Protein AF-A9V943-F1 (afdb_monomer_lite)

Sequence (507 aa):
MASKTKQGEQAPKKAKVSAAAADDLDLPALFNDGGEAWLPLLESTIRSQPSVQDFLGKGRASSIVPVRELTFQALKANAPGNWKVIIFGQTPYPRVESATGVAMLDNTFTQWEDKRFGSVTSMRCIMKSASMWKFDVPKATTVAELRTLFKKQKVVSPHQWFQAMLAQGCLLLNAGLTSSTDKAMATSKHSTFWKPIVARIVESIMAEKAEKKEGVIFAWWGSHAKALRKIVDQLALKYPDCQVVQLDHCNPAAMGDAFCQGTHFADINDALESLQYKPFDWLPTEVRIISSPHRGNMPHNLPATDLHKMYLERLQDVAQKDEQLAPVTGIMDMPVPPFATVMAAIIQALPSAQYAIDSSLQYAKEQNDAILSVDEIAVINLYTQASAFYRRLNEVLRNGNRALLVPYYFYLRLFFEAVGKLHKHRGANLEPLWRGVGLDLRKLYGKVKAPSAVSIMDYSAFKGEAEYVPLVSVLAERVEDDSNERLFKMSLMTLRTSSQVDLGARY

Radius of gyration: 29.01 Å; chains: 1; bounding box: 69×87×76 Å

Secondary structure (DSSP, 8-state):
--PPPP------------TTS--TT-HHHHHTTT-GGGHHHHHHHHHTSTTHHHHHSTT--TTEES-GGGTTGGGTTS-GGG--EEEEESS--SSTTTB-SSTT-BTT---TTSGGGGT-HHHHHHHHHHHHHHH---TT--HHHHHHHHHHHTPPPHHHHHHHHHHHTEEEEESSS-EESSSSS-HHHHHHHHHHHHHHHHHHHHHHHHHHT-EEEEEEESGGGHHHHHHHHHHHHH-TTSEEEEEEE-S-GGGGGGGGGS-THHHHHHHHHHTTPPPP-SS-SS------TT---------HHHHHHHHHHHHHHHH---S-PPPP-STTTS----HHHHHHHHHHH-GGGHHHHHHHHHHHHT---SSS-HHHHHHHHHHHB--HHHHHHHHHHT-S-GGGGGGGHHHHHHHHHHHHHHHHHHGGG------SB-S--GGGS---S---S--PPP-TT--SSS----GGGGS----------------S---------------

Structure (mmCIF, N/CA/C/O backbone):
data_AF-A9V943-F1
#
_entry.id   AF-A9V943-F1
#
loop_
_atom_site.group_PDB
_atom_site.id
_atom_site.type_symbol
_atom_site.label_atom_id
_atom_site.label_alt_id
_atom_site.label_comp_id
_atom_site.label_asym_id
_atom_site.label_entity_id
_atom_site.label_seq_id
_atom_site.pdbx_PDB_ins_code
_atom_site.Cartn_x
_atom_site.Cartn_y
_atom_site.Cartn_z
_atom_site.occupancy
_atom_site.B_iso_or_equiv
_atom_site.auth_seq_id
_atom_site.auth_comp_id
_atom_site.auth_asym_id
_atom_site.auth_atom_id
_atom_site.pdbx_PDB_model_num
ATOM 1 N N . MET A 1 1 ? 45.373 60.786 2.554 1.00 40.38 1 MET A N 1
ATOM 2 C CA . MET A 1 1 ? 46.045 59.535 2.963 1.00 40.38 1 MET A CA 1
ATOM 3 C C . MET A 1 1 ? 45.097 58.734 3.846 1.00 40.38 1 MET A C 1
ATOM 5 O O . MET A 1 1 ? 44.495 59.298 4.745 1.00 40.38 1 MET A O 1
ATOM 9 N N . ALA A 1 2 ? 44.919 57.474 3.453 1.00 34.06 2 ALA A N 1
ATOM 10 C CA . ALA A 1 2 ? 44.003 56.409 3.872 1.00 34.06 2 ALA A CA 1
ATOM 11 C C . ALA A 1 2 ? 43.269 56.467 5.236 1.00 34.06 2 ALA A C 1
ATOM 13 O O . ALA A 1 2 ? 43.859 56.387 6.310 1.00 34.06 2 ALA A O 1
ATOM 14 N N . SER A 1 3 ? 41.940 56.438 5.101 1.00 28.27 3 SER A N 1
ATOM 15 C CA . SER A 1 3 ? 40.906 55.943 6.019 1.00 28.27 3 SER A CA 1
ATOM 16 C C . SER A 1 3 ? 41.097 54.445 6.339 1.00 28.27 3 SER A C 1
ATOM 18 O O . SER A 1 3 ? 41.397 53.661 5.437 1.00 28.27 3 SER A O 1
ATOM 20 N N . LYS A 1 4 ? 40.907 54.037 7.606 1.00 33.78 4 LYS A N 1
ATOM 21 C CA . LYS A 1 4 ? 40.789 52.626 8.021 1.00 33.78 4 LYS A CA 1
ATOM 22 C C . LYS A 1 4 ? 39.321 52.279 8.270 1.00 33.78 4 LYS A C 1
ATOM 24 O O . LYS A 1 4 ? 38.667 52.824 9.155 1.00 33.78 4 LYS A O 1
ATOM 29 N N . THR A 1 5 ? 38.840 51.357 7.452 1.00 32.88 5 THR A N 1
ATOM 30 C CA . THR A 1 5 ? 37.470 50.867 7.316 1.00 32.88 5 THR A CA 1
ATOM 31 C C . THR A 1 5 ? 37.044 50.011 8.514 1.00 32.88 5 THR A C 1
ATOM 33 O O . THR A 1 5 ? 37.708 49.032 8.848 1.00 32.88 5 THR A O 1
ATOM 36 N N . LYS A 1 6 ? 35.902 50.344 9.133 1.00 32.62 6 LYS A N 1
ATOM 37 C CA . LYS A 1 6 ? 35.150 49.443 10.021 1.00 32.62 6 LYS A CA 1
ATOM 38 C C . LYS A 1 6 ? 34.501 48.346 9.171 1.00 32.62 6 LYS A C 1
ATOM 40 O O . LYS A 1 6 ? 33.735 48.653 8.260 1.00 32.62 6 LYS A O 1
ATOM 45 N N . GLN A 1 7 ? 34.809 47.086 9.468 1.00 29.91 7 GLN A N 1
ATOM 46 C CA . GLN A 1 7 ? 34.101 45.928 8.924 1.00 29.91 7 GLN A CA 1
ATOM 47 C C . GLN A 1 7 ? 32.679 45.904 9.495 1.00 29.91 7 GLN A C 1
ATOM 49 O O . GLN A 1 7 ? 32.488 45.772 10.701 1.00 29.91 7 GLN A O 1
ATOM 54 N N . GLY A 1 8 ? 31.692 46.094 8.620 1.00 29.50 8 GLY A N 1
ATOM 55 C CA . GLY A 1 8 ? 30.285 45.872 8.921 1.00 29.50 8 GLY A CA 1
ATOM 56 C C . GLY A 1 8 ? 29.974 44.381 8.867 1.00 29.50 8 GLY A C 1
ATOM 57 O O . GLY A 1 8 ? 30.197 43.726 7.851 1.00 29.50 8 GLY A O 1
ATOM 58 N N . GLU A 1 9 ? 29.461 43.872 9.976 1.00 28.89 9 GLU A N 1
ATOM 59 C CA . GLU A 1 9 ? 28.915 42.534 10.149 1.00 28.89 9 GLU A CA 1
ATOM 60 C C . GLU A 1 9 ? 27.695 42.365 9.219 1.00 28.89 9 GLU A C 1
ATOM 62 O O . GLU A 1 9 ? 26.635 42.956 9.429 1.00 28.89 9 GLU A O 1
ATOM 67 N N . GLN A 1 10 ? 27.859 41.623 8.118 1.00 27.78 10 GLN A N 1
ATOM 68 C CA . GLN A 1 10 ? 26.749 41.265 7.234 1.00 27.78 10 GLN A CA 1
ATOM 69 C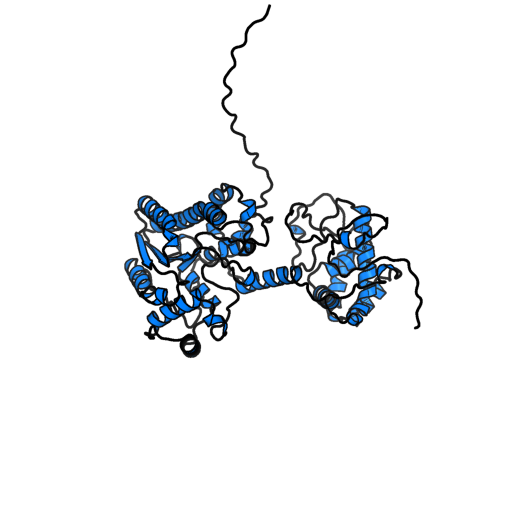 C . GLN A 1 10 ? 25.989 40.083 7.839 1.00 27.78 10 GLN A C 1
ATOM 71 O O . GLN A 1 10 ? 26.473 38.953 7.846 1.00 27.78 10 GLN A O 1
ATOM 76 N N . ALA A 1 11 ? 24.769 40.354 8.304 1.00 29.17 11 ALA A N 1
ATOM 77 C CA . ALA A 1 11 ? 23.774 39.337 8.616 1.00 29.17 11 ALA A CA 1
ATOM 78 C C . ALA A 1 11 ? 23.596 38.364 7.427 1.00 29.17 11 ALA A C 1
ATOM 80 O O . ALA A 1 11 ? 23.604 38.806 6.270 1.00 29.17 11 ALA A O 1
ATOM 81 N N . PRO A 1 12 ? 23.403 37.053 7.667 1.00 27.55 12 PRO A N 1
ATOM 82 C CA . PRO A 1 12 ? 23.282 36.087 6.588 1.00 27.55 12 PRO A CA 1
ATOM 83 C C . PRO A 1 12 ? 22.016 36.388 5.781 1.00 27.55 12 PRO A C 1
ATOM 85 O O . PRO A 1 12 ? 20.890 36.305 6.279 1.00 27.55 12 PRO A O 1
ATOM 88 N N . LYS A 1 13 ? 22.204 36.757 4.510 1.00 29.97 13 LYS A N 1
ATOM 89 C CA . LYS A 1 13 ? 21.122 36.879 3.532 1.00 29.97 13 LYS A CA 1
ATOM 90 C C . LYS A 1 13 ? 20.382 35.543 3.474 1.00 29.97 13 LYS A C 1
ATOM 92 O O . LYS A 1 13 ? 20.930 34.554 2.996 1.00 29.97 13 LYS A O 1
ATOM 97 N N . LYS A 1 14 ? 19.125 35.532 3.935 1.00 29.03 14 LYS A N 1
ATOM 98 C CA . LYS A 1 14 ? 18.154 34.470 3.645 1.00 29.03 14 LYS A CA 1
ATOM 99 C C . LYS A 1 14 ? 18.180 34.214 2.140 1.00 29.03 14 LYS A C 1
ATOM 101 O O . LYS A 1 14 ? 17.755 35.071 1.363 1.00 29.03 14 LYS A O 1
ATOM 106 N N . ALA A 1 15 ? 18.696 33.058 1.738 1.00 28.72 15 ALA A N 1
ATOM 107 C CA . ALA A 1 15 ? 18.575 32.587 0.374 1.00 28.72 15 ALA A CA 1
ATOM 108 C C . ALA A 1 15 ? 17.078 32.454 0.070 1.00 28.72 15 ALA A C 1
ATOM 110 O O . ALA A 1 15 ? 16.391 31.592 0.618 1.00 28.72 15 ALA A O 1
ATOM 111 N N . LYS A 1 16 ? 16.553 33.355 -0.766 1.00 26.53 16 LYS A N 1
ATOM 112 C CA . LYS A 1 16 ? 15.283 33.137 -1.455 1.00 26.53 16 LYS A CA 1
ATOM 113 C C . LYS A 1 16 ? 15.487 31.905 -2.331 1.00 26.53 16 LYS A C 1
ATOM 115 O O . LYS A 1 16 ? 16.104 32.001 -3.387 1.00 26.53 16 LYS A O 1
ATOM 120 N N . VAL A 1 17 ? 15.012 30.756 -1.858 1.00 31.16 17 VAL A N 1
ATOM 121 C CA . VAL A 1 17 ? 14.854 29.559 -2.683 1.00 31.16 17 VAL A CA 1
ATOM 122 C C . VAL A 1 17 ? 13.927 29.950 -3.831 1.00 31.16 17 VAL A C 1
ATOM 124 O O . VAL A 1 17 ? 12.805 30.407 -3.606 1.00 31.16 17 VAL A O 1
ATOM 127 N N . SER A 1 18 ? 14.440 29.881 -5.056 1.00 29.98 18 SER A N 1
ATOM 128 C CA . SER A 1 18 ? 13.700 30.199 -6.270 1.00 29.98 18 SER A CA 1
ATOM 129 C C . SER A 1 18 ? 12.531 29.226 -6.426 1.00 29.98 18 SER A C 1
ATOM 131 O O . SER A 1 18 ? 12.707 28.015 -6.522 1.00 29.98 18 SER A O 1
ATOM 133 N N . ALA A 1 19 ? 11.319 29.770 -6.463 1.00 34.66 19 ALA A N 1
ATOM 134 C CA . ALA A 1 19 ? 10.057 29.043 -6.569 1.00 34.66 19 ALA A CA 1
ATOM 135 C C . ALA A 1 19 ? 9.773 28.481 -7.983 1.00 34.66 19 ALA A C 1
ATOM 137 O O . ALA A 1 19 ? 8.647 28.567 -8.460 1.00 34.66 19 ALA A O 1
ATOM 138 N N . ALA A 1 20 ? 10.776 27.949 -8.687 1.00 32.53 20 ALA A N 1
ATOM 139 C CA . ALA A 1 20 ? 10.594 27.470 -10.063 1.00 32.53 20 ALA A CA 1
ATOM 140 C C . ALA A 1 20 ? 11.604 26.390 -10.500 1.00 32.53 20 ALA A C 1
ATOM 142 O O . ALA A 1 20 ? 11.995 26.344 -11.664 1.00 32.53 20 ALA A O 1
ATOM 143 N N . ALA A 1 21 ? 12.039 25.510 -9.593 1.00 36.53 21 ALA A N 1
ATOM 144 C CA . ALA A 1 21 ? 12.473 24.182 -10.026 1.00 36.53 21 ALA A CA 1
ATOM 145 C C . ALA A 1 21 ? 11.194 23.415 -10.388 1.00 36.53 21 ALA A C 1
ATOM 147 O O . ALA A 1 21 ? 10.331 23.250 -9.527 1.00 36.53 21 ALA A O 1
ATOM 148 N N . ALA A 1 22 ? 11.027 23.057 -11.663 1.00 43.41 22 ALA A N 1
ATOM 149 C CA . ALA A 1 22 ? 9.869 22.311 -12.147 1.00 43.41 22 ALA A CA 1
ATOM 150 C C . ALA A 1 22 ? 9.578 21.119 -11.218 1.00 43.41 22 ALA A C 1
ATOM 152 O O . ALA A 1 22 ? 10.491 20.396 -10.819 1.00 43.41 22 ALA A O 1
ATOM 153 N N . ASP A 1 23 ? 8.321 20.975 -10.811 1.00 61.00 23 ASP A N 1
ATOM 154 C CA . ASP A 1 23 ? 7.900 20.051 -9.763 1.00 61.00 23 ASP A CA 1
ATOM 155 C C . ASP A 1 23 ? 7.991 18.578 -10.205 1.00 61.00 23 ASP A C 1
ATOM 157 O O . ASP A 1 23 ? 7.004 17.975 -10.624 1.00 61.00 23 ASP A O 1
ATOM 161 N N . ASP A 1 24 ? 9.183 17.986 -10.095 1.00 78.19 24 ASP A N 1
ATOM 162 C CA . ASP A 1 24 ? 9.441 16.569 -10.410 1.00 78.19 24 ASP A CA 1
ATOM 163 C C . ASP A 1 24 ? 8.762 15.586 -9.430 1.00 78.19 24 ASP A C 1
ATOM 165 O O . ASP A 1 24 ? 8.821 14.366 -9.598 1.00 78.19 24 ASP A O 1
ATOM 169 N N . LEU A 1 25 ? 8.079 16.092 -8.394 1.00 86.19 25 LEU A N 1
ATOM 170 C CA . LEU A 1 25 ? 7.366 15.233 -7.454 1.00 86.19 25 LEU A CA 1
ATOM 171 C C . LEU A 1 25 ? 6.033 14.743 -7.985 1.00 86.19 25 LEU A C 1
ATOM 173 O O . LEU A 1 25 ? 5.646 13.662 -7.561 1.00 86.19 25 LEU A O 1
ATOM 177 N N . ASP A 1 26 ? 5.327 15.509 -8.830 1.00 90.50 26 ASP A N 1
ATOM 178 C CA . ASP A 1 26 ? 3.983 15.182 -9.347 1.00 90.50 26 ASP A CA 1
ATOM 179 C C . ASP A 1 26 ? 3.115 14.466 -8.301 1.00 90.50 26 ASP A C 1
ATOM 181 O O . ASP A 1 26 ? 2.696 13.311 -8.454 1.00 90.50 26 ASP A O 1
ATOM 185 N N . LEU A 1 27 ? 2.959 15.142 -7.158 1.00 91.94 27 LEU A N 1
ATOM 186 C CA . LEU A 1 27 ? 2.215 14.622 -6.019 1.00 91.94 27 LEU A CA 1
ATOM 187 C C . LEU A 1 27 ? 0.757 14.291 -6.369 1.00 91.94 27 LEU A C 1
ATOM 189 O O . LEU A 1 27 ? 0.303 13.256 -5.883 1.00 91.94 27 LEU A O 1
ATOM 193 N N . PRO A 1 28 ? 0.031 15.055 -7.218 1.00 91.62 28 PRO A N 1
ATOM 194 C CA . PRO A 1 28 ? -1.315 14.669 -7.642 1.00 91.62 28 PRO A CA 1
ATOM 195 C C . PRO A 1 28 ? -1.391 13.224 -8.145 1.00 91.62 28 PRO A C 1
ATOM 197 O O . PRO A 1 28 ? -2.218 12.457 -7.659 1.00 91.62 28 PRO A O 1
ATOM 200 N N . ALA A 1 29 ? -0.453 12.793 -8.996 1.00 85.19 29 ALA A N 1
ATOM 201 C CA . ALA A 1 29 ? -0.423 11.421 -9.501 1.00 85.19 29 ALA A CA 1
ATOM 202 C C . ALA A 1 29 ? -0.281 10.348 -8.399 1.00 85.19 29 ALA A C 1
ATOM 204 O O . ALA A 1 29 ? -0.750 9.224 -8.567 1.00 85.19 29 ALA A O 1
ATOM 205 N N . LEU A 1 30 ? 0.338 10.673 -7.259 1.00 88.31 30 LEU A N 1
ATOM 206 C CA . LEU A 1 30 ? 0.495 9.749 -6.127 1.00 88.31 30 LEU A CA 1
ATOM 207 C C . LEU A 1 30 ? -0.759 9.614 -5.262 1.00 88.31 30 LEU A C 1
ATOM 209 O O . LEU A 1 30 ? -0.916 8.609 -4.562 1.00 88.31 30 LEU A O 1
ATOM 213 N N . PHE A 1 31 ? -1.640 10.609 -5.320 1.00 89.19 31 PHE A N 1
ATOM 214 C CA . PHE A 1 31 ? -2.880 10.667 -4.553 1.00 89.19 31 PHE A CA 1
ATOM 215 C C . PHE A 1 31 ? -4.134 10.417 -5.400 1.00 89.19 31 PHE A C 1
ATOM 217 O O . PHE A 1 31 ? -5.199 10.241 -4.821 1.00 89.19 31 PHE A O 1
ATOM 224 N N . ASN A 1 32 ? -4.021 10.326 -6.727 1.00 80.75 32 ASN A N 1
ATOM 225 C CA . ASN A 1 32 ? -5.122 9.895 -7.592 1.00 80.75 32 ASN A CA 1
ATOM 226 C C . ASN A 1 32 ? -5.703 8.538 -7.156 1.00 80.75 32 ASN A C 1
ATOM 228 O O . ASN A 1 32 ? -4.998 7.699 -6.581 1.00 80.75 32 ASN A O 1
ATOM 232 N N . ASP A 1 33 ? -6.972 8.321 -7.494 1.00 74.25 33 ASP A N 1
ATOM 233 C CA . ASP A 1 33 ? -7.741 7.099 -7.240 1.00 74.25 33 ASP A CA 1
ATOM 234 C C . ASP A 1 33 ? -8.113 6.919 -5.756 1.00 74.25 33 ASP A C 1
ATOM 236 O O . ASP A 1 33 ? -7.966 5.836 -5.183 1.00 74.25 33 ASP A O 1
ATOM 240 N N . GLY A 1 34 ? -8.597 7.992 -5.122 1.00 75.00 34 GLY A N 1
ATOM 241 C CA . GLY A 1 34 ? -9.186 7.976 -3.774 1.00 75.00 34 GLY A CA 1
ATOM 242 C C . GLY A 1 34 ? -8.333 8.622 -2.677 1.00 75.00 34 GLY A C 1
ATOM 243 O O . GLY A 1 34 ? -8.772 8.740 -1.531 1.00 75.00 34 GLY A O 1
ATOM 244 N N . GLY A 1 35 ? -7.108 9.045 -2.993 1.00 85.44 35 GLY A N 1
ATOM 245 C CA . GLY A 1 35 ? -6.216 9.747 -2.069 1.00 85.44 35 GLY A CA 1
ATOM 246 C C . GLY A 1 35 ? -6.322 11.275 -2.126 1.00 85.44 35 GLY A C 1
ATOM 247 O O . GLY A 1 35 ? -5.596 11.949 -1.401 1.00 85.44 35 GLY A O 1
ATOM 248 N N . GLU A 1 36 ? -7.194 11.848 -2.955 1.00 90.06 36 GLU A N 1
ATOM 249 C CA . GLU A 1 36 ? -7.208 13.277 -3.294 1.00 90.06 36 GLU A CA 1
ATOM 250 C C . GLU A 1 36 ? -7.427 14.164 -2.060 1.00 90.06 36 GLU A C 1
ATOM 252 O O . GLU A 1 36 ? -6.810 15.221 -1.935 1.00 90.06 36 GLU A O 1
ATOM 257 N N . ALA A 1 37 ? -8.229 13.698 -1.096 1.00 92.62 37 ALA A N 1
ATOM 258 C CA . ALA A 1 37 ? -8.470 14.389 0.173 1.00 92.62 37 ALA A CA 1
ATOM 259 C C . ALA A 1 37 ? -7.207 14.534 1.048 1.00 92.62 37 ALA A C 1
ATOM 261 O O . ALA A 1 37 ? -7.155 15.395 1.923 1.00 92.62 37 ALA A O 1
ATOM 262 N N . TRP A 1 38 ? -6.181 13.707 0.828 1.00 97.00 38 TRP A N 1
ATOM 263 C CA . TRP A 1 38 ? -4.929 13.747 1.585 1.00 97.00 38 TRP A CA 1
ATOM 264 C C . TRP A 1 38 ? -3.929 14.758 1.043 1.00 97.00 38 TRP A C 1
ATOM 266 O O . TRP A 1 38 ? -3.141 15.301 1.818 1.00 97.00 38 TRP A O 1
ATOM 276 N N . LEU A 1 39 ? -3.943 15.015 -0.266 1.00 96.19 39 LEU A N 1
ATOM 277 C CA . LEU A 1 39 ? -2.933 15.853 -0.907 1.00 96.19 39 LEU A CA 1
ATOM 278 C C . LEU A 1 39 ? -2.851 17.254 -0.268 1.00 96.19 39 LEU A C 1
ATOM 280 O O . LEU A 1 39 ? -1.758 17.605 0.181 1.00 96.19 39 LEU A O 1
ATOM 284 N N . PRO A 1 40 ? -3.954 18.015 -0.095 1.00 97.44 40 PRO A N 1
ATOM 285 C CA . PRO A 1 40 ? -3.890 19.344 0.522 1.00 97.44 40 PRO A CA 1
ATOM 286 C C . PRO A 1 40 ? -3.354 19.334 1.962 1.00 97.44 40 PRO A C 1
ATOM 288 O O . PRO A 1 40 ? -2.789 20.321 2.429 1.00 97.44 40 PRO A O 1
ATOM 291 N N . LEU A 1 41 ? -3.518 18.219 2.679 1.00 97.88 41 LEU A N 1
ATOM 292 C CA . LEU A 1 41 ? -3.128 18.081 4.084 1.00 97.88 41 LEU A CA 1
ATOM 293 C C . LEU A 1 41 ? -1.647 17.734 4.252 1.00 97.88 41 LEU A C 1
ATOM 295 O O . LEU A 1 41 ? -1.039 18.102 5.264 1.00 97.88 41 LEU A O 1
ATOM 299 N N . LEU A 1 42 ? -1.083 17.015 3.276 1.00 98.00 42 LEU A N 1
ATOM 300 C CA . LEU A 1 42 ? 0.266 16.457 3.333 1.00 98.00 42 LEU A CA 1
ATOM 301 C C . LEU A 1 42 ? 1.272 17.210 2.461 1.00 98.00 42 LEU A C 1
ATOM 303 O O . LEU A 1 42 ? 2.464 17.168 2.762 1.00 98.00 42 LEU A O 1
ATOM 307 N N . GLU A 1 43 ? 0.829 17.907 1.412 1.00 96.25 43 GLU A N 1
ATOM 308 C CA . GLU A 1 43 ? 1.698 18.509 0.396 1.00 96.25 43 GLU A CA 1
ATOM 309 C C . GLU A 1 43 ? 2.794 19.396 0.998 1.00 96.25 43 GLU A C 1
ATOM 311 O O . GLU A 1 43 ? 3.979 19.185 0.732 1.00 96.25 43 GLU A O 1
ATOM 316 N N . SER A 1 44 ? 2.430 20.344 1.866 1.00 96.88 44 SER A N 1
ATOM 317 C CA . SER A 1 44 ? 3.410 21.240 2.492 1.00 96.88 44 SER A CA 1
ATOM 318 C C . SER A 1 44 ? 4.425 20.481 3.357 1.00 96.88 44 SER A C 1
ATOM 320 O O . SER A 1 44 ? 5.607 20.837 3.383 1.00 96.88 44 SER A O 1
ATOM 322 N N . THR A 1 45 ? 3.997 19.430 4.059 1.00 97.81 45 THR A N 1
ATOM 323 C CA . THR A 1 45 ? 4.891 18.616 4.892 1.00 97.81 45 THR A CA 1
ATOM 324 C C . THR A 1 45 ? 5.816 17.765 4.032 1.00 97.81 45 THR A C 1
ATOM 326 O O . THR A 1 45 ? 7.000 17.681 4.339 1.00 97.81 45 THR A O 1
ATOM 329 N N . ILE A 1 46 ? 5.313 17.190 2.938 1.00 97.56 46 ILE A N 1
ATOM 330 C CA . ILE A 1 46 ? 6.101 16.405 1.981 1.00 97.56 46 ILE A CA 1
ATOM 331 C C . ILE A 1 46 ? 7.169 17.284 1.326 1.00 97.56 46 ILE A C 1
ATOM 333 O O . ILE A 1 46 ? 8.351 16.956 1.375 1.00 97.56 46 ILE A O 1
ATOM 337 N N . ARG A 1 47 ? 6.773 18.432 0.763 1.00 95.62 47 ARG A N 1
ATOM 338 C CA . ARG A 1 47 ? 7.682 19.333 0.035 1.00 95.62 47 ARG A CA 1
ATOM 339 C C . ARG A 1 47 ? 8.767 19.949 0.911 1.00 95.62 47 ARG A C 1
ATOM 341 O O . ARG A 1 47 ? 9.823 20.307 0.405 1.00 95.62 47 ARG A O 1
ATOM 348 N N . SER A 1 48 ? 8.514 20.079 2.212 1.00 96.19 48 SER A N 1
ATOM 349 C CA . SER A 1 48 ? 9.505 20.593 3.163 1.00 96.19 48 SER A CA 1
ATOM 350 C C . SER A 1 48 ? 10.522 19.543 3.619 1.00 96.19 48 SER A C 1
ATOM 352 O O . SER A 1 48 ? 11.494 19.910 4.281 1.00 96.19 48 SER A O 1
ATOM 354 N N . GLN A 1 49 ? 10.343 18.259 3.274 1.00 96.00 49 GLN A N 1
ATOM 355 C CA . GLN A 1 49 ? 11.297 17.229 3.672 1.00 96.00 49 GLN A CA 1
ATOM 356 C C . GLN A 1 49 ? 12.599 17.294 2.863 1.00 96.00 49 GLN A C 1
ATOM 358 O O . GLN A 1 49 ? 12.566 17.319 1.628 1.00 96.00 49 GLN A O 1
ATOM 363 N N . PRO A 1 50 ? 13.767 17.242 3.530 1.00 93.56 50 PRO A N 1
ATOM 364 C CA . PRO A 1 50 ? 15.040 17.075 2.845 1.00 93.56 50 PRO A CA 1
ATOM 365 C C . PRO A 1 50 ? 15.057 15.786 2.020 1.00 93.56 50 PRO A C 1
ATOM 367 O O . PRO A 1 50 ? 14.592 14.743 2.478 1.00 93.56 50 PRO A O 1
ATOM 370 N N . SER A 1 51 ? 15.663 15.839 0.835 1.00 90.56 51 SER A N 1
ATOM 371 C CA . SER A 1 51 ? 15.821 14.677 -0.057 1.00 90.56 51 SER A CA 1
ATOM 372 C C . SER A 1 51 ? 14.498 14.065 -0.538 1.00 90.56 51 SER A C 1
ATOM 374 O O . SER A 1 51 ? 14.466 12.907 -0.928 1.00 90.56 51 SER A O 1
ATOM 376 N N . VAL A 1 52 ? 13.395 14.828 -0.548 1.00 95.19 52 VAL A N 1
ATOM 377 C CA . VAL A 1 52 ? 12.073 14.359 -1.015 1.00 95.19 52 VAL A CA 1
ATOM 378 C C . VAL A 1 52 ? 12.107 13.706 -2.400 1.00 95.19 52 VAL A C 1
ATOM 380 O O . VAL A 1 52 ? 11.376 12.747 -2.631 1.00 95.19 52 VAL A O 1
ATOM 383 N N . GLN A 1 53 ? 13.001 14.147 -3.287 1.00 92.94 53 GLN A N 1
ATOM 384 C CA . GLN A 1 53 ? 13.174 13.549 -4.613 1.00 92.94 53 GLN A CA 1
ATOM 385 C C . GLN A 1 53 ? 13.660 12.093 -4.549 1.00 92.94 53 GLN A C 1
ATOM 387 O O . GLN A 1 53 ? 13.140 11.251 -5.276 1.00 92.94 53 GLN A O 1
ATOM 392 N N . ASP A 1 54 ? 14.547 11.756 -3.610 1.00 91.25 54 ASP A N 1
ATOM 393 C CA . ASP A 1 54 ? 15.080 10.395 -3.445 1.00 91.25 54 ASP A CA 1
ATOM 394 C C . ASP A 1 54 ? 13.997 9.397 -3.006 1.00 91.25 54 ASP A C 1
ATOM 396 O O . ASP A 1 54 ? 14.118 8.194 -3.233 1.00 91.25 54 ASP A O 1
ATOM 400 N N . PHE A 1 55 ? 12.931 9.887 -2.365 1.00 94.12 55 PHE A N 1
ATOM 401 C CA . PHE A 1 55 ? 11.845 9.057 -1.844 1.00 94.12 55 PHE A CA 1
ATOM 402 C C . PHE A 1 55 ? 10.567 9.136 -2.667 1.00 94.12 55 PHE A C 1
ATOM 404 O O . PHE A 1 55 ? 9.810 8.174 -2.665 1.00 94.12 55 PHE A O 1
ATOM 411 N N . LEU A 1 56 ? 10.272 10.255 -3.326 1.00 94.50 56 LEU A N 1
ATOM 412 C CA . LEU A 1 56 ? 8.981 10.520 -3.975 1.00 94.50 56 LEU A CA 1
ATOM 413 C C . LEU A 1 56 ? 9.102 11.123 -5.377 1.00 94.50 56 LEU A C 1
ATOM 415 O O . LEU A 1 56 ? 8.098 11.169 -6.092 1.00 94.50 56 LEU A O 1
ATOM 419 N N . GLY A 1 57 ? 10.298 11.553 -5.779 1.00 90.50 57 GLY A N 1
ATOM 420 C CA . GLY A 1 57 ? 10.548 12.073 -7.119 1.00 90.50 57 GLY A CA 1
ATOM 421 C C . GLY A 1 57 ? 10.262 11.024 -8.178 1.00 90.50 57 GLY A C 1
ATOM 422 O O . GLY A 1 57 ? 10.422 9.823 -7.931 1.00 90.50 57 GLY A O 1
ATOM 423 N N . LYS A 1 58 ? 9.845 11.471 -9.368 1.00 83.31 58 LYS A N 1
ATOM 424 C CA . LYS A 1 58 ? 9.739 10.578 -10.532 1.00 83.31 58 LYS A CA 1
ATOM 425 C C . LYS A 1 58 ? 11.054 9.847 -10.752 1.00 83.31 58 LYS A C 1
ATOM 427 O O . LYS A 1 58 ? 10.991 8.661 -11.028 1.00 83.31 58 LYS A O 1
ATOM 432 N N . GLY A 1 59 ? 12.167 10.551 -10.504 1.00 76.62 59 GLY A N 1
ATOM 433 C CA . GLY A 1 59 ? 13.575 10.140 -10.445 1.00 76.62 59 GLY A CA 1
ATOM 434 C C . GLY A 1 59 ? 13.994 9.028 -9.472 1.00 76.62 59 GLY A C 1
ATOM 435 O O . GLY A 1 59 ? 15.154 8.614 -9.513 1.00 76.62 59 GLY A O 1
ATOM 436 N N . ARG A 1 60 ? 13.139 8.588 -8.535 1.00 82.62 60 ARG A N 1
ATOM 437 C CA . ARG A 1 60 ? 13.627 7.770 -7.411 1.00 82.62 60 ARG A CA 1
ATOM 438 C C . ARG A 1 60 ? 14.148 6.402 -7.858 1.00 82.62 60 ARG A C 1
ATOM 440 O O . ARG A 1 60 ? 13.592 5.781 -8.764 1.00 82.62 60 ARG A O 1
ATOM 447 N N . ALA A 1 61 ? 15.186 5.910 -7.180 1.00 77.31 61 ALA A N 1
ATOM 448 C CA . ALA A 1 61 ? 15.804 4.628 -7.511 1.00 77.31 61 ALA A CA 1
ATOM 449 C C . ALA A 1 61 ? 14.790 3.472 -7.448 1.00 77.31 61 ALA A C 1
ATOM 451 O O . ALA A 1 61 ? 13.953 3.403 -6.544 1.00 77.31 61 ALA A O 1
ATOM 452 N N . SER A 1 62 ? 14.895 2.530 -8.388 1.00 73.44 62 SER A N 1
ATOM 453 C CA . SER A 1 62 ? 14.020 1.351 -8.476 1.00 73.44 62 SER A CA 1
ATOM 454 C C . SER A 1 62 ? 14.163 0.400 -7.283 1.00 73.44 62 SER A C 1
ATOM 456 O O . SER A 1 62 ? 13.252 -0.382 -7.009 1.00 73.44 62 SER A O 1
ATOM 458 N N . SER A 1 63 ? 15.274 0.495 -6.545 1.00 78.06 63 SER A N 1
ATOM 459 C CA . SER A 1 63 ? 15.490 -0.224 -5.291 1.00 78.06 63 SER A CA 1
ATOM 460 C C . SER A 1 63 ? 14.675 0.328 -4.117 1.00 78.06 63 SER A C 1
ATOM 462 O O . SER A 1 63 ? 14.562 -0.345 -3.090 1.00 78.06 63 SER A O 1
ATOM 464 N N . ILE A 1 64 ? 14.069 1.516 -4.250 1.00 86.00 64 ILE A N 1
ATOM 465 C CA . ILE A 1 64 ? 13.156 2.079 -3.251 1.00 86.00 64 ILE A CA 1
ATOM 466 C C . ILE A 1 64 ? 11.759 1.488 -3.444 1.00 86.00 64 ILE A C 1
ATOM 468 O O . ILE A 1 64 ? 11.044 1.828 -4.388 1.00 86.00 64 ILE A O 1
ATOM 472 N N . VAL A 1 65 ? 11.354 0.633 -2.506 1.00 83.88 65 VAL A N 1
ATOM 473 C CA . VAL A 1 65 ? 10.065 -0.074 -2.497 1.00 83.88 65 VAL A CA 1
ATOM 474 C C . VAL A 1 65 ? 9.095 0.515 -1.467 1.00 83.88 65 VAL A C 1
ATOM 476 O O . VAL A 1 65 ? 9.563 0.998 -0.437 1.00 83.88 65 VAL A O 1
ATOM 479 N N . PRO A 1 66 ? 7.760 0.458 -1.658 1.00 86.19 66 PRO A N 1
ATOM 480 C CA . PRO A 1 66 ? 7.042 -0.098 -2.812 1.00 86.19 66 PRO A CA 1
ATOM 481 C C . PRO A 1 66 ? 7.317 0.722 -4.072 1.00 86.19 66 PRO A C 1
ATOM 483 O O . PRO A 1 66 ? 8.084 1.669 -4.031 1.00 86.19 66 PRO A O 1
ATOM 486 N N . VAL A 1 67 ? 6.708 0.395 -5.198 1.00 81.31 67 VAL A N 1
ATOM 487 C CA . VAL A 1 67 ? 6.814 1.221 -6.413 1.00 81.31 67 VAL A CA 1
ATOM 488 C C . VAL A 1 67 ? 6.205 2.609 -6.152 1.00 81.31 67 VAL A C 1
ATOM 490 O O . VAL A 1 67 ? 5.387 2.765 -5.238 1.00 81.31 67 VAL A O 1
ATOM 493 N N . ARG A 1 68 ? 6.622 3.642 -6.896 1.00 89.50 68 ARG A N 1
ATOM 494 C CA . ARG A 1 68 ? 6.320 5.054 -6.581 1.00 89.50 68 ARG A CA 1
ATOM 495 C C . ARG A 1 68 ? 4.837 5.322 -6.377 1.00 89.50 68 ARG A C 1
ATOM 497 O O . ARG A 1 68 ? 4.449 5.865 -5.341 1.00 89.50 68 ARG A O 1
ATOM 504 N N . GLU A 1 69 ? 4.022 4.819 -7.281 1.00 83.75 69 GLU A N 1
ATOM 505 C CA . GLU A 1 69 ? 2.575 5.010 -7.339 1.00 83.75 69 GLU A CA 1
ATOM 506 C C . GLU A 1 69 ? 1.841 4.333 -6.172 1.00 83.75 69 GLU A C 1
ATOM 508 O O . GLU A 1 69 ? 0.745 4.751 -5.801 1.00 83.75 69 GLU A O 1
ATOM 513 N N . LEU A 1 70 ? 2.457 3.321 -5.552 1.00 85.38 70 LEU A N 1
ATOM 514 C CA . LEU A 1 70 ? 1.893 2.590 -4.418 1.00 85.38 70 LEU A CA 1
ATOM 515 C C . LEU A 1 70 ? 2.290 3.180 -3.059 1.00 85.38 70 LEU A C 1
ATOM 517 O O . LEU A 1 70 ? 1.806 2.717 -2.032 1.00 85.38 70 LEU A O 1
ATOM 521 N N . THR A 1 71 ? 3.144 4.206 -3.006 1.00 94.19 71 THR A N 1
ATOM 522 C CA . THR A 1 71 ? 3.698 4.721 -1.735 1.00 94.19 71 THR A CA 1
ATOM 523 C C . THR A 1 71 ? 2.620 5.126 -0.722 1.00 94.19 71 THR A C 1
ATOM 525 O O . THR A 1 71 ? 2.770 4.863 0.469 1.00 94.19 71 THR A O 1
ATOM 528 N N . PHE A 1 72 ? 1.511 5.710 -1.190 1.00 95.06 72 PHE A N 1
ATOM 529 C CA . PHE A 1 72 ? 0.383 6.139 -0.352 1.00 95.06 72 PHE A CA 1
ATOM 530 C C . PHE A 1 72 ? -0.848 5.225 -0.469 1.00 95.06 72 PHE A C 1
ATOM 532 O O . PHE A 1 72 ? -1.946 5.617 -0.077 1.00 95.06 72 PHE A O 1
ATOM 539 N N . GLN A 1 73 ? -0.689 3.997 -0.980 1.00 88.69 73 GLN A N 1
ATOM 540 C CA . GLN A 1 73 ? -1.810 3.107 -1.304 1.00 88.69 73 GLN A CA 1
ATOM 541 C C . GLN A 1 73 ? -2.753 2.847 -0.120 1.00 88.69 73 GLN A C 1
ATOM 543 O O . GLN A 1 73 ? -3.967 2.795 -0.309 1.00 88.69 73 GLN A O 1
ATOM 548 N N . ALA A 1 74 ? -2.225 2.726 1.104 1.00 92.06 74 ALA A N 1
ATOM 549 C CA . ALA A 1 74 ? -3.041 2.510 2.301 1.00 92.06 74 ALA A CA 1
ATOM 550 C C . ALA A 1 74 ? -4.029 3.657 2.589 1.00 92.06 74 ALA A C 1
ATOM 552 O O . ALA A 1 74 ? -5.096 3.413 3.146 1.00 92.06 74 ALA A O 1
ATOM 553 N N . LEU A 1 75 ? -3.698 4.894 2.197 1.00 94.19 75 LEU A N 1
ATOM 554 C CA . LEU A 1 75 ? -4.517 6.079 2.470 1.00 94.19 75 LEU A CA 1
ATOM 555 C C . LEU A 1 75 ? -5.704 6.212 1.509 1.00 94.19 75 LEU A C 1
ATOM 557 O O . LEU A 1 75 ? -6.731 6.767 1.887 1.00 94.19 75 LEU A O 1
ATOM 561 N N . LYS A 1 76 ? -5.590 5.672 0.289 1.00 87.00 76 LYS A N 1
ATOM 562 C CA . LYS A 1 76 ? -6.566 5.878 -0.797 1.00 87.00 76 LYS A CA 1
ATOM 563 C C . LYS A 1 76 ? -7.951 5.287 -0.527 1.00 87.00 76 LYS A C 1
ATOM 565 O O . LYS A 1 76 ? -8.919 5.642 -1.186 1.00 87.00 76 LYS A O 1
ATOM 570 N N . ALA A 1 77 ? -8.071 4.369 0.432 1.00 82.75 77 ALA A N 1
ATOM 571 C CA . ALA A 1 77 ? -9.355 3.745 0.734 1.00 82.75 77 ALA A CA 1
ATOM 572 C C . ALA A 1 77 ? -10.337 4.697 1.437 1.00 82.75 77 ALA A C 1
ATOM 574 O O . ALA A 1 77 ? -11.547 4.493 1.330 1.00 82.75 77 ALA A O 1
ATOM 575 N N . ASN A 1 78 ? -9.837 5.706 2.165 1.00 83.31 78 ASN A N 1
ATOM 576 C CA . ASN A 1 78 ? -10.667 6.589 2.978 1.00 83.31 78 ASN A CA 1
ATOM 577 C C . ASN A 1 78 ? -10.057 7.987 3.151 1.00 83.31 78 ASN A C 1
ATOM 579 O O . ASN A 1 78 ? -8.854 8.142 3.370 1.00 83.31 78 ASN A O 1
ATOM 583 N N . ALA A 1 79 ? -10.927 8.997 3.194 1.00 89.88 79 ALA A N 1
ATOM 584 C CA . ALA A 1 79 ? -10.586 10.326 3.694 1.00 89.88 79 ALA A CA 1
ATOM 585 C C . ALA A 1 79 ? -10.159 10.280 5.183 1.00 89.88 79 ALA A C 1
ATOM 587 O O . ALA A 1 79 ? -10.549 9.347 5.895 1.00 89.88 79 ALA A O 1
ATOM 588 N N . PRO A 1 80 ? -9.407 11.277 5.689 1.00 93.88 80 PRO A N 1
ATOM 589 C CA . PRO A 1 80 ? -8.817 11.224 7.030 1.00 93.88 80 PRO A CA 1
ATOM 590 C C . PRO A 1 80 ? -9.816 10.962 8.164 1.00 93.88 80 PRO A C 1
ATOM 592 O O . PRO A 1 80 ? -9.566 10.095 9.000 1.00 93.88 80 PRO A O 1
ATOM 595 N N . GLY A 1 81 ? -10.986 11.606 8.153 1.00 92.69 81 GLY A N 1
ATOM 596 C CA . GLY A 1 81 ? -12.005 11.411 9.192 1.00 92.69 81 GLY A CA 1
ATOM 597 C C . GLY A 1 81 ? -12.679 10.030 9.213 1.00 92.69 81 GLY A C 1
ATOM 598 O O . GLY A 1 81 ? -13.362 9.706 10.178 1.00 92.69 81 GLY A O 1
ATOM 599 N N . ASN A 1 82 ? -12.494 9.192 8.189 1.00 91.25 82 ASN A N 1
ATOM 600 C CA . ASN A 1 82 ? -13.160 7.886 8.092 1.00 91.25 82 ASN A CA 1
ATOM 601 C C . ASN A 1 82 ? -12.337 6.732 8.701 1.00 91.25 82 ASN A C 1
ATOM 603 O O . ASN A 1 82 ? -12.830 5.605 8.791 1.00 91.25 82 ASN A O 1
ATOM 607 N N . TRP A 1 83 ? -11.105 6.993 9.148 1.00 96.62 83 TRP A N 1
ATOM 608 C CA . TRP A 1 83 ? -10.282 6.006 9.850 1.00 96.62 83 TRP A CA 1
ATOM 609 C C . TRP A 1 83 ? -10.680 5.906 11.322 1.00 96.62 83 TRP A C 1
ATOM 611 O O . TRP A 1 83 ? -10.790 6.915 12.008 1.00 96.62 83 TRP A O 1
ATOM 621 N N . LYS A 1 84 ? -10.893 4.684 11.814 1.00 97.81 84 LYS A N 1
ATOM 622 C CA . LYS A 1 84 ? -11.316 4.398 13.198 1.00 97.81 84 LYS A CA 1
ATOM 623 C C . LYS A 1 84 ? -10.235 3.666 13.981 1.00 97.81 84 LYS A C 1
ATOM 625 O O . LYS A 1 84 ? -10.087 3.895 15.174 1.00 97.81 84 LYS A O 1
ATOM 630 N N . VAL A 1 85 ? -9.480 2.803 13.302 1.00 98.19 85 VAL A N 1
ATOM 631 C CA . VAL A 1 85 ? -8.373 2.029 13.874 1.00 98.19 85 VAL A CA 1
ATOM 632 C C . VAL A 1 85 ? -7.129 2.281 13.037 1.00 98.19 85 VAL A C 1
ATOM 634 O O . VAL A 1 85 ? -7.198 2.239 11.811 1.00 98.19 85 VAL A O 1
ATOM 637 N N . ILE A 1 86 ? -5.993 2.518 13.682 1.00 96.88 86 ILE A N 1
ATOM 638 C CA . ILE A 1 86 ? -4.686 2.658 13.042 1.00 96.88 86 ILE A CA 1
ATOM 639 C C . ILE A 1 86 ? -3.758 1.597 13.629 1.00 96.88 86 ILE A C 1
ATOM 641 O O . ILE A 1 86 ? -3.535 1.554 14.839 1.00 96.88 86 ILE A O 1
ATOM 645 N N . ILE A 1 87 ? -3.205 0.752 12.761 1.00 93.88 87 ILE A N 1
ATOM 646 C CA . ILE A 1 87 ? -2.245 -0.293 13.117 1.00 93.88 87 ILE A CA 1
ATOM 647 C C . ILE A 1 87 ? -0.942 -0.023 12.377 1.00 93.88 87 ILE A C 1
ATOM 649 O O . ILE A 1 87 ? -0.925 0.120 11.150 1.00 93.88 87 ILE A O 1
ATOM 653 N N . PHE A 1 88 ? 0.160 0.022 13.125 1.00 89.69 88 PHE A N 1
ATOM 654 C CA . PHE A 1 88 ? 1.463 0.342 12.558 1.00 89.69 88 PHE A CA 1
ATOM 655 C C . PHE A 1 88 ? 2.296 -0.893 12.214 1.00 89.69 88 PHE A C 1
ATOM 657 O O . PHE A 1 88 ? 2.578 -1.738 13.064 1.00 89.69 88 PHE A O 1
ATOM 664 N N . GLY A 1 89 ? 2.761 -0.946 10.968 1.00 87.44 89 GLY A N 1
ATOM 665 C CA . GLY A 1 89 ? 3.919 -1.732 10.554 1.00 87.44 89 GLY A CA 1
ATOM 666 C C . GLY A 1 89 ? 5.223 -0.943 10.707 1.00 87.44 89 GLY A C 1
ATOM 667 O O . GLY A 1 89 ? 5.225 0.257 10.984 1.00 87.44 89 GLY A O 1
ATOM 668 N N . GLN A 1 90 ? 6.358 -1.610 10.512 1.00 83.12 90 GLN A N 1
ATOM 669 C CA . GLN A 1 90 ? 7.671 -0.966 10.604 1.00 83.12 90 GLN A CA 1
ATOM 670 C C . GLN A 1 90 ? 8.053 -0.299 9.277 1.00 83.12 90 GLN A C 1
ATOM 672 O O . GLN A 1 90 ? 8.116 0.926 9.187 1.00 83.12 90 GLN A O 1
ATOM 677 N N . THR A 1 91 ? 8.267 -1.108 8.243 1.00 86.38 91 THR A N 1
ATOM 678 C CA . THR A 1 91 ? 8.615 -0.688 6.880 1.00 86.38 91 THR A CA 1
ATOM 679 C C . THR A 1 91 ? 8.037 -1.686 5.874 1.00 86.38 91 THR A C 1
ATOM 681 O O . THR A 1 91 ? 7.724 -2.816 6.263 1.00 86.38 91 THR A O 1
ATOM 684 N N . PRO A 1 92 ? 7.927 -1.323 4.583 1.00 89.62 92 PRO A N 1
ATOM 685 C CA . PRO A 1 92 ? 7.567 -2.263 3.530 1.00 89.62 92 PRO A CA 1
ATOM 686 C C . PRO A 1 92 ? 8.502 -3.475 3.490 1.00 89.62 92 PRO A C 1
ATOM 688 O O . PRO A 1 92 ? 9.653 -3.405 3.932 1.00 89.62 92 PRO A O 1
ATOM 691 N N . TYR A 1 93 ? 8.018 -4.577 2.914 1.00 82.94 93 TYR A N 1
ATOM 692 C CA . TYR A 1 93 ? 8.859 -5.732 2.613 1.00 82.94 93 TYR A CA 1
ATOM 693 C C . TYR A 1 93 ? 10.009 -5.321 1.678 1.00 82.94 93 TYR A C 1
ATOM 695 O O . TYR A 1 93 ? 9.748 -4.648 0.682 1.00 82.94 93 TYR A O 1
ATOM 703 N N . PRO A 1 94 ? 11.262 -5.743 1.931 1.00 78.44 94 PRO A N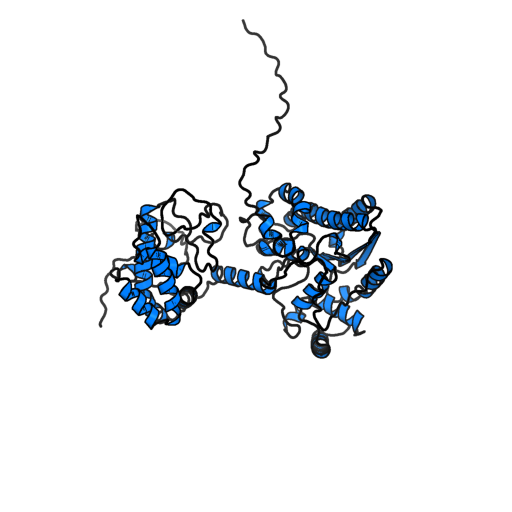 1
ATOM 704 C CA . PRO A 1 94 ? 12.424 -5.375 1.117 1.00 78.44 94 PRO A CA 1
ATOM 705 C C . PRO A 1 94 ? 12.519 -6.236 -0.156 1.00 78.44 94 PRO A C 1
ATOM 707 O O . PRO A 1 94 ? 13.591 -6.696 -0.536 1.00 78.44 94 PRO A O 1
ATOM 710 N N . ARG A 1 95 ? 11.373 -6.506 -0.783 1.00 77.25 95 ARG A N 1
ATOM 711 C CA . ARG A 1 95 ? 11.220 -7.228 -2.047 1.00 77.25 95 ARG A CA 1
ATOM 712 C C . ARG A 1 95 ? 10.222 -6.464 -2.892 1.00 77.25 95 ARG A C 1
ATOM 714 O O . ARG A 1 95 ? 9.122 -6.164 -2.416 1.00 77.25 95 ARG A O 1
ATOM 721 N N . VAL A 1 96 ? 10.600 -6.163 -4.128 1.00 74.31 96 VAL A N 1
ATOM 722 C CA . VAL A 1 96 ? 9.777 -5.350 -5.026 1.00 74.31 96 VAL A CA 1
ATOM 723 C C . VAL A 1 96 ? 8.436 -6.025 -5.272 1.00 74.31 96 VAL A C 1
ATOM 725 O O . VAL A 1 96 ? 7.395 -5.388 -5.187 1.00 74.31 96 VAL A O 1
ATOM 728 N N . GLU A 1 97 ? 8.443 -7.338 -5.466 1.00 72.25 97 GLU A N 1
ATOM 729 C CA . GLU A 1 97 ? 7.261 -8.143 -5.715 1.00 72.25 97 GLU A CA 1
ATOM 730 C C . GLU A 1 97 ? 6.317 -8.265 -4.519 1.00 72.25 97 GLU A C 1
ATOM 732 O O . GLU A 1 97 ? 5.165 -8.616 -4.739 1.00 72.25 97 GLU A O 1
ATOM 737 N N . SER A 1 98 ? 6.755 -7.940 -3.297 1.00 80.69 98 SER A N 1
ATOM 738 C CA . SER A 1 98 ? 5.942 -8.034 -2.076 1.00 80.69 98 SER A CA 1
ATOM 739 C C . SER A 1 98 ? 5.365 -6.693 -1.616 1.00 80.69 98 SER A C 1
ATOM 741 O O . SER A 1 98 ? 4.293 -6.677 -1.015 1.00 80.69 98 SER A O 1
ATOM 743 N N . ALA A 1 99 ? 6.064 -5.577 -1.836 1.00 81.00 99 ALA A N 1
ATOM 744 C CA . ALA A 1 99 ? 5.725 -4.284 -1.242 1.00 81.00 99 ALA A CA 1
ATOM 745 C C . ALA A 1 99 ? 4.567 -3.568 -1.967 1.00 81.00 99 ALA A C 1
ATOM 747 O O . ALA A 1 99 ? 4.735 -3.078 -3.077 1.00 81.00 99 ALA A O 1
ATOM 748 N N . THR A 1 100 ? 3.419 -3.430 -1.295 1.00 83.69 100 THR A N 1
ATOM 749 C CA . THR A 1 100 ? 2.174 -2.858 -1.864 1.00 83.69 100 THR A CA 1
ATOM 750 C C . THR A 1 100 ? 1.839 -1.437 -1.414 1.00 83.69 100 THR A C 1
ATOM 752 O O . THR A 1 100 ? 0.842 -0.873 -1.855 1.00 83.69 100 THR A O 1
ATOM 755 N N . GLY A 1 101 ? 2.599 -0.886 -0.464 1.00 89.31 101 GLY A N 1
ATOM 756 C CA . GLY A 1 101 ? 2.225 0.343 0.248 1.00 89.31 101 GLY A CA 1
ATOM 757 C C . GLY A 1 101 ? 1.200 0.156 1.371 1.00 89.31 101 GLY A C 1
ATOM 758 O O . GLY A 1 101 ? 0.915 1.109 2.090 1.00 89.31 101 GLY A O 1
ATOM 759 N N . VAL A 1 102 ? 0.691 -1.063 1.576 1.00 91.12 102 VAL A N 1
ATOM 760 C CA . VAL A 1 102 ? -0.134 -1.441 2.732 1.00 91.12 102 VAL A CA 1
ATOM 761 C C . VAL A 1 102 ? 0.722 -2.258 3.698 1.00 91.12 102 VAL A C 1
ATOM 763 O O . VAL A 1 102 ? 1.411 -3.197 3.290 1.00 91.12 102 VAL A O 1
ATOM 766 N N . ALA A 1 103 ? 0.728 -1.898 4.984 1.00 91.50 103 ALA A N 1
ATOM 767 C CA . ALA A 1 103 ? 1.518 -2.623 5.975 1.00 91.50 103 ALA A CA 1
ATOM 768 C C . ALA A 1 103 ? 1.076 -4.093 6.065 1.00 91.50 103 ALA A C 1
ATOM 770 O O . ALA A 1 103 ? -0.115 -4.384 6.059 1.00 91.50 103 ALA A O 1
ATOM 771 N N . MET A 1 104 ? 2.041 -5.013 6.192 1.00 89.44 104 MET A N 1
ATOM 772 C CA . MET A 1 104 ? 1.823 -6.458 6.407 1.00 89.44 104 MET A CA 1
ATOM 773 C C . MET A 1 104 ? 1.174 -7.230 5.239 1.00 89.44 104 MET A C 1
ATOM 775 O O . MET A 1 104 ? 1.024 -8.446 5.348 1.00 89.44 104 MET A O 1
ATOM 779 N N . LEU A 1 105 ? 0.842 -6.570 4.124 1.00 87.31 105 LEU A N 1
ATOM 780 C CA . LEU A 1 105 ? 0.351 -7.215 2.905 1.00 87.31 105 LEU A CA 1
ATOM 781 C C . LEU A 1 105 ? 1.523 -7.612 1.998 1.00 87.31 105 LEU A C 1
ATOM 783 O O . LEU A 1 105 ? 2.167 -6.743 1.408 1.00 87.31 105 LEU A O 1
ATOM 787 N N . ASP A 1 106 ? 1.782 -8.916 1.872 1.00 86.00 106 ASP A N 1
ATOM 788 C CA . ASP A 1 106 ? 2.730 -9.465 0.895 1.00 86.00 106 ASP A CA 1
ATOM 789 C C . ASP A 1 106 ? 2.002 -9.771 -0.417 1.00 86.00 106 ASP A C 1
ATOM 791 O O . ASP A 1 106 ? 1.198 -10.702 -0.492 1.00 86.00 106 ASP A O 1
ATOM 795 N N . ASN A 1 107 ? 2.290 -8.999 -1.467 1.00 79.75 107 ASN A N 1
ATOM 796 C CA . ASN A 1 107 ? 1.591 -9.157 -2.741 1.00 79.75 107 ASN A CA 1
ATOM 797 C C . ASN A 1 107 ? 1.806 -10.522 -3.409 1.00 79.75 107 ASN A C 1
ATOM 799 O O . ASN A 1 107 ? 0.983 -10.948 -4.217 1.00 79.75 107 ASN A O 1
ATOM 803 N N . THR A 1 108 ? 2.897 -11.218 -3.087 1.00 72.50 108 THR A N 1
ATOM 804 C CA . THR A 1 108 ? 3.202 -12.509 -3.711 1.00 72.50 108 THR A CA 1
ATOM 805 C C . THR A 1 108 ? 2.245 -13.614 -3.266 1.00 72.50 108 THR A C 1
ATOM 807 O O . THR A 1 108 ? 2.161 -14.640 -3.942 1.00 72.50 108 THR A O 1
ATOM 810 N N . PHE A 1 109 ? 1.518 -13.417 -2.162 1.00 80.56 109 PHE A N 1
ATOM 811 C CA . PHE A 1 109 ? 0.630 -14.401 -1.560 1.00 80.56 109 PHE A CA 1
ATOM 812 C C . PHE A 1 109 ? -0.843 -14.060 -1.830 1.00 80.56 109 PHE A C 1
ATOM 814 O O . PHE A 1 109 ? -1.428 -13.188 -1.193 1.00 80.56 109 PHE A O 1
ATOM 821 N N . THR A 1 110 ? -1.443 -14.758 -2.795 1.00 79.69 110 THR A N 1
ATOM 822 C CA . THR A 1 110 ? -2.767 -14.430 -3.360 1.00 79.69 110 THR A CA 1
ATOM 823 C C . THR A 1 110 ? -3.876 -15.408 -2.972 1.00 79.69 110 THR A C 1
ATOM 825 O O . THR A 1 110 ? -5.049 -15.113 -3.190 1.00 79.69 110 THR A O 1
ATOM 828 N N . GLN A 1 111 ? -3.536 -16.575 -2.419 1.00 85.12 111 GLN A N 1
ATOM 829 C CA . GLN A 1 111 ? -4.486 -17.629 -2.050 1.00 85.12 111 GLN A CA 1
ATOM 830 C C . GLN A 1 111 ? -4.044 -18.314 -0.763 1.00 85.12 111 GLN A C 1
ATOM 832 O O . GLN A 1 111 ? -2.854 -18.554 -0.562 1.00 85.12 111 GLN A O 1
ATOM 837 N N . TRP A 1 112 ? -5.000 -18.669 0.094 1.00 88.56 112 TRP A N 1
ATOM 838 C CA . TRP A 1 112 ? -4.707 -19.282 1.387 1.00 88.56 112 TRP A CA 1
ATOM 839 C C . TRP A 1 112 ? -4.098 -20.679 1.256 1.00 88.56 112 TRP A C 1
ATOM 841 O O . TRP A 1 112 ? -3.269 -21.072 2.072 1.00 88.56 112 TRP A O 1
ATOM 851 N N . GLU A 1 113 ? -4.485 -21.420 0.220 1.00 87.81 113 GLU A N 1
ATOM 852 C CA . GLU A 1 113 ? -4.074 -22.796 -0.059 1.00 87.81 113 GLU A CA 1
ATOM 853 C C . GLU A 1 113 ? -2.581 -22.926 -0.391 1.00 87.81 113 GLU A C 1
ATOM 855 O O . GLU A 1 113 ? -2.004 -24.009 -0.225 1.00 87.81 113 GLU A O 1
ATOM 860 N N . ASP A 1 114 ? -1.953 -21.832 -0.829 1.00 85.06 114 ASP A N 1
ATOM 861 C CA . ASP A 1 114 ? -0.556 -21.796 -1.241 1.00 85.06 114 ASP A CA 1
A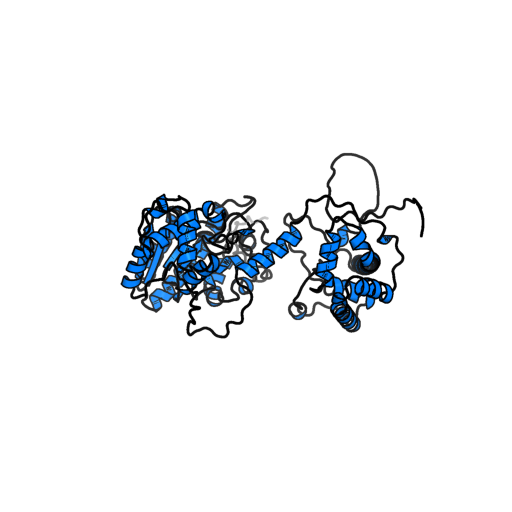TOM 862 C C . ASP A 1 114 ? 0.369 -22.250 -0.097 1.00 85.06 114 ASP A C 1
ATOM 864 O O . ASP A 1 114 ? 0.264 -21.824 1.058 1.00 85.06 114 ASP A O 1
ATOM 868 N N . LYS A 1 115 ? 1.323 -23.129 -0.424 1.00 83.88 115 LYS A N 1
ATOM 869 C CA . LYS A 1 115 ? 2.318 -23.657 0.521 1.00 83.88 115 LYS A CA 1
ATOM 870 C C . LYS A 1 115 ? 3.141 -22.540 1.175 1.00 83.88 115 LYS A C 1
ATOM 872 O O . LYS A 1 115 ? 3.569 -22.696 2.320 1.00 83.88 115 LYS A O 1
ATOM 877 N N . ARG A 1 116 ? 3.303 -21.399 0.496 1.00 83.00 116 ARG A N 1
ATOM 878 C CA . ARG A 1 116 ? 3.973 -20.195 1.008 1.00 83.00 116 ARG A CA 1
ATOM 879 C C . ARG A 1 116 ? 3.260 -19.562 2.203 1.00 83.00 116 ARG A C 1
ATOM 881 O O . ARG A 1 116 ? 3.897 -18.788 2.917 1.00 83.00 116 ARG A O 1
ATOM 888 N N . PHE A 1 117 ? 2.005 -19.927 2.499 1.00 84.44 117 PHE A N 1
ATOM 889 C CA . PHE A 1 117 ? 1.301 -19.437 3.691 1.00 84.44 117 PHE A CA 1
ATOM 890 C C . PHE A 1 117 ? 2.097 -19.706 4.978 1.00 84.44 117 PHE A C 1
ATOM 892 O O . PHE A 1 117 ? 2.127 -18.888 5.896 1.00 84.44 117 PHE A O 1
ATOM 899 N N . GLY A 1 118 ? 2.816 -20.833 5.028 1.00 81.88 118 GLY A N 1
ATOM 900 C CA . GLY A 1 118 ? 3.667 -21.180 6.164 1.00 81.88 118 GLY A CA 1
ATOM 901 C C . GLY A 1 118 ? 4.869 -20.250 6.360 1.00 81.88 118 GLY A C 1
ATOM 902 O O . GLY A 1 118 ? 5.292 -20.074 7.504 1.00 81.88 118 GLY A O 1
ATOM 903 N N . SER A 1 119 ? 5.385 -19.650 5.280 1.00 80.50 119 SER A N 1
ATOM 904 C CA . SER A 1 119 ? 6.576 -18.786 5.269 1.00 80.50 119 SER A CA 1
ATOM 905 C C . SER A 1 119 ? 6.278 -17.289 5.414 1.00 80.50 119 SER A C 1
ATOM 907 O O . SER A 1 119 ? 7.178 -16.523 5.751 1.00 80.50 119 SER A O 1
ATOM 909 N N . VAL A 1 120 ? 5.031 -16.848 5.208 1.00 82.81 120 VAL A N 1
ATOM 910 C CA . VAL A 1 120 ? 4.616 -15.447 5.423 1.00 82.81 120 VAL A CA 1
ATOM 911 C C . VAL A 1 120 ? 4.242 -15.205 6.890 1.00 82.81 120 VAL A C 1
ATOM 913 O O . VAL A 1 120 ? 3.074 -15.055 7.242 1.00 82.81 120 VAL A O 1
ATOM 916 N N . THR A 1 121 ? 5.250 -15.178 7.770 1.00 84.56 121 THR A N 1
ATOM 917 C CA . THR A 1 121 ? 5.082 -15.177 9.239 1.00 84.56 121 THR A CA 1
ATOM 918 C C . THR A 1 121 ? 4.036 -14.183 9.746 1.00 84.56 121 THR A C 1
ATOM 920 O O . THR A 1 121 ? 3.126 -14.600 10.458 1.00 84.56 121 THR A O 1
ATOM 923 N N . SER A 1 122 ? 4.115 -12.903 9.356 1.00 85.56 122 SER A N 1
ATOM 924 C CA . SER A 1 122 ? 3.177 -11.881 9.841 1.00 85.56 122 SER A CA 1
ATOM 925 C C . SER A 1 122 ? 1.732 -12.195 9.454 1.00 85.56 122 SER A C 1
ATOM 927 O O . SER A 1 122 ? 0.879 -12.283 10.329 1.00 85.56 122 SER A O 1
ATOM 929 N N . MET A 1 123 ? 1.459 -12.434 8.165 1.00 88.06 123 MET A N 1
ATOM 930 C CA . MET A 1 123 ? 0.108 -12.753 7.686 1.00 88.06 123 MET A CA 1
ATOM 931 C C . MET A 1 123 ? -0.425 -14.022 8.351 1.00 88.06 123 MET A C 1
ATOM 933 O O . MET A 1 123 ? -1.544 -14.030 8.851 1.00 88.06 123 MET A O 1
ATOM 937 N N . ARG A 1 124 ? 0.396 -15.074 8.432 1.00 90.94 124 ARG A N 1
ATOM 938 C CA . ARG A 1 124 ? 0.050 -16.330 9.107 1.00 90.94 124 ARG A CA 1
ATOM 939 C C . ARG A 1 124 ? -0.371 -16.102 10.556 1.00 90.94 124 ARG A C 1
ATOM 941 O O . ARG A 1 124 ? -1.387 -16.641 10.982 1.00 90.94 124 ARG A O 1
ATOM 948 N N . CYS A 1 125 ? 0.392 -15.318 11.310 1.00 91.12 125 CYS A N 1
ATOM 949 C CA . CYS A 1 125 ? 0.127 -15.067 12.725 1.00 91.12 125 CYS A CA 1
ATOM 950 C C . CYS A 1 125 ? -1.098 -14.176 12.946 1.00 91.12 125 CYS A C 1
ATOM 952 O O . CYS A 1 125 ? -1.889 -14.463 13.843 1.00 91.12 125 CYS A O 1
ATOM 954 N N . ILE A 1 126 ? -1.301 -13.157 12.108 1.00 92.31 126 ILE A N 1
ATOM 955 C CA . ILE A 1 126 ? -2.491 -12.300 12.179 1.00 92.31 126 ILE A CA 1
ATOM 956 C C . ILE A 1 126 ? -3.743 -13.120 11.845 1.00 92.31 126 ILE A C 1
ATOM 958 O O . ILE A 1 126 ? -4.705 -13.105 12.605 1.00 92.31 126 ILE A O 1
ATOM 962 N N . MET A 1 127 ? -3.703 -13.922 10.778 1.00 93.81 127 MET A N 1
ATOM 963 C CA . MET A 1 127 ? -4.813 -14.794 10.383 1.00 93.81 127 MET A CA 1
ATOM 964 C C . MET A 1 127 ? -5.120 -15.872 11.423 1.00 93.81 127 MET A C 1
ATOM 966 O O . MET A 1 127 ? -6.284 -16.165 11.690 1.00 93.81 127 MET A O 1
ATOM 970 N N . LYS A 1 128 ? -4.087 -16.452 12.042 1.00 94.50 128 LYS A N 1
ATOM 971 C CA . LYS A 1 128 ? -4.246 -17.400 13.149 1.00 94.50 128 LYS A CA 1
ATOM 972 C C . LYS A 1 128 ? -4.936 -16.740 14.340 1.00 94.50 128 LYS A C 1
ATOM 974 O O . LYS A 1 128 ? -5.926 -17.274 14.821 1.00 94.50 128 LYS A O 1
ATOM 979 N N . SER A 1 129 ? -4.475 -15.563 14.760 1.00 94.19 129 SER A N 1
ATOM 980 C CA . SER A 1 129 ? -5.096 -14.807 15.852 1.00 94.19 129 SER A CA 1
ATOM 981 C C . SER A 1 129 ? -6.537 -14.388 15.524 1.00 94.19 129 SER A C 1
ATOM 983 O O . SER A 1 129 ? -7.411 -14.515 16.376 1.00 94.19 129 SER A O 1
ATOM 985 N N . ALA A 1 130 ? -6.831 -14.004 14.278 1.00 94.44 130 ALA A N 1
ATOM 986 C CA . ALA A 1 130 ? -8.193 -13.687 13.847 1.00 94.44 130 ALA A CA 1
ATOM 987 C C . ALA A 1 130 ? -9.099 -14.930 13.865 1.00 94.44 130 ALA A C 1
ATOM 989 O O . ALA A 1 130 ? -10.281 -14.846 14.193 1.00 94.44 130 ALA A O 1
ATOM 990 N N . SER A 1 131 ? -8.537 -16.101 13.548 1.00 95.25 131 SER A N 1
ATOM 991 C CA . SER A 1 131 ? -9.254 -17.381 13.599 1.00 95.25 131 SER A CA 1
ATOM 992 C C . SER A 1 131 ? -9.545 -17.803 15.031 1.00 95.25 131 SER A C 1
ATOM 994 O O . SER A 1 131 ? -10.635 -18.297 15.301 1.00 95.25 131 SER A O 1
ATOM 996 N N . MET A 1 132 ? -8.587 -17.594 15.940 1.00 94.62 132 MET A N 1
ATOM 997 C CA . MET A 1 132 ? -8.782 -17.805 17.376 1.00 94.62 132 MET A CA 1
ATOM 998 C C . MET A 1 132 ? -9.924 -16.921 17.885 1.00 94.62 132 MET A C 1
ATOM 1000 O O . MET A 1 132 ? -10.812 -17.415 18.559 1.00 94.62 132 MET A O 1
ATOM 1004 N N . TRP A 1 133 ? -9.960 -15.647 17.483 1.00 94.69 133 TRP A N 1
ATOM 1005 C CA . TRP A 1 133 ? -11.040 -14.728 17.847 1.00 94.69 133 TRP A CA 1
ATOM 1006 C C . TRP A 1 133 ? -12.414 -15.147 17.292 1.00 94.69 133 TRP A C 1
ATOM 1008 O O . TRP A 1 133 ? -13.387 -15.186 18.036 1.00 94.69 133 TRP A O 1
ATOM 1018 N N . LYS A 1 134 ? -12.519 -15.460 15.991 1.00 94.50 134 LYS A N 1
ATOM 1019 C CA . LYS A 1 134 ? -13.827 -15.699 15.347 1.00 94.50 134 LYS A CA 1
ATOM 1020 C C . LYS A 1 134 ? -14.377 -17.109 15.548 1.00 94.50 134 LYS A C 1
ATOM 1022 O O . LYS A 1 134 ? -15.589 -17.296 15.589 1.00 94.50 134 LYS A O 1
ATOM 1027 N N . PHE A 1 135 ? -13.497 -18.104 15.565 1.00 94.75 135 PHE A N 1
ATOM 1028 C CA . PHE A 1 135 ? -13.866 -19.520 15.510 1.00 94.75 135 PHE A CA 1
ATOM 1029 C C . PHE A 1 135 ? -13.408 -20.308 16.739 1.00 94.75 135 PHE A C 1
ATOM 1031 O O . PHE A 1 135 ? -13.570 -21.525 16.742 1.00 94.75 135 PHE A O 1
ATOM 1038 N N . ASP A 1 136 ? -12.817 -19.637 17.734 1.00 93.94 136 ASP A N 1
ATOM 1039 C CA . ASP A 1 136 ? -12.323 -20.240 18.978 1.00 93.94 136 ASP A CA 1
ATOM 1040 C C . ASP A 1 136 ? -11.380 -21.436 18.741 1.00 93.94 136 ASP A C 1
ATOM 1042 O O . ASP A 1 136 ? -11.389 -22.448 19.440 1.00 93.94 136 ASP A O 1
ATOM 1046 N N . VAL A 1 137 ? -10.563 -21.360 17.680 1.00 94.81 137 VAL A N 1
ATOM 1047 C CA . VAL A 1 137 ? -9.608 -22.434 17.374 1.00 94.81 137 VAL A CA 1
ATOM 1048 C C . VAL A 1 137 ? -8.419 -22.397 18.340 1.00 94.81 137 VAL A C 1
ATOM 1050 O O . VAL A 1 137 ? -7.952 -21.312 18.694 1.00 94.81 137 VAL A O 1
ATOM 1053 N N . PRO A 1 138 ? -7.842 -23.549 18.731 1.00 94.06 138 PRO A N 1
ATOM 1054 C CA . PRO A 1 138 ? -6.719 -23.573 19.661 1.00 94.06 138 PRO A CA 1
ATOM 1055 C C . PRO A 1 138 ? -5.488 -22.832 19.133 1.00 94.06 138 PRO A C 1
ATOM 1057 O O . PRO A 1 138 ? -5.171 -22.873 17.943 1.00 94.06 138 PRO A O 1
ATOM 1060 N N . LYS A 1 139 ? -4.668 -22.272 20.027 1.00 90.69 139 LYS A N 1
ATOM 1061 C CA . LYS A 1 139 ? -3.362 -21.701 19.651 1.00 90.69 139 LYS A CA 1
ATOM 1062 C C . LYS A 1 139 ? -2.434 -22.722 18.972 1.00 90.69 139 LYS A C 1
ATOM 1064 O O . LYS A 1 139 ? -1.559 -22.334 18.205 1.00 90.69 139 LYS A O 1
ATOM 1069 N N . ALA A 1 140 ? -2.603 -24.018 19.219 1.00 93.19 140 ALA A N 1
ATOM 1070 C CA . ALA A 1 140 ? -1.826 -25.065 18.553 1.00 93.19 140 ALA A CA 1
ATOM 1071 C C . ALA A 1 140 ? -2.214 -25.281 17.074 1.00 93.19 140 ALA A C 1
ATOM 1073 O O . ALA A 1 140 ? -1.505 -26.003 16.378 1.00 93.19 140 ALA A O 1
ATOM 1074 N N . THR A 1 141 ? -3.284 -24.635 16.585 1.00 94.19 141 THR A N 1
ATOM 1075 C CA . THR A 1 141 ? -3.772 -24.792 15.206 1.00 94.19 141 THR A CA 1
ATOM 1076 C C . THR A 1 141 ? -2.651 -24.549 14.198 1.00 94.19 141 THR A C 1
ATOM 1078 O O . THR A 1 141 ? -1.983 -23.504 14.186 1.00 94.19 141 THR A O 1
ATOM 1081 N N . THR A 1 142 ? -2.453 -25.544 13.347 1.00 94.25 142 THR A N 1
ATOM 1082 C CA . THR A 1 142 ? -1.424 -25.611 12.318 1.00 94.25 142 THR A CA 1
ATOM 1083 C C . THR A 1 142 ? -1.831 -24.842 11.061 1.00 94.25 142 THR A C 1
ATOM 1085 O O . THR A 1 142 ? -2.998 -24.561 10.795 1.00 94.25 142 THR A O 1
ATOM 1088 N N . VAL A 1 143 ? -0.854 -24.557 10.201 1.00 92.88 143 VAL A N 1
ATOM 1089 C CA . VAL A 1 143 ? -1.090 -23.920 8.893 1.00 92.88 143 VAL A CA 1
ATOM 1090 C C . VAL A 1 143 ? -1.975 -24.786 7.982 1.00 92.88 143 VAL A C 1
ATOM 1092 O O . VAL A 1 143 ? -2.695 -24.264 7.136 1.00 92.88 143 VAL A O 1
ATOM 1095 N N . ALA A 1 144 ? -1.9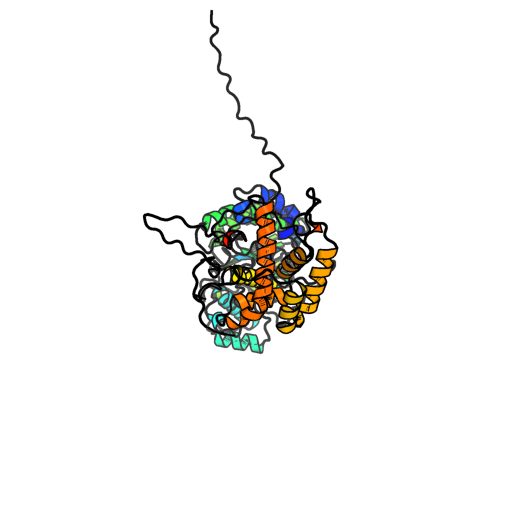23 -26.115 8.109 1.00 93.94 144 ALA A N 1
ATOM 1096 C CA . ALA A 1 144 ? -2.778 -27.018 7.335 1.00 93.94 144 ALA A CA 1
ATOM 1097 C C . ALA A 1 144 ? -4.246 -26.948 7.788 1.00 93.94 144 ALA A C 1
ATOM 1099 O O . ALA A 1 144 ? -5.150 -26.875 6.952 1.00 93.94 144 ALA A O 1
ATOM 1100 N N . GLU A 1 145 ? -4.478 -26.892 9.097 1.00 96.12 145 GLU A N 1
ATOM 1101 C CA . GLU A 1 145 ? -5.817 -26.734 9.669 1.00 96.12 145 GLU A CA 1
ATOM 1102 C C . GLU A 1 145 ? -6.403 -25.359 9.341 1.00 96.12 145 GLU A C 1
ATOM 1104 O O . GLU A 1 145 ? -7.547 -25.289 8.902 1.00 96.12 145 GLU A O 1
ATOM 1109 N N . LEU A 1 146 ? -5.609 -24.282 9.430 1.00 95.31 146 LEU A N 1
ATOM 1110 C CA . LEU A 1 146 ? -6.045 -22.939 9.022 1.00 95.31 146 LEU A CA 1
ATOM 1111 C C . LEU A 1 146 ? -6.471 -22.893 7.549 1.00 95.31 146 LEU A C 1
ATOM 1113 O O . LEU A 1 146 ? -7.516 -22.336 7.232 1.00 95.31 146 LEU A O 1
ATOM 1117 N N . ARG A 1 147 ? -5.719 -23.529 6.642 1.00 94.62 147 ARG A N 1
ATOM 1118 C CA . ARG A 1 147 ? -6.104 -23.624 5.220 1.00 94.62 147 ARG A CA 1
ATOM 1119 C C . ARG A 1 147 ? -7.436 -24.339 5.031 1.00 94.62 147 ARG A C 1
ATOM 1121 O O . ARG A 1 147 ? -8.289 -23.883 4.274 1.00 94.62 147 ARG A O 1
ATOM 1128 N N . THR A 1 148 ? -7.627 -25.439 5.754 1.00 95.31 148 THR A N 1
ATOM 1129 C CA . THR A 1 148 ? -8.884 -26.196 5.735 1.00 95.31 148 THR A CA 1
ATOM 1130 C C . THR A 1 148 ? -10.042 -25.351 6.268 1.00 95.31 148 THR A C 1
ATOM 1132 O O . THR A 1 148 ? -11.117 -25.330 5.667 1.00 95.31 148 THR A O 1
ATOM 1135 N N . LEU A 1 149 ? -9.811 -24.607 7.352 1.00 95.25 149 LEU A N 1
ATOM 1136 C CA . LEU A 1 149 ? -10.776 -23.689 7.945 1.00 95.25 149 LEU A CA 1
ATOM 1137 C C . LEU A 1 149 ? -11.160 -22.573 6.970 1.00 95.25 149 LEU A C 1
ATOM 1139 O O . LEU A 1 149 ? -12.347 -22.361 6.746 1.00 95.25 149 LEU A O 1
ATOM 1143 N N . PHE A 1 150 ? -10.190 -21.900 6.350 1.00 94.50 150 PHE A N 1
ATOM 1144 C CA . PHE A 1 150 ? -10.446 -20.800 5.414 1.00 94.50 150 PHE A CA 1
ATOM 1145 C C . PHE A 1 150 ? -11.233 -21.256 4.195 1.00 94.50 150 PHE A C 1
ATOM 1147 O O . PHE A 1 150 ? -12.201 -20.596 3.818 1.00 94.50 150 PHE A O 1
ATOM 1154 N N . LYS A 1 151 ? -10.907 -22.433 3.651 1.00 92.75 151 LYS A N 1
ATOM 1155 C CA . LYS A 1 151 ? -11.680 -23.048 2.572 1.00 92.75 151 LYS A CA 1
ATOM 1156 C C . LYS A 1 151 ? -13.108 -23.386 3.009 1.00 92.75 151 LYS A C 1
ATOM 1158 O O . LYS A 1 151 ? -14.056 -23.059 2.299 1.00 92.75 151 LYS A O 1
ATOM 1163 N N . LYS A 1 152 ? -13.278 -24.016 4.180 1.00 94.06 152 LYS A N 1
ATOM 1164 C CA . LYS A 1 152 ? -14.597 -24.390 4.726 1.00 94.06 152 LYS A CA 1
ATOM 1165 C C . LYS A 1 152 ? -15.480 -23.165 4.966 1.00 94.06 152 LYS A C 1
ATOM 1167 O O . LYS A 1 152 ? -16.654 -23.183 4.614 1.00 94.06 152 LYS A O 1
ATOM 1172 N N . GLN A 1 153 ? -14.908 -22.121 5.555 1.00 93.56 153 GLN A N 1
ATOM 1173 C CA . GLN A 1 153 ? -15.612 -20.892 5.914 1.00 93.56 153 GLN A CA 1
ATOM 1174 C C . GLN A 1 153 ? -15.708 -19.901 4.750 1.00 93.56 153 GLN A C 1
ATOM 1176 O O . GLN A 1 153 ? -16.324 -18.855 4.906 1.00 93.56 153 GLN A O 1
ATOM 1181 N N . LYS A 1 154 ? -15.121 -20.218 3.585 1.00 90.56 154 LYS A N 1
ATOM 1182 C CA . LYS A 1 154 ? -15.055 -19.331 2.414 1.00 90.56 154 LYS A CA 1
ATOM 1183 C C . LYS A 1 154 ? -14.492 -17.950 2.769 1.00 90.56 154 LYS A C 1
ATOM 1185 O O . LYS A 1 154 ? -15.026 -16.929 2.351 1.00 90.56 154 LYS A O 1
ATOM 1190 N N . VAL A 1 155 ? -13.426 -17.920 3.570 1.00 89.44 155 VAL A N 1
ATOM 1191 C CA . VAL A 1 155 ? -12.732 -16.667 3.894 1.00 89.44 155 VAL A CA 1
ATOM 1192 C C . VAL A 1 155 ? -12.225 -16.049 2.593 1.00 89.44 155 VAL A C 1
ATOM 1194 O O . VAL A 1 155 ? -11.620 -16.739 1.770 1.00 89.44 155 VAL A O 1
ATOM 1197 N N . VAL A 1 156 ? -12.487 -14.755 2.406 1.00 84.19 156 VAL A N 1
ATOM 1198 C CA . VAL A 1 156 ? -12.072 -14.013 1.206 1.00 84.19 156 VAL A CA 1
ATOM 1199 C C . VAL A 1 156 ? -10.560 -14.106 0.983 1.00 84.19 156 VAL A C 1
ATOM 1201 O O . VAL A 1 156 ? -9.807 -14.330 1.929 1.00 84.19 156 VAL A O 1
ATOM 1204 N N . SER A 1 157 ? -10.093 -13.921 -0.255 1.00 85.62 157 SER A N 1
ATOM 1205 C CA . SER A 1 157 ? -8.656 -13.999 -0.572 1.00 85.62 157 SER A CA 1
ATOM 1206 C C . SER A 1 157 ? -7.813 -13.022 0.273 1.00 85.62 157 SER A C 1
ATOM 1208 O O . SER A 1 157 ? -8.341 -12.008 0.734 1.00 85.62 157 SER A O 1
ATOM 1210 N N . PRO A 1 158 ? -6.500 -13.263 0.451 1.00 85.25 158 PRO A N 1
ATOM 1211 C CA . PRO A 1 158 ? -5.612 -12.361 1.183 1.00 85.25 158 PRO A CA 1
ATOM 1212 C C . PRO A 1 158 ? -5.767 -10.885 0.799 1.00 85.25 158 PRO A C 1
ATOM 1214 O O . PRO A 1 158 ? -5.970 -10.042 1.668 1.00 85.25 158 PRO A O 1
ATOM 1217 N N . HIS A 1 159 ? -5.763 -10.549 -0.491 1.00 81.69 159 HIS A N 1
ATOM 1218 C CA . HIS A 1 159 ? -5.929 -9.161 -0.936 1.00 81.69 159 HIS A CA 1
ATOM 1219 C C . HIS A 1 159 ? -7.292 -8.579 -0.576 1.00 81.69 159 HIS A C 1
ATOM 1221 O O . HIS A 1 159 ? -7.372 -7.459 -0.073 1.00 81.69 159 HIS A O 1
ATOM 1227 N N . GLN A 1 160 ? -8.355 -9.355 -0.776 1.00 80.44 160 GLN A N 1
ATOM 1228 C CA . GLN A 1 160 ? -9.710 -8.958 -0.398 1.00 80.44 160 GLN A CA 1
ATOM 1229 C C . GLN A 1 160 ? -9.858 -8.774 1.116 1.00 80.44 160 GLN A C 1
ATOM 1231 O O . GLN A 1 160 ? -10.592 -7.896 1.559 1.00 80.44 160 GLN A O 1
ATOM 1236 N N . TRP A 1 161 ? -9.139 -9.560 1.914 1.00 86.62 161 TRP A N 1
ATOM 1237 C CA . TRP A 1 161 ? -9.136 -9.451 3.366 1.00 86.62 161 TRP A CA 1
ATOM 1238 C C . TRP A 1 161 ? -8.519 -8.124 3.838 1.00 86.62 161 TRP A C 1
ATOM 1240 O O . TRP A 1 161 ? -9.125 -7.409 4.637 1.00 86.62 161 TRP A O 1
ATOM 1250 N N . PHE A 1 162 ? -7.380 -7.719 3.265 1.00 86.81 162 PHE A N 1
ATOM 1251 C CA . PHE A 1 162 ? -6.795 -6.396 3.528 1.00 86.81 162 PHE A CA 1
ATOM 1252 C C . PHE A 1 162 ? -7.690 -5.252 3.037 1.00 86.81 162 PHE A C 1
ATOM 1254 O O . PHE A 1 162 ? -7.868 -4.261 3.746 1.00 86.81 162 PHE A O 1
ATOM 1261 N N . GLN A 1 163 ? -8.301 -5.394 1.858 1.00 81.00 163 GLN A N 1
ATOM 1262 C CA . GLN A 1 163 ? -9.271 -4.419 1.352 1.00 81.00 163 GLN A CA 1
ATOM 1263 C C . GLN A 1 163 ? -10.480 -4.278 2.283 1.00 81.00 163 GLN A C 1
ATOM 1265 O O . GLN A 1 163 ? -10.929 -3.160 2.522 1.00 81.00 163 GLN A O 1
ATOM 1270 N N . ALA A 1 164 ? -10.980 -5.381 2.844 1.00 80.88 164 ALA A N 1
ATOM 1271 C CA . ALA A 1 164 ? -12.084 -5.360 3.795 1.00 80.88 164 ALA A CA 1
ATOM 1272 C C . ALA A 1 164 ? -11.709 -4.652 5.106 1.00 80.88 164 ALA A C 1
ATOM 1274 O O . ALA A 1 164 ? -12.533 -3.919 5.652 1.00 80.88 164 ALA A O 1
ATOM 1275 N N . MET A 1 165 ? -10.476 -4.810 5.600 1.00 87.88 165 MET A N 1
ATOM 1276 C CA . MET A 1 165 ? -9.983 -4.039 6.750 1.00 87.88 165 MET A CA 1
ATOM 1277 C C . MET A 1 165 ? -9.932 -2.538 6.436 1.00 87.88 165 MET A C 1
ATOM 1279 O O . MET A 1 165 ? -10.503 -1.733 7.175 1.00 87.88 165 MET A O 1
ATOM 1283 N N . LEU A 1 166 ? -9.324 -2.157 5.306 1.00 87.50 166 LEU A N 1
ATOM 1284 C CA . LEU A 1 166 ? -9.248 -0.755 4.885 1.00 87.50 166 LEU A CA 1
ATOM 1285 C C . LEU A 1 166 ? -10.652 -0.149 4.726 1.00 87.50 166 LEU A C 1
ATOM 1287 O O . LEU A 1 166 ? -10.923 0.919 5.267 1.00 87.50 166 LEU A O 1
ATOM 1291 N N . ALA A 1 167 ? -11.580 -0.850 4.069 1.00 81.69 167 ALA A N 1
ATOM 1292 C CA . ALA A 1 167 ? -12.950 -0.383 3.842 1.00 81.69 167 ALA A CA 1
ATOM 1293 C C . ALA A 1 167 ? -13.764 -0.177 5.133 1.00 81.69 167 ALA A C 1
ATOM 1295 O O . ALA A 1 167 ? -14.668 0.655 5.159 1.00 81.69 167 ALA A O 1
ATOM 1296 N N . GLN A 1 168 ? -13.455 -0.909 6.207 1.00 88.56 168 GLN A N 1
ATOM 1297 C CA . GLN A 1 168 ? -14.110 -0.741 7.511 1.00 88.56 168 GLN A CA 1
ATOM 1298 C C . GLN A 1 168 ? -13.577 0.468 8.304 1.00 88.56 168 GLN A C 1
ATOM 1300 O O . GLN A 1 168 ? -14.218 0.905 9.269 1.00 88.56 168 GLN A O 1
ATOM 1305 N N . GLY A 1 169 ? -12.454 1.048 7.865 1.00 91.44 169 GLY A N 1
ATOM 1306 C CA . GLY A 1 169 ? -11.754 2.137 8.542 1.00 91.44 169 GLY A CA 1
ATOM 1307 C C . GLY A 1 169 ? -10.570 1.664 9.390 1.00 91.44 169 GLY A C 1
ATOM 1308 O O . GLY A 1 169 ? -10.202 2.363 10.334 1.00 91.44 169 GLY A O 1
ATOM 1309 N N . CYS A 1 170 ? -9.972 0.505 9.082 1.00 96.06 170 CYS A N 1
ATOM 1310 C CA . CYS A 1 170 ? -8.713 0.047 9.677 1.00 96.06 170 CYS A CA 1
ATOM 1311 C C . CYS A 1 170 ? -7.522 0.443 8.793 1.00 96.06 170 CYS A C 1
ATOM 1313 O O . CYS A 1 170 ? -7.276 -0.186 7.763 1.00 96.06 170 CYS A O 1
ATOM 1315 N N . LEU A 1 171 ? -6.765 1.463 9.188 1.00 96.50 171 LEU A N 1
ATOM 1316 C CA . LEU A 1 171 ? -5.570 1.906 8.480 1.00 96.50 171 LEU A CA 1
ATOM 1317 C C . LEU A 1 171 ? -4.366 1.032 8.852 1.00 96.50 171 LEU A C 1
ATOM 1319 O O . LEU A 1 171 ? -3.948 0.996 10.007 1.00 96.50 171 LEU A O 1
ATOM 1323 N N . LEU A 1 172 ? -3.774 0.375 7.857 1.00 94.06 172 LEU A N 1
ATOM 1324 C CA . LEU A 1 172 ? -2.567 -0.445 7.999 1.00 94.06 172 LEU A CA 1
ATOM 1325 C C . LEU A 1 172 ? -1.359 0.325 7.448 1.00 94.06 172 LEU A C 1
ATOM 1327 O O . LEU A 1 172 ? -1.032 0.226 6.262 1.00 94.06 172 LEU A O 1
ATOM 1331 N N . LEU A 1 173 ? -0.713 1.118 8.306 1.00 94.31 173 LEU A N 1
ATOM 1332 C CA . LEU A 1 173 ? 0.301 2.105 7.916 1.00 94.31 173 LEU A CA 1
ATOM 1333 C C . LEU A 1 173 ? 1.699 1.691 8.375 1.00 94.31 173 LEU A C 1
ATOM 1335 O O . LEU A 1 173 ? 1.888 1.310 9.522 1.00 94.31 173 LEU A O 1
ATOM 1339 N N . ASN A 1 174 ? 2.717 1.801 7.524 1.00 92.00 174 ASN A N 1
ATOM 1340 C CA . ASN A 1 174 ? 4.097 1.618 7.984 1.00 92.00 174 ASN A CA 1
ATOM 1341 C C . ASN A 1 174 ? 4.645 2.908 8.618 1.00 92.00 174 ASN A C 1
ATOM 1343 O O . ASN A 1 174 ? 4.353 4.005 8.148 1.00 92.00 174 ASN A O 1
ATOM 1347 N N . ALA A 1 175 ? 5.494 2.780 9.641 1.00 88.62 175 ALA A N 1
ATOM 1348 C CA . ALA A 1 175 ? 6.191 3.910 10.261 1.00 88.62 175 ALA A CA 1
ATOM 1349 C C . ALA A 1 175 ? 7.180 4.608 9.304 1.00 88.62 175 ALA A C 1
ATOM 1351 O O . ALA A 1 175 ? 7.414 5.809 9.426 1.00 88.62 175 ALA A O 1
ATOM 1352 N N . GLY A 1 176 ? 7.739 3.870 8.340 1.00 91.88 176 GLY A N 1
ATOM 1353 C CA . GLY A 1 176 ? 8.333 4.423 7.123 1.00 91.88 176 GLY A CA 1
ATOM 1354 C C . GLY A 1 176 ? 7.627 3.856 5.897 1.00 91.88 176 GLY A C 1
ATOM 1355 O O . GLY A 1 176 ? 7.461 2.645 5.819 1.00 91.88 176 GLY A O 1
ATOM 1356 N N . LEU A 1 177 ? 7.214 4.690 4.938 1.00 95.38 177 LEU A N 1
ATOM 1357 C CA . LEU A 1 177 ? 6.436 4.236 3.770 1.00 95.38 177 LEU A CA 1
ATOM 1358 C C . LEU A 1 177 ? 7.293 3.654 2.640 1.00 95.38 177 LEU A C 1
ATOM 1360 O O . LEU A 1 177 ? 6.748 3.149 1.664 1.00 95.38 177 LEU A O 1
ATOM 1364 N N . THR A 1 178 ? 8.618 3.668 2.787 1.00 95.50 178 THR A N 1
ATOM 1365 C CA . THR A 1 178 ? 9.560 3.074 1.829 1.00 95.50 178 THR A CA 1
ATOM 1366 C C . THR A 1 178 ? 10.635 2.237 2.520 1.00 95.50 178 THR A C 1
ATOM 1368 O O . THR A 1 178 ? 10.938 2.475 3.690 1.00 95.50 178 THR A O 1
ATOM 1371 N N . SER A 1 179 ? 11.266 1.332 1.779 1.00 91.75 179 SER A N 1
ATOM 1372 C CA . SER A 1 179 ? 12.480 0.600 2.154 1.00 91.75 179 SER A CA 1
ATOM 1373 C C . SER A 1 179 ? 13.405 0.453 0.939 1.00 91.75 179 SER A C 1
ATOM 1375 O O . SER A 1 179 ? 12.960 0.683 -0.181 1.00 91.75 179 SER A O 1
ATOM 1377 N N . SER A 1 180 ? 14.659 0.054 1.146 1.00 85.31 180 SER A N 1
ATOM 1378 C CA . SER A 1 180 ? 15.621 -0.247 0.077 1.00 85.31 180 SER A CA 1
ATOM 1379 C C . SER A 1 180 ? 15.833 -1.752 -0.064 1.00 85.31 180 SER A C 1
ATOM 1381 O O . SER A 1 180 ? 16.117 -2.432 0.924 1.00 85.31 180 SER A O 1
ATOM 1383 N N . THR A 1 181 ? 15.748 -2.277 -1.286 1.00 77.88 181 THR A N 1
ATOM 1384 C CA . THR A 1 181 ? 16.003 -3.700 -1.586 1.00 77.88 181 THR A CA 1
ATOM 1385 C C . THR A 1 181 ? 17.493 -4.043 -1.632 1.00 77.88 181 THR A C 1
ATOM 1387 O O . THR A 1 181 ? 17.889 -5.142 -1.256 1.00 77.88 181 THR A O 1
ATOM 1390 N N . ASP A 1 182 ? 18.323 -3.091 -2.051 1.00 75.69 182 ASP A N 1
ATOM 1391 C CA . ASP A 1 182 ? 19.782 -3.194 -2.203 1.00 75.69 182 ASP A CA 1
ATOM 1392 C C . ASP A 1 182 ? 20.561 -2.819 -0.930 1.00 75.69 182 ASP A C 1
ATOM 1394 O O . ASP A 1 182 ? 21.779 -2.970 -0.869 1.00 75.69 182 ASP A O 1
ATOM 1398 N N . LYS A 1 183 ? 19.858 -2.330 0.102 1.00 75.31 183 LYS A N 1
ATOM 1399 C CA . LYS A 1 183 ? 20.428 -1.755 1.331 1.00 75.31 183 LYS A CA 1
ATOM 1400 C C . LYS A 1 183 ? 21.330 -0.530 1.098 1.00 75.31 183 LYS A C 1
ATOM 1402 O O . LYS A 1 183 ? 22.033 -0.134 2.028 1.00 75.31 183 LYS A O 1
ATOM 1407 N N . ALA A 1 184 ? 21.283 0.108 -0.076 1.00 70.69 184 ALA A N 1
ATOM 1408 C CA . ALA A 1 184 ? 22.028 1.338 -0.359 1.00 70.69 184 ALA A CA 1
ATOM 1409 C C . ALA A 1 184 ? 21.594 2.481 0.573 1.00 70.69 184 ALA A C 1
ATOM 1411 O O . ALA A 1 184 ? 22.405 3.305 1.007 1.00 70.69 184 ALA A O 1
ATOM 1412 N N . MET A 1 185 ? 20.311 2.496 0.951 1.00 83.00 185 MET A N 1
ATOM 1413 C CA . MET A 1 185 ? 19.783 3.378 1.980 1.00 83.00 185 MET A CA 1
ATOM 1414 C C . MET A 1 185 ? 19.485 2.610 3.274 1.00 83.00 185 MET A C 1
ATOM 1416 O O . MET A 1 185 ? 18.742 1.631 3.302 1.00 83.00 185 MET A O 1
ATOM 1420 N N . ALA A 1 186 ? 20.055 3.082 4.385 1.00 85.38 186 ALA A N 1
ATOM 1421 C CA . ALA A 1 186 ? 19.788 2.514 5.701 1.00 85.38 186 ALA A CA 1
ATOM 1422 C C . ALA A 1 186 ? 18.335 2.770 6.139 1.00 85.38 186 ALA A C 1
ATOM 1424 O O . ALA A 1 186 ? 17.789 3.855 5.924 1.00 85.38 186 ALA A O 1
ATOM 1425 N N . THR A 1 187 ? 17.740 1.823 6.871 1.00 85.38 187 THR A N 1
ATOM 1426 C CA . THR A 1 187 ? 16.380 1.940 7.432 1.00 85.38 187 THR A CA 1
ATOM 1427 C C . THR A 1 187 ? 16.172 3.234 8.226 1.00 85.38 187 THR A C 1
ATOM 1429 O O . THR A 1 187 ? 15.099 3.827 8.172 1.00 85.38 187 THR A O 1
ATOM 1432 N N . SER A 1 188 ? 17.203 3.722 8.924 1.00 86.88 188 SER A N 1
ATOM 1433 C CA . SER A 1 188 ? 17.150 4.977 9.682 1.00 86.88 188 SER A CA 1
ATOM 1434 C C . SER A 1 188 ? 16.897 6.209 8.807 1.00 86.88 188 SER A C 1
ATOM 1436 O O . SER A 1 188 ? 16.190 7.115 9.250 1.00 86.88 188 SER A O 1
ATOM 1438 N N . LYS A 1 189 ? 17.414 6.246 7.569 1.00 91.06 189 LYS A N 1
ATOM 1439 C CA . LYS A 1 189 ? 17.161 7.342 6.620 1.00 91.06 189 LYS A CA 1
ATOM 1440 C C . LYS A 1 189 ? 15.696 7.363 6.188 1.00 91.06 189 LYS A C 1
ATOM 1442 O O . LYS A 1 189 ? 15.071 8.417 6.275 1.00 91.06 189 LYS A O 1
ATOM 1447 N N . HIS A 1 190 ? 15.122 6.206 5.845 1.00 92.12 190 HIS A N 1
ATOM 1448 C CA . HIS A 1 190 ? 13.687 6.097 5.554 1.00 92.12 190 HIS A CA 1
ATOM 1449 C C . HIS A 1 190 ? 12.839 6.536 6.750 1.00 92.12 190 HIS A C 1
ATOM 1451 O O . HIS A 1 190 ? 11.961 7.382 6.603 1.00 92.12 190 HIS A O 1
ATOM 1457 N N . SER A 1 191 ? 13.119 6.015 7.947 1.00 89.50 191 SER A N 1
ATOM 1458 C CA . SER A 1 191 ? 12.368 6.381 9.153 1.00 89.50 191 SER A CA 1
ATOM 1459 C C . SER A 1 191 ? 12.452 7.877 9.457 1.00 89.50 191 SER A C 1
ATOM 1461 O O . SER A 1 191 ? 11.462 8.475 9.862 1.00 89.50 191 SER A O 1
ATOM 1463 N N . THR A 1 192 ? 13.616 8.497 9.249 1.00 92.00 192 THR A N 1
ATOM 1464 C CA . THR A 1 192 ? 13.812 9.936 9.486 1.00 92.00 192 THR A CA 1
ATOM 1465 C C . THR A 1 192 ? 13.009 10.779 8.501 1.00 92.00 192 THR A C 1
ATOM 1467 O O . THR A 1 192 ? 12.317 11.698 8.932 1.00 92.00 192 THR A O 1
ATOM 1470 N N . PHE A 1 193 ? 13.055 10.437 7.211 1.00 95.31 193 PHE A N 1
ATOM 1471 C CA . PHE A 1 193 ? 12.291 11.119 6.166 1.00 95.31 193 PHE A CA 1
ATOM 1472 C C . PHE A 1 193 ? 10.775 11.016 6.393 1.00 95.31 193 PHE A C 1
ATOM 1474 O O . PHE A 1 193 ? 10.053 12.008 6.316 1.00 95.31 193 PHE A O 1
ATOM 1481 N N . TRP A 1 194 ? 10.284 9.815 6.714 1.00 95.44 194 TRP A N 1
ATOM 1482 C CA . TRP A 1 194 ? 8.848 9.561 6.826 1.00 95.44 194 TRP A CA 1
ATOM 1483 C C . TRP A 1 194 ? 8.230 10.032 8.135 1.00 95.44 194 TRP A C 1
ATOM 1485 O O . TRP A 1 194 ? 7.044 10.352 8.148 1.00 95.44 194 TRP A O 1
ATOM 1495 N N . LYS A 1 195 ? 8.996 10.112 9.228 1.00 94.12 195 LYS A N 1
ATOM 1496 C CA . LYS A 1 195 ? 8.483 10.485 10.555 1.00 94.12 195 LYS A CA 1
ATOM 1497 C C . LYS A 1 195 ? 7.598 11.746 10.556 1.00 94.12 195 LYS A C 1
ATOM 1499 O O . LYS A 1 195 ? 6.489 11.649 11.081 1.00 94.12 195 LYS A O 1
ATOM 1504 N N . PRO A 1 196 ? 8.012 12.904 10.005 1.00 95.94 196 PRO A N 1
ATOM 1505 C CA . PRO A 1 196 ? 7.158 14.096 9.975 1.00 95.94 196 PRO A CA 1
ATOM 1506 C C . PRO A 1 196 ? 5.916 13.933 9.088 1.00 95.94 196 PRO A C 1
ATOM 1508 O O . PRO A 1 196 ? 4.856 14.447 9.434 1.00 95.94 196 PRO A O 1
ATOM 1511 N N . ILE A 1 197 ? 6.006 13.181 7.988 1.00 97.62 197 ILE A N 1
ATOM 1512 C CA . ILE A 1 197 ? 4.862 12.924 7.099 1.00 97.62 197 ILE A CA 1
ATOM 1513 C C . ILE A 1 197 ? 3.844 12.007 7.790 1.00 97.62 197 ILE A C 1
ATOM 1515 O O . ILE A 1 197 ? 2.652 12.299 7.793 1.00 97.62 197 ILE A O 1
ATOM 1519 N N . VAL A 1 198 ? 4.300 10.932 8.440 1.00 96.38 198 VAL A N 1
ATOM 1520 C CA . VAL A 1 198 ? 3.443 10.028 9.223 1.00 96.38 198 VAL A CA 1
ATOM 1521 C C . VAL A 1 198 ? 2.818 10.759 10.409 1.00 96.38 198 VAL A C 1
ATOM 1523 O O . VAL A 1 198 ? 1.628 10.592 10.662 1.00 96.38 198 VAL A O 1
ATOM 1526 N N . ALA A 1 199 ? 3.573 11.623 11.095 1.00 96.62 199 ALA A N 1
ATOM 1527 C CA . ALA A 1 199 ? 3.023 12.483 12.140 1.00 96.62 199 ALA A CA 1
ATOM 1528 C C . ALA A 1 199 ? 1.898 13.379 11.601 1.00 96.62 199 ALA A C 1
ATOM 1530 O O . ALA A 1 199 ? 0.852 13.485 12.236 1.00 96.62 199 ALA A O 1
ATOM 1531 N N . ARG A 1 200 ? 2.073 13.957 10.405 1.00 98.12 200 ARG A N 1
ATOM 1532 C CA . ARG A 1 200 ? 1.045 14.776 9.755 1.00 98.12 200 ARG A CA 1
ATOM 1533 C C . ARG A 1 200 ? -0.187 13.970 9.336 1.00 98.12 200 ARG A C 1
ATOM 1535 O O . ARG A 1 200 ? -1.298 14.481 9.449 1.00 98.12 200 ARG A O 1
ATOM 1542 N N . ILE A 1 201 ? -0.019 12.721 8.892 1.00 98.25 201 ILE A N 1
ATOM 1543 C CA . ILE A 1 201 ? -1.140 11.805 8.611 1.00 98.25 201 ILE A CA 1
ATOM 1544 C C . ILE A 1 201 ? -1.963 11.584 9.884 1.00 98.25 201 ILE A C 1
ATOM 1546 O O . ILE A 1 201 ? -3.174 11.789 9.871 1.00 98.25 201 ILE A O 1
ATOM 1550 N N . VAL A 1 202 ? -1.303 11.216 10.986 1.00 97.81 202 VAL A N 1
ATOM 1551 C CA . VAL A 1 202 ? -1.957 10.982 12.283 1.00 97.81 202 VAL A CA 1
ATOM 1552 C C . VAL A 1 202 ? -2.661 12.243 12.779 1.00 97.81 202 VAL A C 1
ATOM 1554 O O . VAL A 1 202 ? -3.829 12.188 13.149 1.00 97.81 202 VAL A O 1
ATOM 1557 N N . GLU A 1 203 ? -1.980 13.387 12.723 1.00 98.38 203 GLU A N 1
ATOM 1558 C CA . GLU A 1 203 ? -2.549 14.686 13.081 1.00 98.38 203 GLU A CA 1
ATOM 1559 C C . GLU A 1 203 ? -3.798 15.013 12.257 1.00 98.38 203 GLU A C 1
ATOM 1561 O O . GLU A 1 203 ? -4.791 15.461 12.817 1.00 98.38 203 GLU A O 1
ATOM 1566 N N . SER A 1 204 ? -3.773 14.757 10.947 1.00 98.50 204 SER A N 1
ATOM 1567 C CA . SER A 1 204 ? -4.911 15.025 10.059 1.00 98.50 204 SER A CA 1
ATOM 1568 C C . SER A 1 204 ? -6.129 14.167 10.409 1.00 98.50 204 SER A C 1
ATOM 1570 O O . SER A 1 204 ? -7.253 14.656 10.366 1.00 98.50 204 SER A O 1
ATOM 1572 N N . ILE A 1 205 ? -5.917 12.905 10.799 1.00 98.44 205 ILE A N 1
ATOM 1573 C CA . ILE A 1 205 ? -6.995 12.027 11.283 1.00 98.44 205 ILE A CA 1
ATOM 1574 C C . ILE A 1 205 ? -7.552 12.564 12.602 1.00 98.44 205 ILE A C 1
ATOM 1576 O O . ILE A 1 205 ? -8.760 12.718 12.741 1.00 98.44 205 ILE A O 1
ATOM 1580 N N . MET A 1 206 ? -6.681 12.872 13.565 1.00 98.50 206 MET A N 1
ATOM 1581 C CA . MET A 1 206 ? -7.101 13.337 14.889 1.00 98.50 206 MET A CA 1
ATOM 1582 C C . MET A 1 206 ? -7.807 14.694 14.839 1.00 98.50 206 MET A C 1
ATOM 1584 O O . MET A 1 206 ? -8.768 14.899 15.572 1.00 98.50 206 MET A O 1
ATOM 1588 N N . ALA A 1 207 ? -7.380 15.596 13.953 1.00 98.25 207 ALA A N 1
ATOM 1589 C CA . ALA A 1 207 ? -8.039 16.879 13.737 1.00 98.25 207 ALA A CA 1
ATOM 1590 C C . ALA A 1 207 ? -9.479 16.699 13.229 1.00 98.25 207 ALA A C 1
ATOM 1592 O O . ALA A 1 207 ? -10.404 17.256 13.813 1.00 98.25 207 ALA A O 1
ATOM 1593 N N . GLU A 1 208 ? -9.682 15.860 12.208 1.00 97.88 208 GLU A N 1
ATOM 1594 C CA . GLU A 1 208 ? -11.019 15.530 11.691 1.00 97.88 208 GLU A CA 1
ATOM 1595 C C . GLU A 1 208 ? -11.900 14.842 12.741 1.00 97.88 208 GLU A C 1
ATOM 1597 O O . GLU A 1 208 ? -13.106 15.080 12.810 1.00 97.88 208 GLU A O 1
ATOM 1602 N N . LYS A 1 209 ? -11.306 13.973 13.567 1.00 97.69 209 LYS A N 1
ATOM 1603 C CA . LYS A 1 209 ? -12.014 13.301 14.661 1.00 97.69 209 LYS A CA 1
ATOM 1604 C C . LYS A 1 209 ? -12.427 14.273 15.756 1.00 97.69 209 LYS A C 1
ATOM 1606 O O . LYS A 1 209 ? -13.565 14.203 16.205 1.00 97.69 209 LYS A O 1
ATOM 1611 N N . ALA A 1 210 ? -11.558 15.210 16.123 1.00 97.88 210 ALA A N 1
ATOM 1612 C CA . ALA A 1 210 ? -11.874 16.254 17.090 1.00 97.88 210 ALA A CA 1
ATOM 1613 C C . ALA A 1 210 ? -13.026 17.146 16.612 1.00 97.88 210 ALA A C 1
ATOM 1615 O O . ALA A 1 210 ? -13.954 17.398 17.375 1.00 97.88 210 ALA A O 1
ATOM 1616 N N . GLU A 1 211 ? -13.020 17.562 15.341 1.00 97.31 211 GLU A N 1
ATOM 1617 C CA . GLU A 1 211 ? -14.102 18.374 14.766 1.00 97.31 211 GLU A CA 1
ATOM 1618 C C . GLU A 1 211 ? -15.462 17.662 14.850 1.00 97.31 211 GLU A C 1
ATOM 1620 O O . GLU A 1 211 ? -16.478 18.276 15.182 1.00 97.31 211 GLU A O 1
ATOM 1625 N N . LYS A 1 212 ? -15.473 16.344 14.624 1.00 96.12 212 LYS A N 1
ATOM 1626 C CA . LYS A 1 212 ? -16.678 15.501 14.696 1.00 96.12 212 LYS A CA 1
ATOM 1627 C C . LYS A 1 212 ? -16.996 14.993 16.105 1.00 96.12 212 LYS A C 1
ATOM 1629 O O . LYS A 1 212 ? -18.025 14.347 16.282 1.00 96.12 212 LYS A O 1
ATOM 1634 N N . LYS A 1 213 ? -16.145 15.285 17.098 1.00 96.06 213 LYS A N 1
ATOM 1635 C CA . LYS A 1 213 ? -16.207 14.739 18.469 1.00 96.06 213 LYS A CA 1
ATOM 1636 C C . LYS A 1 213 ? -16.239 13.208 18.501 1.00 96.06 213 LYS A C 1
ATOM 1638 O O . LYS A 1 213 ? -16.930 12.587 19.305 1.00 96.06 213 LYS A O 1
ATOM 1643 N N . GLU A 1 214 ? -15.489 12.611 17.589 1.00 96.31 214 GLU A N 1
ATOM 1644 C CA . GLU A 1 214 ? -15.344 11.177 17.397 1.00 96.31 214 GLU A CA 1
ATOM 1645 C C . GLU A 1 214 ? -14.016 10.671 17.985 1.00 96.31 214 GLU A C 1
ATOM 1647 O O . GLU A 1 214 ? -13.100 11.442 18.280 1.00 96.31 214 GLU A O 1
ATOM 1652 N N . GLY A 1 215 ? -13.890 9.350 18.136 1.00 97.12 215 GLY A N 1
ATOM 1653 C CA . GLY A 1 215 ? -12.659 8.725 18.618 1.00 97.12 215 GLY A CA 1
ATOM 1654 C C . GLY A 1 215 ? -11.829 8.018 17.549 1.00 97.12 215 GLY A C 1
ATOM 1655 O O . GLY A 1 215 ? -12.314 7.702 16.459 1.00 97.12 215 GLY A O 1
ATOM 1656 N N . VAL A 1 216 ? -10.578 7.716 17.878 1.00 98.38 216 VAL A N 1
ATOM 1657 C CA . VAL A 1 216 ? -9.677 6.881 17.076 1.00 98.38 216 VAL A CA 1
ATOM 1658 C C . VAL A 1 216 ? -8.875 5.940 17.974 1.00 98.38 216 VAL A C 1
ATOM 1660 O O . VAL A 1 216 ? -8.452 6.297 19.075 1.00 98.38 216 VAL A O 1
ATOM 1663 N N . ILE A 1 217 ? -8.662 4.722 17.484 1.00 98.25 217 ILE A N 1
ATOM 1664 C CA . ILE A 1 217 ? -7.938 3.658 18.177 1.00 98.25 217 ILE A CA 1
ATOM 1665 C C . ILE A 1 217 ? -6.568 3.490 17.528 1.00 98.25 217 ILE A C 1
ATOM 1667 O O . ILE A 1 217 ? -6.466 3.313 16.314 1.00 98.25 217 ILE A O 1
ATOM 1671 N N . PHE A 1 218 ? -5.513 3.474 18.333 1.00 96.19 218 PHE A N 1
ATOM 1672 C CA . PHE A 1 218 ? -4.168 3.100 17.911 1.00 96.19 218 PHE A CA 1
ATOM 1673 C C . PHE A 1 218 ? -3.820 1.730 18.489 1.00 96.19 218 PHE A C 1
ATOM 1675 O O . PHE A 1 218 ? -3.615 1.597 19.695 1.00 96.19 218 PHE A O 1
ATOM 1682 N N . ALA A 1 219 ? -3.746 0.710 17.632 1.00 93.00 219 ALA A N 1
ATOM 1683 C CA . ALA A 1 219 ? -3.351 -0.635 18.036 1.00 93.00 219 ALA A CA 1
ATOM 1684 C C . ALA A 1 219 ? -1.875 -0.874 17.702 1.00 93.00 219 ALA A C 1
ATOM 1686 O O . ALA A 1 219 ? -1.440 -0.868 16.545 1.00 93.00 219 ALA A O 1
ATOM 1687 N N . TRP A 1 220 ? -1.075 -1.080 18.741 1.00 90.69 220 TRP A N 1
ATOM 1688 C CA . TRP A 1 220 ? 0.374 -1.119 18.635 1.00 90.69 220 TRP A CA 1
ATOM 1689 C C . TRP A 1 220 ? 0.888 -2.555 18.615 1.00 90.69 220 TRP A C 1
ATOM 1691 O O . TRP A 1 220 ? 1.240 -3.100 19.658 1.00 90.69 220 TRP A O 1
ATOM 1701 N N . TRP A 1 221 ? 0.976 -3.158 17.429 1.00 87.31 221 TRP A N 1
ATOM 1702 C CA . TRP A 1 221 ? 1.521 -4.508 17.223 1.00 87.31 221 TRP A CA 1
ATOM 1703 C C . TRP A 1 221 ? 3.057 -4.520 17.203 1.00 87.31 221 TRP A C 1
ATOM 1705 O O . TRP A 1 221 ? 3.692 -4.799 16.182 1.00 87.31 221 TRP A O 1
ATOM 1715 N N . GLY A 1 222 ? 3.672 -4.198 18.341 1.00 77.75 222 GLY A N 1
ATOM 1716 C CA . GLY A 1 222 ? 5.119 -4.256 18.534 1.00 77.75 222 GLY A CA 1
ATOM 1717 C C . GLY A 1 222 ? 5.750 -3.035 19.206 1.00 77.75 222 GLY A C 1
ATOM 1718 O O . GLY A 1 222 ? 5.231 -1.919 19.194 1.00 77.75 222 GLY A O 1
ATOM 1719 N N . SER A 1 223 ? 6.952 -3.237 19.751 1.00 68.25 223 SER A N 1
ATOM 1720 C CA . SER A 1 223 ? 7.720 -2.216 20.484 1.00 68.25 223 SER A CA 1
ATOM 1721 C C . SER A 1 223 ? 8.384 -1.145 19.602 1.00 68.25 223 SER A C 1
ATOM 1723 O O . SER A 1 223 ? 8.774 -0.090 20.107 1.00 68.25 223 SER A O 1
ATOM 1725 N N . HIS A 1 224 ? 8.482 -1.368 18.288 1.00 65.56 224 HIS A N 1
ATOM 1726 C CA . HIS A 1 224 ? 9.099 -0.434 17.334 1.00 65.56 224 HIS A CA 1
ATOM 1727 C C . HIS A 1 224 ? 8.337 0.898 17.203 1.00 65.56 224 HIS A C 1
ATOM 1729 O O . HIS A 1 224 ? 8.894 1.888 16.732 1.00 65.56 224 HIS A O 1
ATOM 1735 N N . ALA A 1 225 ? 7.093 0.963 17.685 1.00 66.50 225 ALA A N 1
ATOM 1736 C CA . ALA A 1 225 ? 6.248 2.148 17.604 1.00 66.50 225 ALA A CA 1
ATOM 1737 C C . ALA A 1 225 ? 6.451 3.175 18.741 1.00 66.50 225 ALA A C 1
ATOM 1739 O O . ALA A 1 225 ? 5.743 4.179 18.787 1.00 66.50 225 ALA A O 1
ATOM 1740 N N . LYS A 1 226 ? 7.429 2.987 19.645 1.00 73.25 226 LYS A N 1
ATOM 1741 C CA . LYS A 1 226 ? 7.691 3.901 20.786 1.00 73.25 226 LYS A CA 1
ATOM 1742 C C . LYS A 1 226 ? 7.805 5.380 20.400 1.00 73.25 226 LYS A C 1
ATOM 1744 O O . LYS A 1 226 ? 7.329 6.238 21.135 1.00 73.25 226 LYS A O 1
ATOM 1749 N N . ALA A 1 227 ? 8.437 5.693 19.268 1.00 79.31 227 ALA A N 1
ATOM 1750 C CA . ALA A 1 227 ? 8.577 7.077 18.817 1.00 79.31 227 ALA A CA 1
ATOM 1751 C C . ALA A 1 227 ? 7.255 7.671 18.299 1.00 79.31 227 ALA A C 1
ATOM 1753 O O . ALA A 1 227 ? 7.013 8.853 18.515 1.00 79.31 227 ALA A O 1
ATOM 1754 N N . LEU A 1 228 ? 6.414 6.861 17.645 1.00 86.50 228 LEU A N 1
ATOM 1755 C CA . LEU A 1 228 ? 5.097 7.279 17.158 1.00 86.50 228 LEU A CA 1
ATOM 1756 C C . LEU A 1 228 ? 4.098 7.443 18.304 1.00 86.50 228 LEU A C 1
ATOM 1758 O O . LEU A 1 228 ? 3.322 8.387 18.280 1.00 86.50 228 LEU A O 1
ATOM 1762 N N . ARG A 1 229 ? 4.176 6.604 19.341 1.00 89.50 229 ARG A N 1
ATOM 1763 C CA . ARG A 1 229 ? 3.371 6.751 20.566 1.00 89.50 229 ARG A CA 1
ATOM 1764 C C . ARG A 1 229 ? 3.518 8.128 21.192 1.00 89.50 229 ARG A C 1
ATOM 1766 O O . ARG A 1 229 ? 2.529 8.814 21.374 1.00 89.50 229 ARG A O 1
ATOM 1773 N N . LYS A 1 230 ? 4.759 8.590 21.378 1.00 91.50 230 LYS A N 1
ATOM 1774 C CA . LYS A 1 230 ? 5.022 9.943 21.897 1.00 91.50 230 LYS A CA 1
ATOM 1775 C C . LYS A 1 230 ? 4.383 11.041 21.041 1.00 91.50 230 LYS A C 1
ATOM 1777 O O . LYS A 1 230 ? 3.971 12.059 21.579 1.00 91.50 230 LYS A O 1
ATOM 1782 N N . ILE A 1 231 ? 4.330 10.850 19.721 1.00 92.88 231 ILE A N 1
ATOM 1783 C CA . ILE A 1 231 ? 3.670 11.791 18.806 1.00 92.88 231 ILE A CA 1
ATOM 1784 C C . ILE A 1 231 ? 2.153 11.738 19.010 1.00 92.88 231 ILE A C 1
ATOM 1786 O O . ILE A 1 231 ? 1.536 12.789 19.125 1.00 92.88 231 ILE A O 1
ATOM 1790 N N . VAL A 1 232 ? 1.564 10.543 19.108 1.00 94.62 232 VAL A N 1
ATOM 1791 C CA . VAL A 1 232 ? 0.132 10.365 19.404 1.00 94.62 232 VAL A CA 1
ATOM 1792 C C . VAL A 1 232 ? -0.235 11.004 20.744 1.00 94.62 232 VAL A C 1
ATOM 1794 O O . VAL A 1 232 ? -1.201 11.755 20.793 1.00 94.62 232 VAL A O 1
ATOM 1797 N N . ASP A 1 233 ? 0.562 10.797 21.795 1.00 95.19 233 ASP A N 1
ATOM 1798 C CA . ASP A 1 233 ? 0.339 11.400 23.115 1.00 95.19 233 ASP A CA 1
ATOM 1799 C C . ASP A 1 233 ? 0.337 12.937 23.037 1.00 95.19 233 ASP A C 1
ATOM 1801 O O . ASP A 1 233 ? -0.538 13.602 23.585 1.00 95.19 233 ASP A O 1
ATOM 1805 N N . GLN A 1 234 ? 1.294 13.518 22.304 1.00 96.12 234 GLN A N 1
ATOM 1806 C CA . GLN A 1 234 ? 1.372 14.967 22.094 1.00 96.12 234 GLN A CA 1
ATOM 1807 C C . GLN A 1 234 ? 0.190 15.504 21.279 1.00 96.12 234 GLN A C 1
ATOM 1809 O O . GLN A 1 234 ? -0.335 16.575 21.581 1.00 96.12 234 GLN A O 1
ATOM 1814 N N . LEU A 1 235 ? -0.236 14.772 20.249 1.00 96.75 235 LEU A N 1
ATOM 1815 C CA . LEU A 1 235 ? -1.385 15.149 19.434 1.00 96.75 235 LEU A CA 1
ATOM 1816 C C . LEU A 1 235 ? -2.696 15.018 20.216 1.00 96.75 235 LEU A C 1
ATOM 1818 O O . LEU A 1 235 ? -3.565 15.866 20.054 1.00 96.75 235 LEU A O 1
ATOM 1822 N N . ALA A 1 236 ? -2.831 14.035 21.106 1.00 96.75 236 ALA A N 1
ATOM 1823 C CA . ALA A 1 236 ? -4.012 13.884 21.956 1.00 96.75 236 ALA A CA 1
ATOM 1824 C C . ALA A 1 236 ? -4.201 15.100 22.876 1.00 96.75 236 ALA A C 1
ATOM 1826 O O . ALA A 1 236 ? -5.316 15.581 23.046 1.00 96.75 236 ALA A O 1
ATOM 1827 N N . LEU A 1 237 ? -3.103 15.666 23.392 1.00 96.94 237 LEU A N 1
ATOM 1828 C CA . LEU A 1 237 ? -3.140 16.923 24.150 1.00 96.94 237 LEU A CA 1
ATOM 1829 C C . LEU A 1 237 ? -3.540 18.125 23.281 1.00 96.94 237 LEU A C 1
ATOM 1831 O O . LEU A 1 237 ? -4.200 19.043 23.760 1.00 96.94 237 LEU A O 1
ATOM 1835 N N . LYS A 1 238 ? -3.126 18.136 22.008 1.00 97.56 238 LYS A N 1
ATOM 1836 C CA . LYS A 1 238 ? -3.454 19.203 21.053 1.00 97.56 238 LYS A CA 1
ATOM 1837 C C . LYS A 1 238 ? -4.916 19.153 20.591 1.00 97.56 238 LYS A C 1
ATOM 1839 O O . LYS A 1 238 ? -5.483 20.201 20.295 1.00 97.56 238 LYS A O 1
ATOM 1844 N N . TYR A 1 239 ? -5.508 17.963 20.531 1.00 97.50 239 TYR A N 1
ATOM 1845 C CA . TYR A 1 239 ? -6.867 17.712 20.048 1.00 97.50 239 TYR A CA 1
ATOM 1846 C C . TYR A 1 239 ? -7.715 17.032 21.138 1.00 97.50 239 TYR A C 1
ATOM 1848 O O . TYR A 1 239 ? -8.055 15.858 20.992 1.00 97.50 239 TYR A O 1
ATOM 1856 N N . PRO A 1 240 ? -8.069 17.743 22.227 1.00 96.31 240 PRO A N 1
ATOM 1857 C CA . PRO A 1 240 ? -8.742 17.148 23.386 1.00 96.31 240 PRO A CA 1
ATOM 1858 C C . PRO A 1 240 ? -10.151 16.614 23.084 1.00 96.31 240 PRO A C 1
ATOM 1860 O O . PRO A 1 240 ? -10.622 15.722 23.783 1.00 96.31 240 PRO A O 1
ATOM 1863 N N . ASP A 1 241 ? -10.812 17.124 22.039 1.00 97.25 241 ASP A N 1
ATOM 1864 C CA . ASP A 1 241 ? -12.136 16.655 21.604 1.00 97.25 241 ASP A CA 1
ATOM 1865 C C . ASP A 1 241 ? -12.082 15.339 20.799 1.00 97.25 241 ASP A C 1
ATOM 1867 O O . ASP A 1 241 ? -13.120 14.738 20.524 1.00 97.25 241 ASP A O 1
ATOM 1871 N N . CYS A 1 242 ? -10.886 14.868 20.419 1.00 97.50 242 CYS A N 1
ATOM 1872 C CA . CYS A 1 242 ? -10.687 13.555 19.808 1.00 97.50 242 CYS A CA 1
ATOM 1873 C C . CYS A 1 242 ? -10.447 12.512 20.906 1.00 97.50 242 CYS A C 1
ATOM 1875 O O . CYS A 1 242 ? -9.406 12.524 21.564 1.00 97.50 242 CYS A O 1
ATOM 1877 N N . GLN A 1 243 ? -11.356 11.549 21.062 1.00 97.38 243 GLN A N 1
ATOM 1878 C CA . GLN A 1 243 ? -11.150 10.453 22.016 1.00 97.38 243 GLN A CA 1
ATOM 1879 C C . GLN A 1 243 ? -10.075 9.489 21.493 1.00 97.38 243 GLN A C 1
ATOM 1881 O O . GLN A 1 243 ? -10.245 8.865 20.447 1.00 97.38 243 GLN A O 1
ATOM 1886 N N . VAL A 1 244 ? -8.957 9.354 22.206 1.00 97.56 244 VAL A N 1
ATOM 1887 C CA . VAL A 1 244 ? -7.836 8.496 21.789 1.00 97.56 244 VAL A CA 1
ATOM 1888 C C . VAL A 1 244 ? -7.760 7.256 22.669 1.00 97.56 244 VAL A C 1
ATOM 1890 O O . VAL A 1 244 ? -7.520 7.360 23.869 1.00 97.56 244 VAL A O 1
ATOM 1893 N N . VAL A 1 245 ? -7.890 6.077 22.058 1.00 97.25 245 VAL A N 1
ATOM 1894 C CA . VAL A 1 245 ? -7.680 4.784 22.729 1.00 97.25 245 VAL A CA 1
ATOM 1895 C C . VAL A 1 245 ? -6.388 4.159 22.210 1.00 97.25 245 VAL A C 1
ATOM 1897 O O . VAL A 1 245 ? -6.193 4.044 21.002 1.00 97.25 245 VAL A O 1
ATOM 1900 N N . GLN A 1 246 ? -5.490 3.750 23.105 1.00 94.50 246 GLN A N 1
ATOM 1901 C CA . GLN A 1 246 ? -4.241 3.074 22.743 1.00 94.50 246 GLN A CA 1
ATOM 1902 C C . GLN A 1 246 ? -4.248 1.640 23.276 1.00 94.50 246 GLN A C 1
ATOM 1904 O O . GLN A 1 246 ? -4.414 1.435 24.475 1.00 94.50 246 GLN A O 1
ATOM 1909 N N . LEU A 1 247 ? -4.058 0.661 22.388 1.00 92.44 247 LEU A N 1
ATOM 1910 C CA . LEU A 1 247 ? -4.042 -0.766 22.720 1.00 92.44 247 LEU A CA 1
ATOM 1911 C C . LEU A 1 247 ? -2.638 -1.345 22.543 1.00 92.44 247 LEU A C 1
ATOM 1913 O O . LEU A 1 247 ? -2.036 -1.261 21.465 1.00 92.44 247 LEU A O 1
ATOM 1917 N N . ASP A 1 248 ? -2.120 -1.945 23.612 1.00 87.38 248 ASP A N 1
ATOM 1918 C CA . ASP A 1 248 ? -0.736 -2.396 23.694 1.00 87.38 248 ASP A CA 1
ATOM 1919 C C . ASP A 1 248 ? -0.604 -3.891 23.441 1.00 87.38 248 ASP A C 1
ATOM 1921 O O . ASP A 1 248 ? -0.875 -4.724 24.302 1.00 87.38 248 ASP A O 1
ATOM 1925 N N . HIS A 1 249 ? -0.066 -4.228 22.271 1.00 83.25 249 HIS A N 1
ATOM 1926 C CA . HIS A 1 249 ? 0.285 -5.596 21.927 1.00 83.25 249 HIS A CA 1
ATOM 1927 C C . HIS A 1 249 ? 1.787 -5.695 21.673 1.00 83.25 249 HIS A C 1
ATOM 1929 O O . HIS A 1 249 ? 2.293 -5.507 20.567 1.00 83.25 249 HIS A O 1
ATOM 1935 N N . CYS A 1 250 ? 2.530 -5.978 22.740 1.00 71.25 250 CYS A N 1
ATOM 1936 C CA . CYS A 1 250 ? 3.992 -5.904 22.766 1.00 71.25 250 CYS A CA 1
ATOM 1937 C C . CYS A 1 250 ? 4.697 -6.774 21.710 1.00 71.25 250 CYS A C 1
ATOM 1939 O O . CYS A 1 250 ? 5.807 -6.436 21.289 1.00 71.25 250 CYS A O 1
ATOM 1941 N N . ASN A 1 251 ? 4.047 -7.848 21.256 1.00 79.88 251 ASN A N 1
ATOM 1942 C CA . ASN A 1 251 ? 4.586 -8.791 20.289 1.00 79.88 251 ASN A CA 1
ATOM 1943 C C . ASN A 1 251 ? 4.190 -8.386 18.861 1.00 79.88 251 ASN A C 1
ATOM 1945 O O . ASN A 1 251 ? 3.005 -8.409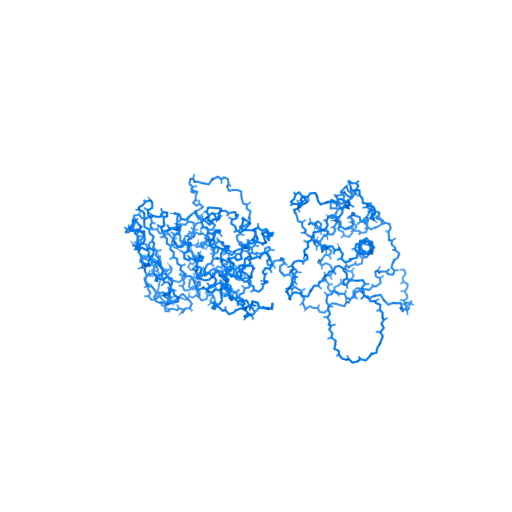 18.544 1.00 79.88 251 ASN A O 1
ATOM 1949 N N . PRO A 1 252 ? 5.146 -8.064 17.969 1.00 79.94 252 PRO A N 1
ATOM 1950 C CA . PRO A 1 252 ? 4.865 -7.914 16.546 1.00 79.94 252 PRO A CA 1
ATOM 1951 C C . PRO A 1 252 ? 4.410 -9.229 15.909 1.00 79.94 252 PRO A C 1
ATOM 1953 O O . PRO A 1 252 ? 4.901 -10.300 16.268 1.00 79.94 252 PRO A O 1
ATOM 1956 N N . ALA A 1 253 ? 3.577 -9.146 14.867 1.00 79.44 253 ALA A N 1
ATOM 1957 C CA . ALA A 1 253 ? 3.149 -10.311 14.081 1.00 79.44 253 ALA A CA 1
ATOM 1958 C C . ALA A 1 253 ? 4.322 -11.117 13.488 1.00 79.44 253 ALA A C 1
ATOM 1960 O O . ALA A 1 253 ? 4.232 -12.330 13.312 1.00 79.44 253 ALA A O 1
ATOM 1961 N N . ALA A 1 254 ? 5.455 -10.458 13.230 1.00 77.31 254 ALA A N 1
ATOM 1962 C CA . ALA A 1 254 ? 6.672 -11.100 12.744 1.00 77.31 254 ALA A CA 1
ATOM 1963 C C . ALA A 1 254 ? 7.341 -12.039 13.775 1.00 77.31 254 ALA A C 1
ATOM 1965 O O . ALA A 1 254 ? 8.152 -12.871 13.377 1.00 77.31 254 ALA A O 1
ATOM 1966 N N . MET A 1 255 ? 7.000 -11.957 15.071 1.00 79.62 255 MET A N 1
ATOM 1967 C CA . MET A 1 255 ? 7.554 -12.822 16.131 1.00 79.62 255 MET A CA 1
ATOM 1968 C C . MET A 1 255 ? 6.831 -14.171 16.279 1.00 79.62 255 MET A C 1
ATOM 1970 O O . MET A 1 255 ? 6.955 -14.848 17.301 1.00 79.62 255 MET A O 1
ATOM 1974 N N . GLY A 1 256 ? 6.063 -14.592 15.275 1.00 83.25 256 GLY A N 1
ATOM 1975 C CA . GLY A 1 256 ? 5.465 -15.922 15.275 1.00 83.25 256 GLY A CA 1
ATOM 1976 C C . GLY A 1 256 ? 4.351 -16.076 16.317 1.00 83.25 256 GLY A C 1
ATOM 1977 O O . GLY A 1 256 ? 3.548 -15.172 16.547 1.00 83.25 256 GLY A O 1
ATOM 1978 N N . ASP A 1 257 ? 4.299 -17.238 16.968 1.00 83.06 257 ASP A N 1
ATOM 1979 C CA . ASP A 1 257 ? 3.231 -17.598 17.914 1.00 83.06 257 ASP A CA 1
ATOM 1980 C C . ASP A 1 257 ? 3.194 -16.737 19.191 1.00 83.06 257 ASP A C 1
ATOM 1982 O O . ASP A 1 257 ? 2.214 -16.799 19.940 1.00 83.06 257 ASP A O 1
ATOM 1986 N N . ALA A 1 258 ? 4.223 -15.920 19.445 1.00 84.94 258 ALA A N 1
ATOM 1987 C CA . ALA A 1 258 ? 4.193 -14.906 20.498 1.00 84.94 258 ALA A CA 1
ATOM 1988 C C . ALA A 1 258 ? 3.108 -13.848 20.231 1.00 84.94 258 ALA A C 1
ATOM 1990 O O . ALA A 1 258 ? 2.453 -13.392 21.166 1.00 84.94 258 ALA A O 1
ATOM 1991 N N . PHE A 1 259 ? 2.851 -13.513 18.959 1.00 86.19 259 PHE A N 1
ATOM 1992 C CA . PHE A 1 259 ? 1.741 -12.636 18.580 1.00 86.19 259 PHE A CA 1
ATOM 1993 C C . PHE A 1 259 ? 0.401 -13.215 19.047 1.00 86.19 259 PHE A C 1
ATOM 1995 O O . PHE A 1 259 ? -0.409 -12.511 19.630 1.00 86.19 259 PHE A O 1
ATOM 2002 N N . CYS A 1 260 ? 0.196 -14.524 18.898 1.00 86.56 260 CYS A N 1
ATOM 2003 C CA . CYS A 1 260 ? -1.059 -15.207 19.232 1.00 86.56 260 CYS A CA 1
ATOM 2004 C C . CYS A 1 260 ? -1.290 -15.405 20.748 1.00 86.56 260 CYS A C 1
ATOM 2006 O O . CYS A 1 260 ? -2.104 -16.239 21.129 1.00 86.56 260 CYS A O 1
ATOM 2008 N N . GLN A 1 261 ? -0.534 -14.736 21.625 1.00 83.50 261 GLN A N 1
ATOM 2009 C CA . GLN A 1 261 ? -0.775 -14.757 23.077 1.00 83.50 261 GLN A CA 1
ATOM 2010 C C . GLN A 1 261 ? -1.840 -13.742 23.525 1.00 83.50 261 GLN A C 1
ATOM 2012 O O . GLN A 1 261 ? -2.373 -13.895 24.616 1.00 83.50 261 GLN A O 1
ATOM 2017 N N . GLY A 1 262 ? -2.127 -12.718 22.714 1.00 78.56 262 GLY A N 1
ATOM 2018 C CA . GLY A 1 262 ? -3.119 -11.683 23.020 1.00 78.56 262 GLY A CA 1
ATOM 2019 C C . GLY A 1 262 ? -4.459 -11.898 22.316 1.00 78.56 262 GLY A C 1
ATOM 2020 O O . GLY A 1 262 ? -4.560 -12.680 21.369 1.00 78.56 262 GLY A O 1
ATOM 2021 N N . THR A 1 263 ? -5.470 -11.154 22.760 1.00 84.31 263 THR A N 1
ATOM 2022 C CA . THR A 1 263 ? -6.848 -11.169 22.245 1.00 84.31 263 THR A CA 1
ATOM 2023 C C . THR A 1 263 ? -7.087 -10.191 21.091 1.00 84.31 263 THR A C 1
ATOM 2025 O O . THR A 1 263 ? -8.091 -10.347 20.402 1.00 84.31 263 THR A O 1
ATOM 2028 N N . HIS A 1 264 ? -6.142 -9.269 20.825 1.00 89.88 264 HIS A N 1
ATOM 2029 C CA . HIS A 1 264 ? -6.034 -8.309 19.700 1.00 89.88 264 HIS A CA 1
ATOM 2030 C C . HIS A 1 264 ? -7.362 -7.820 19.115 1.00 89.88 264 HIS A C 1
ATOM 2032 O O . HIS A 1 264 ? -7.793 -6.705 19.366 1.00 89.88 264 HIS A O 1
ATOM 2038 N N . PHE A 1 265 ? -7.988 -8.649 18.285 1.00 94.19 265 PHE A N 1
ATOM 2039 C CA . PHE A 1 265 ? -9.230 -8.369 17.579 1.00 94.19 265 PHE A CA 1
ATOM 2040 C C . PHE A 1 265 ? -10.432 -8.160 18.502 1.00 94.19 265 PHE A C 1
ATOM 2042 O O . PHE A 1 265 ? -11.275 -7.321 18.187 1.00 94.19 265 PHE A O 1
ATOM 2049 N N . ALA A 1 266 ? -10.501 -8.887 19.625 1.00 94.44 266 ALA A N 1
ATOM 2050 C CA . ALA A 1 266 ? -11.516 -8.654 20.652 1.00 94.44 266 ALA A CA 1
ATOM 2051 C C . ALA A 1 266 ? -11.320 -7.268 21.273 1.00 94.44 266 ALA A C 1
ATOM 2053 O O . ALA A 1 266 ? -12.211 -6.439 21.166 1.00 94.44 266 ALA A O 1
ATOM 2054 N N . ASP A 1 267 ? -10.115 -6.975 21.769 1.00 95.50 267 ASP A N 1
ATOM 2055 C CA . ASP A 1 267 ? -9.786 -5.698 22.414 1.00 95.50 267 ASP A CA 1
ATOM 2056 C C . ASP A 1 267 ? -10.046 -4.497 21.489 1.00 95.50 267 ASP A C 1
ATOM 2058 O O . ASP A 1 267 ? -10.539 -3.458 21.926 1.00 95.50 267 ASP A O 1
ATOM 2062 N N . ILE A 1 268 ? -9.742 -4.627 20.189 1.00 96.75 268 ILE A N 1
ATOM 2063 C CA . ILE A 1 268 ? -10.050 -3.579 19.206 1.00 96.75 268 ILE A CA 1
ATOM 2064 C C . ILE A 1 268 ? -11.565 -3.423 19.029 1.00 96.75 268 ILE A C 1
ATOM 2066 O O . ILE A 1 268 ? -12.034 -2.293 18.917 1.00 96.75 268 ILE A O 1
ATOM 2070 N N . ASN A 1 269 ? -12.335 -4.512 18.991 1.00 97.38 269 ASN A N 1
ATOM 2071 C CA . ASN A 1 269 ? -13.792 -4.427 18.886 1.00 97.38 269 ASN A CA 1
ATOM 2072 C C . ASN A 1 269 ? -14.431 -3.851 20.157 1.00 97.38 269 ASN A C 1
ATOM 2074 O O . ASN A 1 269 ? -15.290 -2.983 20.030 1.00 97.38 269 ASN A O 1
ATOM 2078 N N . ASP A 1 270 ? -13.956 -4.222 21.344 1.00 97.81 270 ASP A N 1
ATOM 2079 C CA . ASP A 1 270 ? -14.399 -3.636 22.614 1.00 97.81 270 ASP A CA 1
ATOM 2080 C C . ASP A 1 270 ? -14.104 -2.126 22.644 1.00 97.81 270 ASP A C 1
ATOM 2082 O O . ASP A 1 270 ? -14.948 -1.306 23.014 1.00 97.81 270 ASP A O 1
ATOM 2086 N N . ALA A 1 271 ? -12.919 -1.725 22.168 1.00 97.81 271 ALA A N 1
ATOM 2087 C CA . ALA A 1 271 ? -12.569 -0.317 22.018 1.00 97.81 271 ALA A CA 1
ATOM 2088 C C . ALA A 1 271 ? -13.448 0.396 20.974 1.00 97.81 271 ALA A C 1
ATOM 2090 O O . ALA A 1 271 ? -13.870 1.529 21.210 1.00 97.81 271 ALA A O 1
ATOM 2091 N N . LEU A 1 272 ? -13.761 -0.240 19.838 1.00 98.00 272 LEU A N 1
ATOM 2092 C CA . LEU A 1 272 ? -14.683 0.315 18.839 1.00 98.00 272 LEU A CA 1
ATOM 2093 C C . LEU A 1 272 ? -16.063 0.575 19.450 1.00 98.00 272 LEU A C 1
ATOM 2095 O O . LEU A 1 272 ? -16.600 1.665 19.260 1.00 98.00 272 LEU A O 1
ATOM 2099 N N . GLU A 1 273 ? -16.602 -0.374 20.215 1.00 97.81 273 GLU A N 1
ATOM 2100 C CA . GLU A 1 273 ? -17.894 -0.227 20.893 1.00 97.81 273 GLU A CA 1
ATOM 2101 C C . GLU A 1 273 ? -17.866 0.892 21.940 1.00 97.81 273 GLU A C 1
ATOM 2103 O O . GLU A 1 273 ? -18.797 1.697 21.997 1.00 97.81 273 GLU A O 1
ATOM 2108 N N . SER A 1 274 ? -16.771 1.014 22.702 1.00 97.44 274 SER A N 1
ATOM 2109 C CA . SER A 1 274 ? -16.581 2.108 23.669 1.00 97.44 274 SER A CA 1
ATOM 2110 C C . SER A 1 274 ? -16.610 3.498 23.016 1.00 97.44 274 SER A C 1
ATOM 2112 O O . SER A 1 274 ? -17.079 4.461 23.620 1.00 97.44 274 SER A O 1
ATOM 2114 N N . LEU A 1 275 ? -16.184 3.586 21.752 1.00 96.88 275 LEU A N 1
ATOM 2115 C CA . LEU A 1 275 ? -16.226 4.788 20.915 1.00 96.88 275 LEU A CA 1
ATOM 2116 C C . LEU A 1 275 ? -17.492 4.879 20.046 1.00 96.88 275 LEU A C 1
ATOM 2118 O O . LEU A 1 275 ? -17.543 5.690 19.123 1.00 96.88 275 LEU A O 1
ATOM 2122 N N . GLN A 1 276 ? -18.507 4.052 20.322 1.00 96.50 276 GLN A N 1
ATOM 2123 C CA . GLN A 1 276 ? -19.793 4.009 19.614 1.00 96.50 276 GLN A CA 1
ATOM 2124 C C . GLN A 1 276 ? -19.688 3.646 18.122 1.00 96.50 276 GLN A C 1
ATOM 2126 O O . GLN A 1 276 ? -20.599 3.908 17.332 1.00 96.50 276 GLN A O 1
ATOM 2131 N N . TYR A 1 277 ? -18.597 2.997 17.718 1.00 96.06 277 TYR A N 1
ATOM 2132 C CA . TYR A 1 277 ? -18.466 2.419 16.391 1.00 96.06 277 TYR A CA 1
ATOM 2133 C C . TYR A 1 277 ? -18.985 0.987 16.351 1.00 96.06 277 TYR A C 1
ATOM 2135 O O . TYR A 1 277 ? -18.914 0.231 17.315 1.00 96.06 277 TYR A O 1
ATOM 2143 N N . LYS A 1 278 ? -19.450 0.578 15.169 1.00 94.62 278 LYS A N 1
ATOM 2144 C CA . LYS A 1 278 ? -19.751 -0.827 14.903 1.00 94.62 278 LYS A CA 1
ATOM 2145 C C . LYS A 1 278 ? -18.455 -1.664 14.942 1.00 94.62 278 LYS A C 1
ATOM 2147 O O . LYS A 1 278 ? -17.503 -1.271 14.254 1.00 94.62 278 LYS A O 1
ATOM 2152 N N . PRO A 1 279 ? -18.446 -2.824 15.627 1.00 96.19 279 PRO A N 1
ATOM 2153 C CA . PRO A 1 279 ? -17.351 -3.789 15.574 1.00 96.19 279 PRO A CA 1
ATOM 2154 C C . PRO A 1 279 ? -16.967 -4.171 14.146 1.00 96.19 279 PRO A C 1
ATOM 2156 O O . PRO A 1 279 ? -17.824 -4.255 13.256 1.00 96.19 279 PRO A O 1
ATOM 2159 N N . PHE A 1 280 ? -15.684 -4.440 13.930 1.00 94.12 280 PHE A N 1
ATOM 2160 C CA . PHE A 1 280 ? -15.198 -4.919 12.642 1.00 94.12 280 PHE A CA 1
ATOM 2161 C C . PHE A 1 280 ? -15.410 -6.427 12.503 1.00 94.12 280 PHE A C 1
ATOM 2163 O O . PHE A 1 280 ? -15.241 -7.196 13.454 1.00 94.12 280 PHE A O 1
ATOM 2170 N N . ASP A 1 281 ? -15.744 -6.858 11.285 1.00 91.62 281 ASP A N 1
ATOM 2171 C CA . ASP A 1 281 ? -15.608 -8.256 10.891 1.00 91.62 281 ASP A CA 1
ATOM 2172 C C . ASP A 1 281 ? -14.172 -8.492 10.414 1.00 91.62 281 ASP A C 1
ATOM 2174 O O . ASP A 1 281 ? -13.778 -8.060 9.326 1.00 91.62 281 ASP A O 1
ATOM 2178 N N . TRP A 1 282 ? -13.386 -9.171 11.249 1.00 93.25 282 TRP A N 1
ATOM 2179 C CA . TRP A 1 282 ? -11.976 -9.452 10.989 1.00 93.25 282 TRP A CA 1
ATOM 2180 C C . TRP A 1 282 ? -11.732 -10.669 10.097 1.00 93.25 282 TRP A C 1
ATOM 2182 O O . TRP A 1 282 ? -10.601 -10.869 9.671 1.00 93.25 282 TRP A O 1
ATOM 2192 N N . LEU A 1 283 ? -12.746 -11.484 9.785 1.00 91.44 283 LEU A N 1
ATOM 2193 C CA . LEU A 1 283 ? -12.624 -12.619 8.854 1.00 91.44 283 LEU A CA 1
ATOM 2194 C C . LEU A 1 283 ? -13.883 -12.737 7.980 1.00 91.44 283 LEU A C 1
ATOM 2196 O O . LEU A 1 283 ? -14.651 -13.696 8.127 1.00 91.44 283 LEU A O 1
ATOM 2200 N N . PRO A 1 284 ? -14.130 -11.763 7.090 1.00 83.88 284 PRO A N 1
ATOM 2201 C CA . PRO A 1 284 ? -15.301 -11.764 6.228 1.00 83.88 284 PRO A CA 1
ATOM 2202 C C . PRO A 1 284 ? -15.287 -12.940 5.246 1.00 83.88 284 PRO A C 1
ATOM 2204 O O . PRO A 1 284 ? -14.241 -13.350 4.734 1.00 83.88 284 PRO A O 1
ATOM 2207 N N . THR A 1 285 ? -16.480 -13.459 4.964 1.00 81.94 285 THR A N 1
ATOM 2208 C CA . THR A 1 285 ? -16.724 -14.523 3.974 1.00 81.94 285 THR A CA 1
ATOM 2209 C C . THR A 1 285 ? -17.170 -13.967 2.620 1.00 81.94 285 THR A C 1
ATOM 2211 O O . THR A 1 285 ? -17.165 -14.667 1.614 1.00 81.94 285 THR A O 1
ATOM 2214 N N . GLU A 1 286 ? -17.544 -12.688 2.584 1.00 65.88 286 GLU A N 1
ATOM 2215 C CA . GLU A 1 286 ? -17.901 -11.941 1.382 1.00 65.88 286 GLU A CA 1
ATOM 2216 C C . GLU A 1 286 ? -17.318 -10.533 1.481 1.00 65.88 286 GLU A C 1
ATOM 2218 O O . GLU A 1 286 ? -17.354 -9.901 2.540 1.00 65.88 286 GLU A O 1
ATOM 2223 N N . VAL A 1 287 ? -16.807 -10.006 0.368 1.00 55.59 287 VAL A N 1
ATOM 2224 C CA . VAL A 1 287 ? -16.429 -8.593 0.308 1.00 55.59 287 VAL A CA 1
ATOM 2225 C C . VAL A 1 287 ? -17.703 -7.784 0.119 1.00 55.59 287 VAL A C 1
ATOM 2227 O O . VAL A 1 287 ? -18.187 -7.617 -0.999 1.00 55.59 287 VAL A O 1
ATOM 2230 N N . ARG A 1 288 ? -18.249 -7.239 1.208 1.00 47.81 288 ARG A N 1
ATOM 2231 C CA . ARG A 1 288 ? -19.199 -6.132 1.083 1.00 47.81 288 ARG A CA 1
ATOM 2232 C C . ARG A 1 288 ? -18.409 -4.927 0.597 1.00 47.81 288 ARG A C 1
ATOM 2234 O O . ARG A 1 288 ? -17.656 -4.330 1.362 1.00 47.81 288 ARG A O 1
ATOM 2241 N N . ILE A 1 289 ? -18.562 -4.569 -0.676 1.00 42.44 289 ILE A N 1
ATOM 2242 C CA . ILE A 1 289 ? -18.144 -3.253 -1.156 1.00 42.44 289 ILE A CA 1
ATOM 2243 C C . ILE A 1 289 ? -19.017 -2.254 -0.394 1.00 42.44 289 ILE A C 1
ATOM 2245 O O . ILE A 1 289 ? -20.174 -2.049 -0.745 1.00 42.44 289 ILE A O 1
ATOM 2249 N N . ILE A 1 290 ? -18.506 -1.697 0.708 1.00 36.66 290 ILE A N 1
ATOM 2250 C CA . ILE A 1 290 ? -19.229 -0.679 1.469 1.00 36.66 290 ILE A CA 1
ATOM 2251 C C . ILE A 1 290 ? -19.328 0.549 0.559 1.00 36.66 290 ILE A C 1
ATOM 2253 O O . ILE A 1 290 ? -18.356 1.275 0.339 1.00 36.66 290 ILE A O 1
ATOM 2257 N N . SER A 1 291 ? -20.507 0.741 -0.024 1.00 30.34 291 SER A N 1
ATOM 2258 C CA . SER A 1 291 ? -20.912 1.950 -0.725 1.00 30.34 291 SER A CA 1
ATOM 2259 C C . SER A 1 291 ? -21.047 3.068 0.306 1.00 30.34 291 SER A C 1
ATOM 2261 O O . SER A 1 291 ? -22.095 3.233 0.926 1.00 30.34 291 SER A O 1
ATOM 2263 N N . SER A 1 292 ? -19.961 3.798 0.551 1.00 30.98 292 SER A N 1
ATOM 2264 C CA . SER A 1 292 ? -20.022 5.012 1.363 1.00 30.98 292 SER A CA 1
ATOM 2265 C C . SER A 1 292 ? -20.761 6.111 0.572 1.00 30.98 292 SER A C 1
ATOM 2267 O O . SER A 1 292 ? -20.501 6.237 -0.630 1.00 30.98 292 SER A O 1
ATOM 2269 N N . PRO A 1 293 ? -21.651 6.919 1.187 1.00 27.59 293 PRO A N 1
ATOM 2270 C CA . PRO A 1 293 ? -22.546 7.841 0.472 1.00 27.59 293 PRO A CA 1
ATOM 2271 C C . PRO A 1 293 ? -21.849 9.023 -0.228 1.00 27.59 293 PRO A C 1
ATOM 2273 O O . PRO A 1 293 ? -22.515 9.823 -0.871 1.00 27.59 293 PRO A O 1
ATOM 2276 N N . HIS A 1 294 ? -20.522 9.142 -0.123 1.00 32.91 294 HIS A N 1
ATOM 2277 C CA . HIS A 1 294 ? -19.713 10.181 -0.779 1.00 32.91 294 HIS A CA 1
ATOM 2278 C C . HIS A 1 294 ? -18.930 9.675 -2.004 1.00 32.91 294 HIS A C 1
ATOM 2280 O O . HIS A 1 294 ? -17.967 10.304 -2.435 1.00 32.91 294 HIS A O 1
ATOM 2286 N N . ARG A 1 295 ? -19.315 8.536 -2.592 1.00 36.34 295 ARG A N 1
ATOM 2287 C CA . ARG A 1 295 ? -18.691 8.047 -3.830 1.00 36.34 295 ARG A CA 1
ATOM 2288 C C . ARG A 1 295 ? -19.377 8.638 -5.057 1.00 36.34 295 ARG A C 1
ATOM 2290 O O . ARG A 1 295 ? -20.288 8.036 -5.616 1.00 36.34 295 ARG A O 1
ATOM 2297 N N . GLY A 1 296 ? -18.891 9.792 -5.508 1.00 24.73 296 GLY A N 1
ATOM 2298 C CA . GLY A 1 296 ? -18.955 10.103 -6.934 1.00 24.73 296 GLY A CA 1
ATOM 2299 C C . GLY A 1 296 ? -18.235 8.992 -7.702 1.00 24.73 296 GLY A C 1
ATOM 2300 O O . GLY A 1 296 ? -17.159 8.580 -7.280 1.00 24.73 296 GLY A O 1
ATOM 2301 N N . ASN A 1 297 ? -18.888 8.461 -8.739 1.00 27.84 297 ASN A N 1
ATOM 2302 C CA . ASN A 1 297 ? -18.371 7.545 -9.761 1.00 27.84 297 ASN A CA 1
ATOM 2303 C C . ASN A 1 297 ? -17.058 6.823 -9.408 1.00 27.84 297 ASN A C 1
ATOM 2305 O O . ASN A 1 297 ? -15.976 7.350 -9.637 1.00 27.84 297 ASN A O 1
ATOM 2309 N N . MET A 1 298 ? -17.161 5.576 -8.945 1.00 31.08 298 MET A N 1
ATOM 2310 C CA . MET A 1 298 ? -16.079 4.599 -9.081 1.00 31.08 298 MET A CA 1
ATOM 2311 C C . MET A 1 298 ? -16.202 3.920 -10.452 1.00 31.08 298 MET A C 1
ATOM 2313 O O . MET A 1 298 ? -16.947 2.943 -10.563 1.00 31.08 298 MET A O 1
ATOM 2317 N N . PRO A 1 299 ? -15.495 4.360 -11.504 1.00 28.12 299 PRO A N 1
ATOM 2318 C CA . PRO A 1 299 ? -15.033 3.442 -12.519 1.00 28.12 299 PRO A CA 1
ATOM 2319 C C . PRO A 1 299 ? -13.744 2.789 -12.010 1.00 28.12 299 PRO A C 1
ATOM 2321 O O . PRO A 1 299 ? -12.818 3.452 -11.549 1.00 28.12 299 PRO A O 1
ATOM 2324 N N . HIS A 1 300 ? -13.714 1.460 -12.072 1.00 35.47 300 HIS A N 1
ATOM 2325 C CA . HIS A 1 300 ? -12.499 0.661 -11.985 1.00 35.47 300 HIS A CA 1
ATOM 2326 C C . HIS A 1 300 ? -11.346 1.310 -12.753 1.00 35.47 300 HIS A C 1
ATOM 2328 O O . HIS A 1 300 ? -11.528 1.645 -13.916 1.00 35.47 300 HIS A O 1
ATOM 2334 N N . ASN A 1 301 ? -10.155 1.339 -12.161 1.00 39.94 301 ASN A N 1
ATOM 2335 C CA . ASN A 1 301 ? -8.919 1.189 -12.919 1.00 39.94 301 ASN A CA 1
ATOM 2336 C C . ASN A 1 301 ? -7.890 0.451 -12.055 1.00 39.94 301 ASN A C 1
ATOM 2338 O O . ASN A 1 301 ? -7.121 1.048 -11.317 1.00 39.94 301 ASN A O 1
ATOM 2342 N N . LEU A 1 302 ? -7.945 -0.882 -12.176 1.00 38.47 302 LEU A N 1
ATOM 2343 C CA . LEU A 1 302 ? -7.003 -1.898 -11.689 1.00 38.47 302 LEU A CA 1
ATOM 2344 C C . LEU A 1 302 ? -6.852 -2.012 -10.150 1.00 38.47 302 LEU A C 1
ATOM 2346 O O . LEU A 1 302 ? -6.350 -1.105 -9.492 1.00 38.47 302 LEU A O 1
ATOM 2350 N N . PRO A 1 303 ? -7.238 -3.155 -9.542 1.00 50.81 303 PRO A N 1
ATOM 2351 C CA . PRO A 1 303 ? -6.815 -3.542 -8.196 1.00 50.81 303 PRO A CA 1
ATOM 2352 C C . PRO A 1 303 ? -5.334 -3.232 -7.936 1.00 50.81 303 PRO A C 1
ATOM 2354 O O . PRO A 1 303 ? -4.513 -3.370 -8.837 1.00 50.81 303 PRO A O 1
ATOM 2357 N N . ALA A 1 304 ? -4.954 -2.894 -6.698 1.00 48.94 304 ALA A N 1
ATOM 2358 C CA . ALA A 1 304 ? -3.544 -2.675 -6.345 1.00 48.94 304 ALA A CA 1
ATOM 2359 C C . ALA A 1 304 ? -2.648 -3.866 -6.745 1.00 48.94 304 ALA A C 1
ATOM 2361 O O . ALA A 1 304 ? -1.505 -3.660 -7.129 1.00 48.94 304 ALA A O 1
ATOM 2362 N N . THR A 1 305 ? -3.187 -5.092 -6.732 1.00 49.62 305 THR A N 1
ATOM 2363 C CA . THR A 1 305 ? -2.546 -6.293 -7.291 1.00 49.62 305 THR A CA 1
ATOM 2364 C C . THR A 1 305 ? -2.262 -6.192 -8.772 1.00 49.62 305 THR A C 1
ATOM 2366 O O . THR A 1 305 ? -1.198 -6.614 -9.200 1.00 49.62 305 THR A O 1
ATOM 2369 N N . ASP A 1 306 ? -3.198 -5.658 -9.545 1.00 52.03 306 ASP A N 1
ATOM 2370 C CA . ASP A 1 306 ? -3.103 -5.562 -10.993 1.00 52.03 306 ASP A CA 1
ATOM 2371 C C . ASP A 1 306 ? -2.216 -4.383 -11.387 1.00 52.03 306 ASP A C 1
ATOM 2373 O O . ASP A 1 306 ? -1.383 -4.533 -12.268 1.00 52.03 306 ASP A O 1
ATOM 2377 N N . LEU A 1 307 ? -2.279 -3.256 -10.669 1.00 50.75 307 LEU A N 1
ATOM 2378 C CA . LEU A 1 307 ? -1.323 -2.155 -10.825 1.00 50.75 307 LEU A CA 1
ATOM 2379 C C . LEU A 1 307 ? 0.107 -2.604 -10.482 1.00 50.75 307 LEU A C 1
ATOM 2381 O O . LEU A 1 307 ? 1.049 -2.329 -11.230 1.00 50.75 307 LEU A O 1
ATOM 2385 N N . HIS A 1 308 ? 0.264 -3.335 -9.376 1.00 54.00 308 HIS A N 1
ATOM 2386 C CA . HIS A 1 308 ? 1.536 -3.923 -8.962 1.00 54.00 308 HIS A CA 1
ATOM 2387 C C . HIS A 1 308 ? 2.019 -4.970 -9.958 1.00 54.00 308 HIS A C 1
ATOM 2389 O O . HIS A 1 308 ? 3.186 -4.956 -10.321 1.00 54.00 308 HIS A O 1
ATOM 2395 N N . LYS A 1 309 ? 1.135 -5.841 -10.454 1.00 49.56 309 LYS A N 1
ATOM 2396 C CA . LYS A 1 309 ? 1.448 -6.851 -11.469 1.00 49.56 309 LYS A CA 1
ATOM 2397 C C . LYS A 1 309 ? 1.836 -6.204 -12.791 1.00 49.56 309 LYS A C 1
ATOM 2399 O O . LYS A 1 309 ? 2.866 -6.567 -13.325 1.00 49.56 309 LYS A O 1
ATOM 2404 N N . MET A 1 310 ? 1.113 -5.193 -13.262 1.00 45.41 310 MET A N 1
ATOM 2405 C CA . MET A 1 310 ? 1.484 -4.414 -14.445 1.00 45.41 310 MET A CA 1
ATOM 2406 C C . MET A 1 310 ? 2.825 -3.703 -14.266 1.00 45.41 310 MET A C 1
ATOM 2408 O O . MET A 1 310 ? 3.565 -3.513 -15.225 1.00 45.41 310 MET A O 1
ATOM 2412 N N . TYR A 1 311 ? 3.151 -3.246 -13.056 1.00 51.28 311 TYR A N 1
ATOM 2413 C CA . TYR A 1 311 ? 4.466 -2.675 -12.786 1.00 51.28 311 TYR A CA 1
ATOM 2414 C C . TYR A 1 311 ? 5.551 -3.748 -12.696 1.00 51.28 311 TYR A C 1
ATOM 2416 O O . TYR A 1 311 ? 6.632 -3.542 -13.224 1.00 51.28 311 TYR A O 1
ATOM 2424 N N . LEU A 1 312 ? 5.277 -4.903 -12.091 1.00 45.59 312 LEU A N 1
ATOM 2425 C CA . LEU A 1 312 ? 6.197 -6.035 -12.089 1.00 45.59 312 LEU A CA 1
ATOM 2426 C C . LEU A 1 312 ? 6.408 -6.585 -13.490 1.00 45.59 312 LEU A C 1
ATOM 2428 O O . LEU A 1 312 ? 7.532 -6.916 -13.800 1.00 45.59 312 LEU A O 1
ATOM 2432 N N . GLU A 1 313 ? 5.391 -6.636 -14.342 1.00 42.72 313 GLU A N 1
ATOM 2433 C CA . GLU A 1 313 ? 5.515 -6.978 -15.759 1.00 42.72 313 GLU A CA 1
ATOM 2434 C C . GLU A 1 313 ? 6.391 -5.940 -16.467 1.00 42.72 313 GLU A C 1
ATOM 2436 O O . GLU A 1 313 ? 7.331 -6.317 -17.152 1.00 42.72 313 GLU A O 1
ATOM 2441 N N . ARG A 1 314 ? 6.203 -4.639 -16.192 1.00 40.12 314 ARG A N 1
ATOM 2442 C CA . ARG A 1 314 ? 7.108 -3.575 -16.671 1.00 40.12 314 ARG A CA 1
ATOM 2443 C C . ARG A 1 314 ? 8.536 -3.706 -16.129 1.00 40.12 314 ARG A C 1
ATOM 2445 O O . ARG A 1 314 ? 9.482 -3.439 -16.858 1.00 40.12 314 ARG A O 1
ATOM 2452 N N . LEU A 1 315 ? 8.717 -4.114 -14.874 1.00 36.22 315 LEU A N 1
ATOM 2453 C CA . LEU A 1 315 ? 10.030 -4.350 -14.272 1.00 36.22 315 LEU A CA 1
ATOM 2454 C C . LEU A 1 315 ? 10.663 -5.649 -14.754 1.00 36.22 315 LEU A C 1
ATOM 2456 O O . LEU A 1 315 ? 11.872 -5.697 -14.882 1.00 36.22 315 LEU A O 1
ATOM 2460 N N . GLN A 1 316 ? 9.886 -6.696 -15.008 1.00 35.84 316 GLN A N 1
ATOM 2461 C CA . GLN A 1 316 ? 10.327 -7.985 -15.538 1.00 35.84 316 GLN A CA 1
ATOM 2462 C C . GLN A 1 316 ? 10.669 -7.855 -17.020 1.00 35.84 316 GLN A C 1
ATOM 2464 O O . GLN A 1 316 ? 11.659 -8.430 -17.457 1.00 35.84 316 GLN A O 1
ATOM 2469 N N . ASP A 1 317 ? 9.953 -7.008 -17.759 1.00 33.75 317 ASP A N 1
ATOM 2470 C CA . ASP A 1 317 ? 10.337 -6.556 -19.098 1.00 33.75 317 ASP A CA 1
ATOM 2471 C C . ASP A 1 317 ? 11.704 -5.846 -19.099 1.00 33.75 317 ASP A C 1
ATOM 2473 O O . ASP A 1 317 ? 12.395 -5.854 -20.124 1.00 33.75 317 ASP A O 1
ATOM 2477 N N . VAL A 1 318 ? 12.088 -5.254 -17.960 1.00 33.53 318 VAL A N 1
ATOM 2478 C CA . VAL A 1 318 ? 13.382 -4.597 -17.706 1.00 33.53 318 VAL A CA 1
ATOM 2479 C C . VAL A 1 318 ? 14.414 -5.553 -17.068 1.00 33.53 318 VAL A C 1
ATOM 2481 O O . VAL A 1 318 ? 15.605 -5.396 -17.315 1.00 33.53 318 VAL A O 1
ATOM 2484 N N . ALA A 1 319 ? 13.985 -6.565 -16.304 1.00 31.31 319 ALA A N 1
ATOM 2485 C CA . ALA A 1 319 ? 14.829 -7.444 -15.484 1.00 31.31 319 ALA A CA 1
ATOM 2486 C C . ALA A 1 319 ? 15.052 -8.854 -16.064 1.00 31.31 319 ALA A C 1
ATOM 2488 O O . ALA A 1 319 ? 15.890 -9.592 -15.549 1.00 31.31 319 ALA A O 1
ATOM 2489 N N . GLN A 1 320 ? 14.345 -9.268 -17.122 1.00 31.84 320 GLN A N 1
ATOM 2490 C CA . GLN A 1 320 ? 14.633 -10.542 -17.785 1.00 31.84 320 GLN A CA 1
ATOM 2491 C C . GLN A 1 320 ? 15.916 -10.461 -18.620 1.00 31.84 320 GLN A C 1
ATOM 2493 O O . GLN A 1 320 ? 15.866 -10.141 -19.811 1.00 31.84 320 GLN A O 1
ATOM 2498 N N . LYS A 1 321 ? 17.039 -10.858 -18.009 1.00 36.62 321 LYS A N 1
ATOM 2499 C CA . LYS A 1 321 ? 18.138 -11.579 -18.668 1.00 36.62 321 LYS A CA 1
ATOM 2500 C C . LYS A 1 321 ? 18.765 -12.585 -17.709 1.00 36.62 321 LYS A C 1
ATOM 2502 O O . LYS A 1 321 ? 19.274 -12.186 -16.675 1.00 36.62 321 LYS A O 1
ATOM 2507 N N . ASP A 1 322 ? 18.709 -13.865 -18.077 1.00 35.59 322 ASP A N 1
ATOM 2508 C CA . ASP A 1 322 ? 19.904 -14.717 -18.174 1.00 35.59 322 ASP A CA 1
ATOM 2509 C C . ASP A 1 322 ? 19.559 -16.096 -18.761 1.00 35.59 322 ASP A C 1
ATOM 2511 O O . ASP A 1 322 ? 19.638 -17.135 -18.116 1.00 35.59 322 ASP A O 1
ATOM 2515 N N . GLU A 1 323 ? 19.232 -16.105 -20.053 1.00 37.09 323 GLU A N 1
ATOM 2516 C CA . GLU A 1 323 ? 19.723 -17.168 -20.931 1.00 37.09 323 GLU A CA 1
ATOM 2517 C C . GLU A 1 323 ? 20.551 -16.490 -22.028 1.00 37.09 323 GLU A C 1
ATOM 2519 O O . GLU A 1 323 ? 20.096 -15.547 -22.682 1.00 37.09 323 GLU A O 1
ATOM 2524 N N . GLN A 1 324 ? 21.811 -16.908 -22.182 1.00 48.62 324 GLN A N 1
ATOM 2525 C CA . GLN A 1 324 ? 22.736 -16.366 -23.179 1.00 48.62 324 GLN A CA 1
ATOM 2526 C C . GLN A 1 324 ? 22.251 -16.718 -24.588 1.00 48.62 324 GLN A C 1
ATOM 2528 O O . GLN A 1 324 ? 22.577 -17.767 -25.137 1.00 48.62 324 GLN A O 1
ATOM 2533 N N . LEU A 1 325 ? 21.475 -15.825 -25.192 1.00 52.00 325 LEU A N 1
ATOM 2534 C CA . LEU A 1 325 ? 21.032 -15.969 -26.570 1.00 52.00 325 LEU A CA 1
ATOM 2535 C C . LEU A 1 325 ? 22.018 -15.277 -27.520 1.00 52.00 325 LEU A C 1
ATOM 2537 O O . LEU A 1 325 ? 22.273 -14.078 -27.402 1.00 52.00 325 LEU A O 1
ATOM 2541 N N . ALA A 1 326 ? 22.549 -16.033 -28.485 1.00 56.66 326 ALA A N 1
ATOM 2542 C CA . ALA A 1 326 ? 23.519 -15.551 -29.470 1.00 56.66 326 ALA A CA 1
ATOM 2543 C C . ALA A 1 326 ? 22.980 -14.361 -30.282 1.00 56.66 326 ALA A C 1
ATOM 2545 O O . ALA A 1 326 ? 21.793 -14.355 -30.598 1.00 56.66 326 ALA A O 1
ATOM 2546 N N . PRO A 1 327 ? 23.805 -13.369 -30.642 1.00 55.53 327 PRO A N 1
ATOM 2547 C CA . PRO A 1 327 ? 23.370 -12.216 -31.422 1.00 55.53 327 PRO A CA 1
ATOM 2548 C C . PRO A 1 327 ? 22.597 -12.552 -32.700 1.00 55.53 327 PRO A C 1
ATOM 2550 O O . PRO A 1 327 ? 22.880 -13.543 -33.366 1.00 55.53 327 PRO A O 1
ATOM 2553 N N . VAL A 1 328 ? 21.654 -11.683 -33.068 1.00 61.88 328 VAL A N 1
ATOM 2554 C CA . VAL A 1 328 ? 21.115 -11.650 -34.436 1.00 61.88 328 VAL A CA 1
ATOM 2555 C C . VAL A 1 328 ? 22.138 -10.890 -35.278 1.00 61.88 328 VAL A C 1
ATOM 2557 O O . VAL A 1 328 ? 22.637 -9.872 -34.817 1.00 61.88 328 VAL A O 1
ATOM 2560 N N . THR A 1 329 ? 22.487 -11.362 -36.470 1.00 68.75 329 THR A N 1
ATOM 2561 C CA . THR A 1 329 ? 23.474 -10.722 -37.362 1.00 68.75 329 THR A CA 1
ATOM 2562 C C . THR A 1 329 ? 22.909 -10.593 -38.779 1.00 68.75 329 THR A C 1
ATOM 2564 O O . THR A 1 329 ? 21.862 -11.165 -39.084 1.00 68.75 329 THR A O 1
ATOM 2567 N N . GLY A 1 330 ? 23.546 -9.787 -39.637 1.00 70.94 330 GLY A N 1
ATOM 2568 C CA . GLY A 1 330 ? 23.196 -9.670 -41.061 1.00 70.94 330 GLY A CA 1
ATOM 2569 C C . GLY A 1 330 ? 22.006 -8.764 -41.398 1.00 70.94 330 GLY A C 1
ATOM 2570 O O . GLY A 1 330 ? 21.761 -8.497 -42.569 1.00 70.94 330 GLY A O 1
ATOM 2571 N N . ILE A 1 331 ? 21.278 -8.238 -40.404 1.00 77.38 331 ILE A N 1
ATOM 2572 C CA . ILE A 1 331 ? 20.102 -7.381 -40.646 1.00 77.38 331 ILE A CA 1
ATOM 2573 C C . ILE A 1 331 ? 20.481 -6.089 -41.363 1.00 77.38 331 ILE A C 1
ATOM 2575 O O . ILE A 1 331 ? 19.764 -5.683 -42.263 1.00 77.38 331 ILE A O 1
ATOM 2579 N N . MET A 1 332 ? 21.586 -5.443 -40.984 1.00 74.88 332 MET A N 1
ATOM 2580 C CA . MET A 1 332 ? 21.997 -4.157 -41.567 1.00 74.88 332 MET A CA 1
ATOM 2581 C C . MET A 1 332 ? 22.589 -4.292 -42.975 1.00 74.88 332 MET A C 1
ATOM 2583 O O . MET A 1 332 ? 22.554 -3.325 -43.734 1.00 74.88 332 MET A O 1
ATOM 2587 N N . ASP A 1 333 ? 23.065 -5.486 -43.331 1.00 80.12 333 ASP A N 1
ATOM 2588 C CA . ASP A 1 333 ? 23.631 -5.793 -44.650 1.00 80.12 333 ASP A CA 1
ATOM 2589 C C . ASP A 1 333 ? 22.539 -6.029 -45.707 1.00 80.12 333 ASP A C 1
ATOM 2591 O O . ASP A 1 333 ? 22.808 -6.045 -46.909 1.00 80.12 333 ASP A O 1
ATOM 2595 N N . MET A 1 334 ? 21.283 -6.181 -45.275 1.00 79.50 334 MET A N 1
ATOM 2596 C CA . MET A 1 334 ? 20.139 -6.296 -46.173 1.00 79.50 334 MET A CA 1
ATOM 2597 C C . MET A 1 334 ? 19.861 -4.954 -46.875 1.00 79.50 334 MET A C 1
ATOM 2599 O O . MET A 1 334 ? 19.948 -3.892 -46.244 1.00 79.50 334 MET A O 1
ATOM 2603 N N . PRO A 1 335 ? 19.445 -4.959 -48.155 1.00 87.00 335 PRO A N 1
ATOM 2604 C CA . PRO A 1 335 ? 18.910 -3.755 -48.782 1.00 87.00 335 PRO A CA 1
ATOM 2605 C C . PRO A 1 335 ? 17.664 -3.283 -48.021 1.00 87.00 335 PRO A C 1
ATOM 2607 O O . PRO A 1 335 ? 16.906 -4.103 -47.500 1.00 87.00 335 PRO A O 1
ATOM 2610 N N . VAL A 1 336 ? 17.437 -1.965 -47.956 1.00 87.12 336 VAL A N 1
ATOM 2611 C CA . VAL A 1 336 ? 16.222 -1.410 -47.334 1.00 87.12 336 VAL A CA 1
ATOM 2612 C C . VAL A 1 336 ? 15.003 -1.912 -48.119 1.00 87.12 336 VAL A C 1
ATOM 2614 O O . VAL A 1 336 ? 14.875 -1.582 -49.301 1.00 87.12 336 VAL A O 1
ATOM 2617 N N . PRO A 1 337 ? 14.113 -2.714 -47.510 1.00 87.75 337 PRO A N 1
ATOM 2618 C CA . PRO A 1 337 ? 12.967 -3.266 -48.217 1.00 87.75 337 PRO A CA 1
ATOM 2619 C C . PRO A 1 337 ? 11.875 -2.201 -48.415 1.00 87.75 337 PRO A C 1
ATOM 2621 O O . PRO A 1 337 ? 11.688 -1.347 -47.543 1.00 87.75 337 PRO A O 1
ATOM 2624 N N . PRO A 1 338 ? 11.087 -2.272 -49.505 1.00 90.75 338 PRO A N 1
ATOM 2625 C CA . PRO A 1 338 ? 9.877 -1.466 -49.644 1.00 90.75 338 PRO A CA 1
ATOM 2626 C C . PRO A 1 338 ? 8.879 -1.764 -48.518 1.00 90.75 338 PRO A C 1
ATOM 2628 O O . PRO A 1 338 ? 8.685 -2.925 -48.155 1.00 90.75 338 PRO A O 1
ATOM 2631 N N . PHE A 1 339 ? 8.184 -0.744 -48.006 1.00 88.81 339 PHE A N 1
ATOM 2632 C CA . PHE A 1 339 ? 7.238 -0.888 -46.890 1.00 88.81 339 PHE A CA 1
ATOM 2633 C C . PHE A 1 339 ? 6.155 -1.944 -47.140 1.00 88.81 339 PHE A C 1
ATOM 2635 O O . PHE A 1 339 ? 5.856 -2.740 -46.253 1.00 88.81 339 PHE A O 1
ATOM 2642 N N . ALA A 1 340 ? 5.624 -2.022 -48.365 1.00 86.81 340 ALA A N 1
ATOM 2643 C CA . ALA A 1 340 ? 4.646 -3.041 -48.749 1.00 86.81 340 ALA A CA 1
ATOM 2644 C C . ALA A 1 340 ? 5.179 -4.472 -48.542 1.00 86.81 340 ALA A C 1
ATOM 2646 O O . ALA A 1 340 ? 4.467 -5.328 -48.019 1.00 86.81 340 ALA A O 1
ATOM 2647 N N . THR A 1 341 ? 6.450 -4.710 -48.878 1.00 88.12 341 THR A N 1
ATOM 2648 C CA . THR A 1 341 ? 7.133 -5.993 -48.660 1.00 88.12 341 THR A CA 1
ATOM 2649 C C . THR A 1 341 ? 7.289 -6.289 -47.170 1.00 88.12 341 THR A C 1
ATOM 2651 O O . THR A 1 341 ? 7.073 -7.422 -46.741 1.00 88.12 341 THR A O 1
ATOM 2654 N N . VAL A 1 342 ? 7.611 -5.271 -46.364 1.00 89.12 342 VAL A N 1
ATOM 2655 C CA . VAL A 1 342 ? 7.706 -5.408 -44.904 1.00 89.12 342 VAL A CA 1
ATOM 2656 C C . VAL A 1 342 ? 6.358 -5.796 -44.306 1.00 89.12 342 VAL A C 1
ATOM 2658 O O . VAL A 1 342 ? 6.272 -6.768 -43.559 1.00 89.12 342 VAL A O 1
ATOM 2661 N N . MET A 1 343 ? 5.299 -5.055 -44.634 1.00 90.75 343 MET A N 1
ATOM 2662 C CA . MET A 1 343 ? 3.978 -5.285 -44.052 1.00 90.75 343 MET A CA 1
ATOM 2663 C C . MET A 1 343 ? 3.410 -6.637 -44.478 1.00 90.75 343 MET A C 1
ATOM 2665 O O . MET A 1 343 ? 2.879 -7.347 -43.630 1.00 90.75 343 MET A O 1
ATOM 2669 N N . ALA A 1 344 ? 3.590 -7.042 -45.740 1.00 87.81 344 ALA A N 1
ATOM 2670 C CA . ALA A 1 344 ? 3.168 -8.358 -46.216 1.00 87.81 344 ALA A CA 1
ATOM 2671 C C . ALA A 1 344 ? 3.819 -9.500 -45.413 1.00 87.81 344 ALA A C 1
ATOM 2673 O O . ALA A 1 344 ? 3.118 -10.419 -44.988 1.00 87.81 344 ALA A O 1
ATOM 2674 N N . ALA A 1 345 ? 5.125 -9.409 -45.131 1.00 88.00 345 ALA A N 1
ATOM 2675 C CA . ALA A 1 345 ? 5.836 -10.395 -44.314 1.00 88.00 345 ALA A CA 1
ATOM 2676 C C . ALA A 1 345 ? 5.316 -10.439 -42.864 1.00 88.00 345 ALA A C 1
ATOM 2678 O O . ALA A 1 345 ? 5.122 -11.518 -42.300 1.00 88.00 345 ALA A O 1
ATOM 2679 N N . ILE A 1 346 ? 5.025 -9.274 -42.272 1.00 90.31 346 ILE A N 1
ATOM 2680 C CA . ILE A 1 346 ? 4.463 -9.197 -40.918 1.00 90.31 346 ILE A CA 1
ATOM 2681 C C . ILE A 1 346 ? 3.035 -9.738 -40.862 1.00 90.31 346 ILE A C 1
ATOM 2683 O O . ILE A 1 346 ? 2.724 -10.488 -39.945 1.00 90.31 346 ILE A O 1
ATOM 2687 N N . ILE A 1 347 ? 2.173 -9.398 -41.820 1.00 90.00 347 ILE A N 1
ATOM 2688 C CA . ILE A 1 347 ? 0.780 -9.867 -41.870 1.00 90.00 347 ILE A CA 1
ATOM 2689 C C . ILE A 1 347 ? 0.737 -11.383 -42.074 1.00 90.00 347 ILE A C 1
ATOM 2691 O O . ILE A 1 347 ? -0.056 -12.066 -41.429 1.00 90.00 347 ILE A O 1
ATOM 2695 N N . GLN A 1 348 ? 1.625 -11.926 -42.911 1.00 89.69 348 GLN A N 1
ATOM 2696 C CA . GLN A 1 348 ? 1.746 -13.369 -43.110 1.00 89.69 348 GLN A CA 1
ATOM 2697 C C . GLN A 1 348 ? 2.160 -14.094 -41.820 1.00 89.69 348 GLN A C 1
ATOM 2699 O O . GLN A 1 348 ? 1.616 -15.152 -41.507 1.00 89.69 348 GLN A O 1
ATOM 2704 N N . ALA A 1 349 ? 3.102 -13.532 -41.057 1.00 86.25 349 ALA A N 1
ATOM 2705 C CA . ALA A 1 349 ? 3.584 -14.126 -39.808 1.00 86.25 349 ALA A CA 1
ATOM 2706 C C . ALA A 1 349 ? 2.678 -13.852 -38.598 1.00 86.25 349 ALA A C 1
ATOM 2708 O O . ALA A 1 349 ? 2.674 -14.611 -37.628 1.00 86.25 349 ALA A O 1
ATOM 2709 N N . LEU A 1 350 ? 1.934 -12.749 -38.635 1.00 88.75 350 LEU A N 1
ATOM 2710 C CA . LEU A 1 350 ? 1.097 -12.263 -37.551 1.00 88.75 350 LEU A CA 1
ATOM 2711 C C . LEU A 1 350 ? -0.129 -11.523 -38.115 1.00 88.75 350 LEU A C 1
ATOM 2713 O O . LEU A 1 350 ? -0.170 -10.291 -38.091 1.00 88.75 350 LEU A O 1
ATOM 2717 N N . PRO A 1 351 ? -1.176 -12.249 -38.554 1.00 88.19 351 PRO A N 1
ATOM 2718 C CA . PRO A 1 351 ? -2.383 -11.630 -39.111 1.00 88.19 351 PRO A CA 1
ATOM 2719 C C . PRO A 1 351 ? -3.063 -10.639 -38.154 1.00 88.19 351 PRO A C 1
ATOM 2721 O O . PRO A 1 351 ? -3.647 -9.645 -38.577 1.00 88.19 351 PRO A O 1
ATOM 2724 N N . SER A 1 352 ? -2.932 -10.854 -36.840 1.00 84.56 352 SER A N 1
ATOM 2725 C CA . SER A 1 352 ? -3.455 -9.953 -35.803 1.00 84.56 352 SER A CA 1
ATOM 2726 C C . SER A 1 352 ? -2.750 -8.590 -35.734 1.00 84.56 352 SER A C 1
ATOM 2728 O O . SER A 1 352 ? -3.223 -7.698 -35.028 1.00 84.56 352 SER A O 1
ATOM 2730 N N . ALA A 1 353 ? -1.643 -8.396 -36.458 1.00 85.19 353 ALA A N 1
ATOM 2731 C CA . ALA A 1 353 ? -0.963 -7.110 -36.580 1.00 85.19 353 ALA A CA 1
ATOM 2732 C C . ALA A 1 353 ? -1.632 -6.158 -37.581 1.00 85.19 353 ALA A C 1
ATOM 2734 O O . ALA A 1 353 ? -1.334 -4.968 -37.530 1.00 85.19 353 ALA A O 1
ATOM 2735 N N . GLN A 1 354 ? -2.531 -6.646 -38.448 1.00 88.19 354 GLN A N 1
ATOM 2736 C CA . GLN A 1 354 ? -3.142 -5.867 -39.533 1.00 88.19 354 GLN A CA 1
ATOM 2737 C C . GLN A 1 354 ? -3.703 -4.523 -39.049 1.00 88.19 354 GLN A C 1
ATOM 2739 O O . GLN A 1 354 ? -3.313 -3.471 -39.541 1.00 88.19 354 GLN A O 1
ATOM 2744 N N . TYR A 1 355 ? -4.527 -4.546 -37.999 1.00 84.62 355 TYR A N 1
ATOM 2745 C CA . TYR A 1 355 ? -5.113 -3.330 -37.430 1.00 84.62 355 TYR A CA 1
ATOM 2746 C C . TYR A 1 355 ? -4.054 -2.324 -36.952 1.00 84.62 355 TYR A C 1
ATOM 2748 O O . TYR A 1 355 ? -4.177 -1.121 -37.172 1.00 84.62 355 TYR A O 1
ATOM 2756 N N . ALA A 1 356 ? -2.994 -2.812 -36.301 1.00 80.19 356 ALA A N 1
ATOM 2757 C CA . ALA A 1 356 ? -1.921 -1.962 -35.799 1.00 80.19 356 ALA A CA 1
ATOM 2758 C C . ALA A 1 356 ? -1.116 -1.339 -36.951 1.00 80.19 356 ALA A C 1
ATOM 2760 O O . ALA A 1 356 ? -0.761 -0.166 -36.879 1.00 80.19 356 ALA A O 1
ATOM 2761 N N . ILE A 1 357 ? -0.877 -2.105 -38.019 1.00 88.56 357 ILE A N 1
ATOM 2762 C CA . ILE A 1 357 ? -0.214 -1.646 -39.245 1.00 88.56 357 ILE A CA 1
ATOM 2763 C C . ILE A 1 357 ? -1.030 -0.539 -39.915 1.00 88.56 357 ILE A C 1
ATOM 2765 O O . ILE A 1 357 ? -0.489 0.531 -40.196 1.00 88.56 357 ILE A O 1
ATOM 2769 N N . ASP A 1 358 ? -2.328 -0.770 -40.117 1.00 86.94 358 ASP A N 1
ATOM 2770 C CA . ASP A 1 358 ? -3.220 0.193 -40.766 1.00 86.94 358 ASP A CA 1
ATOM 2771 C C . ASP A 1 358 ? -3.315 1.487 -39.950 1.00 86.94 358 ASP A C 1
ATOM 2773 O O . ASP A 1 358 ? -3.168 2.583 -40.495 1.00 86.94 358 ASP A O 1
ATOM 2777 N N . SER A 1 359 ? -3.451 1.359 -38.626 1.00 82.06 359 SER A N 1
ATOM 2778 C CA . SER A 1 359 ? -3.446 2.485 -37.688 1.00 82.06 359 SER A CA 1
ATOM 2779 C C . SER A 1 359 ? -2.128 3.268 -37.733 1.00 82.06 359 SER A C 1
ATOM 2781 O O . SER A 1 359 ? -2.143 4.499 -37.754 1.00 82.06 359 SER A O 1
ATOM 2783 N N . SER A 1 360 ? -0.977 2.589 -37.789 1.00 83.62 360 SER A N 1
ATOM 2784 C CA . SER A 1 360 ? 0.331 3.252 -37.893 1.00 83.62 360 SER A CA 1
ATOM 2785 C C . SER A 1 360 ? 0.536 3.966 -39.222 1.00 83.62 360 SER A C 1
ATOM 2787 O O . SER A 1 360 ? 1.124 5.047 -39.245 1.00 83.62 360 SER A O 1
ATOM 2789 N N . LEU A 1 361 ? 0.051 3.395 -40.325 1.00 86.75 361 LEU A N 1
ATOM 2790 C CA . LEU A 1 361 ? 0.149 4.014 -41.643 1.00 86.75 361 LEU A CA 1
ATOM 2791 C C . LEU A 1 361 ? -0.779 5.225 -41.764 1.00 86.75 361 LEU A C 1
ATOM 2793 O O . LEU A 1 361 ? -0.379 6.253 -42.312 1.00 86.75 361 LEU A O 1
ATOM 2797 N N . GLN A 1 362 ? -2.007 5.122 -41.250 1.00 84.44 362 GLN A N 1
ATOM 2798 C CA . GLN A 1 362 ? -2.927 6.255 -41.183 1.00 84.44 362 GLN A CA 1
ATOM 2799 C C . GLN A 1 362 ? -2.316 7.384 -40.355 1.00 84.44 362 GLN A C 1
ATOM 2801 O O . GLN A 1 362 ? -2.239 8.515 -40.830 1.00 84.44 362 GLN A O 1
ATOM 2806 N N . TYR A 1 363 ? -1.792 7.049 -39.174 1.00 79.88 363 TYR A N 1
ATOM 2807 C CA . TYR A 1 363 ? -1.088 8.001 -38.332 1.00 79.88 363 TYR A CA 1
ATOM 2808 C C . TYR A 1 363 ? 0.045 8.695 -39.089 1.00 79.88 363 TYR A C 1
ATOM 2810 O O . TYR A 1 363 ? 0.116 9.921 -39.089 1.00 79.88 363 TYR A O 1
ATOM 2818 N N . ALA A 1 364 ? 0.904 7.925 -39.757 1.00 81.31 364 ALA A N 1
ATOM 2819 C CA . ALA A 1 364 ? 2.068 8.447 -40.454 1.00 81.31 364 ALA A CA 1
ATOM 2820 C C . ALA A 1 364 ? 1.722 9.406 -41.601 1.00 81.31 364 ALA A C 1
ATOM 2822 O O . ALA A 1 364 ? 2.429 10.390 -41.796 1.00 81.31 364 ALA A O 1
ATOM 2823 N N . LYS A 1 365 ? 0.621 9.160 -42.325 1.00 85.25 365 LYS A N 1
ATOM 2824 C CA . LYS A 1 365 ? 0.129 10.049 -43.396 1.00 85.25 365 LYS A CA 1
ATOM 2825 C C . LYS A 1 365 ? -0.335 11.408 -42.877 1.00 85.25 365 LYS A C 1
ATOM 2827 O O . LYS A 1 365 ? -0.286 12.389 -43.609 1.00 85.25 365 LYS A O 1
ATOM 2832 N N . GLU A 1 366 ? -0.798 11.457 -41.632 1.00 78.12 366 GLU A N 1
ATOM 2833 C CA . GLU A 1 366 ? -1.241 12.689 -40.975 1.00 78.12 366 GLU A CA 1
ATOM 2834 C C . GLU A 1 366 ? -0.069 13.505 -40.413 1.00 78.12 366 GLU A C 1
ATOM 2836 O O . GLU A 1 366 ? -0.266 14.628 -39.945 1.00 78.12 366 GLU A O 1
ATOM 2841 N N . GLN A 1 367 ? 1.152 12.961 -40.442 1.00 73.88 367 GLN A N 1
ATOM 2842 C CA . GLN A 1 367 ? 2.313 13.646 -39.903 1.00 73.88 367 GLN A CA 1
ATOM 2843 C C . GLN A 1 367 ? 3.094 14.413 -40.970 1.00 73.88 367 GLN A C 1
ATOM 2845 O O . GLN A 1 367 ? 3.300 13.936 -42.082 1.00 73.88 367 GLN A O 1
ATOM 2850 N N . ASN A 1 368 ? 3.595 15.589 -40.589 1.00 71.06 368 ASN A N 1
ATOM 2851 C CA . ASN A 1 368 ? 4.484 16.396 -41.417 1.00 71.06 368 ASN A CA 1
ATOM 2852 C C . ASN A 1 368 ? 5.898 16.386 -40.814 1.00 71.06 368 ASN A C 1
ATOM 2854 O O . ASN A 1 368 ? 6.169 17.117 -39.858 1.00 71.06 368 ASN A O 1
ATOM 2858 N N . ASP A 1 369 ? 6.773 15.527 -41.339 1.00 70.19 369 ASP A N 1
ATOM 2859 C CA . ASP A 1 369 ? 8.161 15.370 -40.894 1.00 70.19 369 ASP A CA 1
ATOM 2860 C C . ASP A 1 369 ? 9.129 15.683 -42.034 1.00 70.19 369 ASP A C 1
ATOM 2862 O O . ASP A 1 369 ? 8.968 15.194 -43.149 1.00 70.19 369 ASP A O 1
ATOM 2866 N N . ALA A 1 370 ? 10.140 16.505 -41.757 1.00 74.44 370 ALA A N 1
ATOM 2867 C CA . ALA A 1 370 ? 11.143 16.883 -42.751 1.00 74.44 370 ALA A CA 1
ATOM 2868 C C . ALA A 1 370 ? 12.265 15.838 -42.913 1.00 74.44 370 ALA A C 1
ATOM 2870 O O . ALA A 1 370 ? 13.094 15.966 -43.812 1.00 74.44 370 ALA A O 1
ATOM 2871 N N . ILE A 1 371 ? 12.332 14.841 -42.024 1.00 78.25 371 ILE A N 1
ATOM 2872 C CA . ILE A 1 371 ? 13.464 13.916 -41.871 1.00 78.25 371 ILE A CA 1
ATOM 2873 C C . ILE A 1 371 ? 13.054 12.489 -42.236 1.00 78.25 371 ILE A C 1
ATOM 2875 O O . ILE A 1 371 ? 13.815 11.780 -42.899 1.00 78.25 371 ILE A O 1
ATOM 2879 N N . LEU A 1 372 ? 11.877 12.059 -41.782 1.00 80.81 372 LEU A N 1
ATOM 2880 C CA . LEU A 1 372 ? 11.378 10.703 -41.981 1.00 80.81 372 LEU A CA 1
ATOM 2881 C C . LEU A 1 372 ? 10.316 10.634 -43.072 1.00 80.81 372 LEU A C 1
ATOM 2883 O O . LEU A 1 372 ? 9.445 11.496 -43.167 1.00 80.81 372 LEU A O 1
ATOM 2887 N N . SER A 1 373 ? 10.346 9.557 -43.855 1.00 88.50 373 SER A N 1
ATOM 2888 C CA . SER A 1 373 ? 9.238 9.233 -44.750 1.00 88.50 373 SER A CA 1
ATOM 2889 C C . SER A 1 373 ? 8.014 8.733 -43.972 1.00 88.50 373 SER A C 1
ATOM 2891 O O . SER A 1 373 ? 8.114 8.294 -42.824 1.00 88.50 373 SER A O 1
ATOM 2893 N N . VAL A 1 374 ? 6.848 8.733 -44.626 1.00 86.19 374 VAL A N 1
ATOM 2894 C CA . VAL A 1 374 ? 5.608 8.142 -44.086 1.00 86.19 374 VAL A CA 1
ATOM 2895 C C . VAL A 1 374 ? 5.834 6.691 -43.644 1.00 86.19 374 VAL A C 1
ATOM 2897 O O . VAL A 1 374 ? 5.419 6.296 -42.558 1.00 86.19 374 VAL A O 1
ATOM 2900 N N . ASP A 1 375 ? 6.557 5.907 -44.437 1.00 90.31 375 ASP A N 1
ATOM 2901 C CA . ASP A 1 375 ? 6.840 4.502 -44.134 1.00 90.31 375 ASP A CA 1
ATOM 2902 C C . ASP A 1 375 ? 7.724 4.346 -42.888 1.00 90.31 375 ASP A C 1
ATOM 2904 O O . ASP A 1 375 ? 7.501 3.471 -42.049 1.00 90.31 375 ASP A O 1
ATOM 2908 N N . GLU A 1 376 ? 8.709 5.230 -42.734 1.00 86.44 376 GLU A N 1
ATOM 2909 C CA . GLU A 1 376 ? 9.635 5.251 -41.600 1.00 86.44 376 GLU A CA 1
ATOM 2910 C C . GLU A 1 376 ? 8.935 5.658 -40.300 1.00 86.44 376 GLU A C 1
ATOM 2912 O O . GLU A 1 376 ? 9.159 5.065 -39.242 1.00 86.44 376 GLU A O 1
ATOM 2917 N N . ILE A 1 377 ? 8.016 6.619 -40.386 1.00 81.69 377 ILE A N 1
ATOM 2918 C CA . ILE A 1 377 ? 7.149 7.013 -39.273 1.00 81.69 377 ILE A CA 1
ATOM 2919 C C . ILE A 1 377 ? 6.226 5.855 -38.890 1.00 81.69 377 ILE A C 1
ATOM 2921 O O . ILE A 1 377 ? 6.056 5.574 -37.701 1.00 81.69 377 ILE A O 1
ATOM 2925 N N . ALA A 1 378 ? 5.651 5.164 -39.877 1.00 85.25 378 ALA A N 1
ATOM 2926 C CA . ALA A 1 378 ? 4.740 4.052 -39.647 1.00 85.25 378 ALA A CA 1
ATOM 2927 C C . ALA A 1 378 ? 5.436 2.887 -38.930 1.00 85.25 378 ALA A C 1
ATOM 2929 O O . ALA A 1 378 ? 4.896 2.375 -37.951 1.00 85.25 378 ALA A O 1
ATOM 2930 N N . VAL A 1 379 ? 6.653 2.494 -39.335 1.00 87.25 379 VAL A N 1
ATOM 2931 C CA . VAL A 1 379 ? 7.373 1.405 -38.647 1.00 87.25 379 VAL A CA 1
ATOM 2932 C C . VAL A 1 379 ? 7.792 1.779 -37.229 1.00 87.25 379 VAL A C 1
ATOM 2934 O O . VAL A 1 379 ? 7.732 0.921 -36.345 1.00 87.25 379 VAL A O 1
ATOM 2937 N N . ILE A 1 380 ? 8.163 3.040 -36.983 1.00 79.94 380 ILE A N 1
ATOM 2938 C CA . ILE A 1 380 ? 8.477 3.515 -35.632 1.00 79.94 380 ILE A CA 1
ATOM 2939 C C . ILE A 1 380 ? 7.216 3.501 -34.770 1.00 79.94 380 ILE A C 1
ATOM 2941 O O . ILE A 1 380 ? 7.235 2.944 -33.675 1.00 79.94 380 ILE A O 1
ATOM 2945 N N . ASN A 1 381 ? 6.109 4.056 -35.269 1.00 78.19 381 ASN A N 1
ATOM 2946 C CA . ASN A 1 381 ? 4.836 4.063 -34.555 1.00 78.19 381 ASN A CA 1
ATOM 2947 C C . ASN A 1 381 ? 4.341 2.641 -34.252 1.00 78.19 381 ASN A C 1
ATOM 2949 O O . ASN A 1 381 ? 3.866 2.380 -33.149 1.00 78.19 381 ASN A O 1
ATOM 2953 N N . LEU A 1 382 ? 4.518 1.707 -35.189 1.00 82.62 382 LEU A N 1
ATOM 2954 C CA . LEU A 1 382 ? 4.127 0.310 -35.024 1.00 82.62 382 LEU A CA 1
ATOM 2955 C C . LEU A 1 382 ? 4.875 -0.380 -33.874 1.00 82.62 382 LEU A C 1
ATOM 2957 O O . LEU A 1 382 ? 4.286 -1.200 -33.166 1.00 82.62 382 LEU A O 1
ATOM 2961 N N . TYR A 1 383 ? 6.143 -0.019 -33.653 1.00 76.69 383 TYR A N 1
ATOM 2962 C CA . TYR A 1 383 ? 6.921 -0.511 -32.516 1.00 76.69 383 TYR A CA 1
ATOM 2963 C C . TYR A 1 383 ? 6.517 0.141 -31.192 1.00 76.69 383 TYR A C 1
ATOM 2965 O O . TYR A 1 383 ? 6.614 -0.482 -30.135 1.00 76.69 383 TYR A O 1
ATOM 2973 N N . THR A 1 384 ? 6.123 1.414 -31.221 1.00 62.97 384 THR A N 1
ATOM 2974 C CA . THR A 1 384 ? 5.920 2.192 -29.996 1.00 62.97 384 THR A CA 1
ATOM 2975 C C . THR A 1 384 ? 4.508 2.101 -29.439 1.00 62.97 384 THR A C 1
ATOM 2977 O O . THR A 1 384 ? 4.337 2.186 -28.221 1.00 62.97 384 THR A O 1
ATOM 2980 N N . GLN A 1 385 ? 3.509 1.851 -30.284 1.00 61.56 385 GLN A N 1
ATOM 2981 C CA . GLN A 1 385 ? 2.142 1.616 -29.834 1.00 61.56 385 GLN A CA 1
ATOM 2982 C C . GLN A 1 385 ? 1.997 0.253 -29.141 1.00 61.56 385 GLN A C 1
ATOM 2984 O O . GLN A 1 385 ? 2.565 -0.758 -29.570 1.00 61.56 385 GLN A O 1
ATOM 2989 N N . ALA A 1 386 ? 1.185 0.191 -28.085 1.00 59.72 386 ALA A N 1
ATOM 2990 C CA . ALA A 1 386 ? 0.799 -1.085 -27.492 1.00 59.72 386 ALA A CA 1
ATOM 2991 C C . ALA A 1 386 ? -0.058 -1.897 -28.478 1.00 59.72 386 ALA A C 1
ATOM 2993 O O . ALA A 1 386 ? -1.237 -1.619 -28.682 1.00 59.72 386 ALA A O 1
ATOM 2994 N N . SER A 1 387 ? 0.532 -2.925 -29.088 1.00 72.50 387 SER A N 1
ATOM 2995 C CA . SER A 1 387 ? -0.136 -3.768 -30.083 1.00 72.50 387 SER A CA 1
ATOM 2996 C C . SER A 1 387 ? 0.205 -5.251 -29.921 1.00 72.50 387 SER A C 1
ATOM 2998 O O . SER A 1 387 ? 1.131 -5.638 -29.198 1.00 72.50 387 SER A O 1
ATOM 3000 N N . ALA A 1 388 ? -0.558 -6.116 -30.597 1.00 71.38 388 ALA A N 1
ATOM 3001 C CA . ALA A 1 388 ? -0.208 -7.532 -30.737 1.00 71.38 388 ALA A CA 1
ATOM 3002 C C . ALA A 1 388 ? 1.154 -7.704 -31.431 1.00 71.38 388 ALA A C 1
ATOM 3004 O O . ALA A 1 388 ? 1.937 -8.564 -31.032 1.00 71.38 388 ALA A O 1
ATOM 3005 N N . PHE A 1 389 ? 1.462 -6.831 -32.396 1.00 81.69 389 PHE A N 1
ATOM 3006 C CA . PHE A 1 389 ? 2.758 -6.773 -33.061 1.00 81.69 389 PHE A CA 1
ATOM 3007 C C . PHE A 1 389 ? 3.899 -6.492 -32.082 1.00 81.69 389 PHE A C 1
ATOM 3009 O O . PHE A 1 389 ? 4.838 -7.282 -32.010 1.00 81.69 389 PHE A O 1
ATOM 3016 N N . TYR A 1 390 ? 3.786 -5.425 -31.283 1.00 73.62 390 TYR A N 1
ATOM 3017 C CA . TYR A 1 390 ? 4.787 -5.072 -30.275 1.00 73.62 390 TYR A CA 1
ATOM 3018 C C . TYR A 1 390 ? 5.070 -6.246 -29.333 1.00 73.62 390 TYR A C 1
ATOM 3020 O O . TYR A 1 390 ? 6.229 -6.618 -29.146 1.00 73.62 390 TYR A O 1
ATOM 3028 N N . ARG A 1 391 ? 4.016 -6.857 -28.773 1.00 68.75 391 ARG A N 1
ATOM 3029 C CA . ARG A 1 391 ? 4.144 -7.989 -27.843 1.00 68.75 391 ARG A CA 1
ATOM 3030 C C . ARG A 1 391 ? 4.829 -9.181 -28.503 1.00 68.75 391 ARG A C 1
ATOM 3032 O O . ARG A 1 391 ? 5.785 -9.715 -27.950 1.00 68.75 391 ARG A O 1
ATOM 3039 N N . ARG A 1 392 ? 4.389 -9.549 -29.709 1.00 78.75 392 ARG A N 1
ATOM 3040 C CA . ARG A 1 392 ? 4.911 -10.717 -30.420 1.00 78.75 392 ARG A CA 1
ATOM 3041 C C . ARG A 1 392 ? 6.352 -10.532 -30.890 1.00 78.75 392 ARG A C 1
ATOM 3043 O O . ARG A 1 392 ? 7.161 -11.428 -30.688 1.00 78.75 392 ARG A O 1
ATOM 3050 N N . LEU A 1 393 ? 6.697 -9.385 -31.475 1.00 78.12 393 LEU A N 1
ATOM 3051 C CA . LEU A 1 393 ? 8.073 -9.093 -31.889 1.00 78.12 393 LEU A CA 1
ATOM 3052 C C . LEU A 1 393 ? 9.025 -9.164 -30.687 1.00 78.12 393 LEU A C 1
ATOM 3054 O O . LEU A 1 393 ? 10.105 -9.740 -30.773 1.00 78.12 393 LEU A O 1
ATOM 3058 N N . ASN A 1 394 ? 8.606 -8.620 -29.544 1.00 69.62 394 ASN A N 1
ATOM 3059 C CA . ASN A 1 394 ? 9.388 -8.655 -28.314 1.00 69.62 394 ASN A CA 1
ATOM 3060 C C . ASN A 1 394 ? 9.553 -10.065 -27.738 1.00 69.62 394 ASN A C 1
ATOM 3062 O O . ASN A 1 394 ? 10.649 -10.406 -27.291 1.00 69.62 394 ASN A O 1
ATOM 3066 N N . GLU A 1 395 ? 8.500 -10.876 -27.760 1.00 71.19 395 GLU A N 1
ATOM 3067 C CA . GLU A 1 395 ? 8.548 -12.292 -27.386 1.00 71.19 395 GLU A CA 1
ATOM 3068 C C . GLU A 1 395 ? 9.529 -13.067 -28.282 1.00 71.19 395 GLU A C 1
ATOM 3070 O O . GLU A 1 395 ? 10.388 -13.797 -27.796 1.00 71.19 395 GLU A O 1
ATOM 3075 N N . VAL A 1 396 ? 9.452 -12.851 -29.596 1.00 74.25 396 VAL A N 1
ATOM 3076 C CA . VAL A 1 396 ? 10.274 -13.532 -30.602 1.00 74.25 396 VAL A CA 1
ATOM 3077 C C . VAL A 1 396 ? 11.749 -13.118 -30.523 1.00 74.25 396 VAL A C 1
ATOM 3079 O O . VAL A 1 396 ? 12.627 -13.974 -30.596 1.00 74.25 396 VAL A O 1
ATOM 3082 N N . LEU A 1 397 ? 12.046 -11.832 -30.299 1.00 69.12 397 LEU A N 1
ATOM 3083 C CA . LEU A 1 397 ? 13.415 -11.346 -30.058 1.00 69.12 397 LEU A CA 1
ATOM 3084 C C . LEU A 1 397 ? 14.064 -12.019 -28.843 1.00 69.12 397 LEU A C 1
ATOM 3086 O O . LEU A 1 397 ? 15.278 -12.220 -28.831 1.00 69.12 397 LEU A O 1
ATOM 3090 N N . ARG A 1 398 ? 13.251 -12.389 -27.848 1.00 61.62 398 ARG A N 1
ATOM 3091 C CA . ARG A 1 398 ? 13.667 -13.058 -26.610 1.00 61.62 398 ARG A CA 1
ATOM 3092 C C . ARG A 1 398 ? 13.610 -14.585 -26.693 1.00 61.62 398 ARG A C 1
ATOM 3094 O O . ARG A 1 398 ? 13.932 -15.248 -25.715 1.00 61.62 398 ARG A O 1
ATOM 3101 N N . ASN A 1 399 ? 13.221 -15.151 -27.833 1.00 68.44 399 ASN A N 1
ATOM 3102 C CA . ASN A 1 399 ? 13.138 -16.594 -28.005 1.00 68.44 399 ASN A CA 1
ATOM 3103 C C . ASN A 1 399 ? 14.490 -17.169 -28.457 1.00 68.44 399 ASN A C 1
ATOM 3105 O O . ASN A 1 399 ? 15.141 -16.624 -29.354 1.00 68.44 399 ASN A O 1
ATOM 3109 N N . GLY A 1 400 ? 14.903 -18.292 -27.860 1.00 68.31 400 GLY A N 1
ATOM 3110 C CA . GLY A 1 400 ? 16.133 -18.982 -28.256 1.00 68.31 400 GLY A CA 1
ATOM 3111 C C . GLY A 1 400 ? 16.085 -19.592 -29.655 1.00 68.31 400 GLY A C 1
ATOM 3112 O O . GLY A 1 400 ? 17.119 -19.724 -30.309 1.00 68.31 400 GLY A O 1
ATOM 3113 N N . ASN A 1 401 ? 14.891 -19.882 -30.169 1.00 79.81 401 ASN A N 1
ATOM 3114 C CA . ASN A 1 401 ? 14.705 -20.287 -31.552 1.00 79.81 401 ASN A CA 1
ATOM 3115 C C . ASN A 1 401 ? 14.743 -19.069 -32.490 1.00 79.81 401 ASN A C 1
ATOM 3117 O O . ASN A 1 401 ? 13.731 -18.407 -32.736 1.00 79.81 401 ASN A O 1
ATOM 3121 N N . ARG A 1 402 ? 15.919 -18.810 -33.072 1.00 77.44 402 ARG A N 1
ATOM 3122 C CA . ARG A 1 402 ? 16.151 -17.694 -34.003 1.00 77.44 402 ARG A CA 1
ATOM 3123 C C . ARG A 1 402 ? 15.365 -17.785 -35.309 1.00 77.44 402 ARG A C 1
ATOM 3125 O O . ARG A 1 402 ? 15.121 -16.749 -35.918 1.00 77.44 402 ARG A O 1
ATOM 3132 N N . ALA A 1 403 ? 14.888 -18.965 -35.707 1.00 82.38 403 ALA A N 1
ATOM 3133 C CA . ALA A 1 403 ? 14.048 -19.098 -36.898 1.00 82.38 403 ALA A CA 1
ATOM 3134 C C . ALA A 1 403 ? 12.739 -18.296 -36.780 1.00 82.38 403 ALA A C 1
ATOM 3136 O O . ALA A 1 403 ? 12.207 -17.825 -37.782 1.00 82.38 403 ALA A O 1
ATOM 3137 N N . LEU A 1 404 ? 12.253 -18.070 -35.552 1.00 81.31 404 LEU A N 1
ATOM 3138 C CA . LEU A 1 404 ? 11.055 -17.268 -35.306 1.00 81.31 404 LEU A CA 1
ATOM 3139 C C . LEU A 1 404 ? 11.240 -15.789 -35.673 1.00 81.31 404 LEU A C 1
ATOM 3141 O O . LEU A 1 404 ? 10.246 -15.108 -35.908 1.00 81.31 404 LEU A O 1
ATOM 3145 N N . LEU A 1 405 ? 12.483 -15.290 -35.736 1.00 81.50 405 LEU A N 1
ATOM 3146 C CA . LEU A 1 405 ? 12.784 -13.900 -36.083 1.00 81.50 405 LEU A CA 1
ATOM 3147 C C . LEU A 1 405 ? 12.800 -13.624 -37.584 1.00 81.50 405 LEU A C 1
ATOM 3149 O O . LEU A 1 405 ? 12.635 -12.468 -37.969 1.00 81.50 405 LEU A O 1
ATOM 3153 N N . VAL A 1 406 ? 12.967 -14.653 -38.418 1.00 86.00 406 VAL A N 1
ATOM 3154 C CA . VAL A 1 406 ? 13.090 -14.521 -39.880 1.00 86.00 406 VAL A CA 1
ATOM 3155 C C . VAL A 1 406 ? 11.979 -13.655 -40.493 1.00 86.00 406 VAL A C 1
ATOM 3157 O O . VAL A 1 406 ? 12.304 -12.756 -41.270 1.00 86.00 406 VAL A O 1
ATOM 3160 N N . PRO A 1 407 ? 10.693 -13.798 -40.110 1.00 87.44 407 PRO A N 1
ATOM 3161 C CA . PRO A 1 407 ? 9.635 -12.964 -40.682 1.00 87.44 407 PRO A CA 1
ATOM 3162 C C . PRO A 1 407 ? 9.733 -11.474 -40.321 1.00 87.44 407 PRO A C 1
ATOM 3164 O O . PRO A 1 407 ? 9.129 -10.636 -40.984 1.00 87.44 407 PRO A O 1
ATOM 3167 N N . TYR A 1 408 ? 10.496 -11.128 -39.283 1.00 87.75 408 TYR A N 1
ATOM 3168 C CA . TYR A 1 408 ? 10.663 -9.762 -38.792 1.00 87.75 408 TYR A CA 1
ATOM 3169 C C . TYR A 1 408 ? 11.925 -9.078 -39.332 1.00 87.75 408 TYR A C 1
ATOM 3171 O O . TYR A 1 408 ? 12.128 -7.898 -39.056 1.00 87.75 408 TYR A O 1
ATOM 3179 N N . TYR A 1 409 ? 12.772 -9.760 -40.108 1.00 86.19 409 TYR A N 1
ATOM 3180 C CA . TYR A 1 409 ? 14.048 -9.201 -40.576 1.00 86.19 409 TYR A CA 1
ATOM 3181 C C . TYR A 1 409 ? 13.872 -7.957 -41.447 1.00 86.19 409 TYR A C 1
ATOM 3183 O O . TYR A 1 409 ? 14.510 -6.934 -41.198 1.00 86.19 409 TYR A O 1
ATOM 3191 N N . PHE A 1 410 ? 12.942 -7.997 -42.404 1.00 89.06 410 PHE A N 1
ATOM 3192 C CA . PHE A 1 410 ? 12.619 -6.829 -43.225 1.00 89.06 410 PHE A CA 1
ATOM 3193 C C . PHE A 1 410 ? 12.075 -5.664 -42.394 1.00 89.06 410 PHE A C 1
ATOM 3195 O O . PHE A 1 410 ? 12.397 -4.507 -42.664 1.00 89.06 410 PHE A O 1
ATOM 3202 N N . TYR A 1 411 ? 11.306 -5.966 -41.345 1.00 91.69 411 TYR A N 1
ATOM 3203 C CA . TYR A 1 411 ? 10.815 -4.945 -40.427 1.00 91.69 411 TYR A CA 1
ATOM 3204 C C . TYR A 1 411 ? 11.950 -4.314 -39.631 1.00 91.69 411 TYR A C 1
ATOM 3206 O O . TYR A 1 411 ? 12.062 -3.093 -39.605 1.00 91.69 411 TYR A O 1
ATOM 3214 N N . LEU A 1 412 ? 12.824 -5.130 -39.040 1.00 85.56 412 LEU A N 1
ATOM 3215 C CA . LEU A 1 412 ? 13.979 -4.657 -38.283 1.00 85.56 412 LEU A CA 1
ATOM 3216 C C . LEU A 1 412 ? 14.914 -3.817 -39.160 1.00 85.56 412 LEU A C 1
ATOM 3218 O O . LEU A 1 412 ? 15.355 -2.760 -38.720 1.00 85.56 412 LEU A O 1
ATOM 3222 N N . ARG A 1 413 ? 15.153 -4.214 -40.418 1.00 89.62 413 ARG A N 1
ATOM 3223 C CA . ARG A 1 413 ? 15.970 -3.434 -41.361 1.00 89.62 413 ARG A CA 1
ATOM 3224 C C . ARG A 1 413 ? 15.396 -2.041 -41.614 1.00 89.62 413 ARG A C 1
ATOM 3226 O O . ARG A 1 413 ? 16.148 -1.067 -41.556 1.00 89.62 413 ARG A O 1
ATOM 3233 N N . LEU A 1 414 ? 14.097 -1.943 -41.913 1.00 86.12 414 LEU A N 1
ATOM 3234 C CA . LEU A 1 414 ? 13.439 -0.659 -42.182 1.00 86.12 414 LEU A CA 1
ATOM 3235 C C . LEU A 1 414 ? 13.316 0.189 -40.907 1.00 86.12 414 LEU A C 1
ATOM 3237 O O . LEU A 1 414 ? 13.536 1.397 -40.934 1.00 86.12 414 LEU A O 1
ATOM 3241 N N . PHE A 1 415 ? 13.040 -0.449 -39.771 1.00 85.38 415 PHE A N 1
ATOM 3242 C CA . PHE A 1 415 ? 13.009 0.200 -38.465 1.00 85.38 415 PHE A CA 1
ATOM 3243 C C . PHE A 1 415 ? 14.373 0.803 -38.096 1.00 85.38 415 PHE A C 1
ATOM 3245 O O . PHE A 1 415 ? 14.438 1.968 -37.708 1.00 85.38 415 PHE A O 1
ATOM 3252 N N . PHE A 1 416 ? 15.473 0.062 -38.265 1.00 79.56 416 PHE A N 1
ATOM 3253 C CA . PHE A 1 416 ? 16.816 0.578 -37.987 1.00 79.56 416 PHE A CA 1
ATOM 3254 C C . PHE A 1 416 ? 17.252 1.674 -38.965 1.00 79.56 416 PHE A C 1
ATOM 3256 O O . PHE A 1 416 ? 17.966 2.586 -38.552 1.00 79.56 416 PHE A O 1
ATOM 3263 N N . GLU A 1 417 ? 16.782 1.652 -40.217 1.00 83.94 417 GLU A N 1
ATOM 3264 C CA . GLU A 1 417 ? 16.975 2.768 -41.155 1.00 83.94 417 GLU A CA 1
ATOM 3265 C C . GLU A 1 417 ? 16.328 4.056 -40.628 1.00 83.94 417 GLU A C 1
ATOM 3267 O O . GLU A 1 417 ? 16.992 5.087 -40.493 1.00 83.94 417 GLU A O 1
ATOM 3272 N N . ALA A 1 418 ? 15.045 3.970 -40.263 1.00 79.94 418 ALA A N 1
ATOM 3273 C CA . ALA A 1 418 ? 14.262 5.088 -39.745 1.00 79.94 418 ALA A CA 1
ATOM 3274 C C . ALA A 1 418 ? 14.888 5.673 -38.467 1.00 79.94 418 ALA A C 1
ATOM 3276 O O . ALA A 1 418 ? 15.075 6.883 -38.321 1.00 79.94 418 ALA A O 1
ATOM 3277 N N . VAL A 1 419 ? 15.287 4.792 -37.552 1.00 71.19 419 VAL A N 1
ATOM 3278 C CA . VAL A 1 419 ? 15.993 5.145 -36.318 1.00 71.19 419 VAL A CA 1
ATOM 3279 C C . VAL A 1 419 ? 17.349 5.790 -36.599 1.00 71.19 419 VAL A C 1
ATOM 3281 O O . VAL A 1 419 ? 17.699 6.794 -35.975 1.00 71.19 419 VAL A O 1
ATOM 3284 N N . GLY A 1 420 ? 18.107 5.253 -37.555 1.00 69.69 420 GLY A N 1
ATOM 3285 C CA . GLY A 1 420 ? 19.397 5.799 -37.959 1.00 69.69 420 GLY A CA 1
ATOM 3286 C C . GLY A 1 420 ? 19.282 7.224 -38.503 1.00 69.69 420 GLY A C 1
ATOM 3287 O O . GLY A 1 420 ? 20.116 8.071 -38.179 1.00 69.69 420 GLY A O 1
ATOM 3288 N N . LYS A 1 421 ? 18.229 7.528 -39.273 1.00 74.56 421 LYS A N 1
ATOM 3289 C CA . LYS A 1 421 ? 17.939 8.889 -39.757 1.00 74.56 421 LYS A CA 1
ATOM 3290 C C . LYS A 1 421 ? 17.612 9.854 -38.625 1.00 74.56 421 LYS A C 1
ATOM 3292 O O . LYS A 1 421 ? 18.174 10.949 -38.591 1.00 74.56 421 LYS A O 1
ATOM 3297 N N . LEU A 1 422 ? 16.773 9.437 -37.673 1.00 67.31 422 LEU A N 1
ATOM 3298 C CA . LEU A 1 422 ? 16.496 10.233 -36.476 1.00 67.31 422 LEU A CA 1
ATOM 3299 C C . LEU A 1 422 ? 17.784 10.553 -35.716 1.00 67.31 422 LEU A C 1
ATOM 3301 O O . LEU A 1 422 ? 18.017 11.708 -35.361 1.00 67.31 422 LEU A O 1
ATOM 3305 N N . HIS A 1 423 ? 18.642 9.553 -35.516 1.00 60.84 423 HIS A N 1
ATOM 3306 C CA . HIS A 1 423 ? 19.902 9.731 -34.807 1.00 60.84 423 HIS A CA 1
ATOM 3307 C C . HIS A 1 423 ? 20.848 10.699 -35.531 1.00 60.84 423 HIS A C 1
ATOM 3309 O O . HIS A 1 423 ? 21.339 11.644 -34.917 1.00 60.84 423 HIS A O 1
ATOM 3315 N N . LYS A 1 424 ? 21.047 10.527 -36.845 1.00 67.31 424 LYS A N 1
ATOM 3316 C CA . LYS A 1 424 ? 21.896 11.418 -37.658 1.00 67.31 424 LYS A CA 1
ATOM 3317 C C . LYS A 1 424 ? 21.428 12.872 -37.619 1.00 67.31 424 LYS A C 1
ATOM 3319 O O . LYS A 1 424 ? 22.258 13.772 -37.620 1.00 67.31 424 LYS A O 1
ATOM 3324 N N . H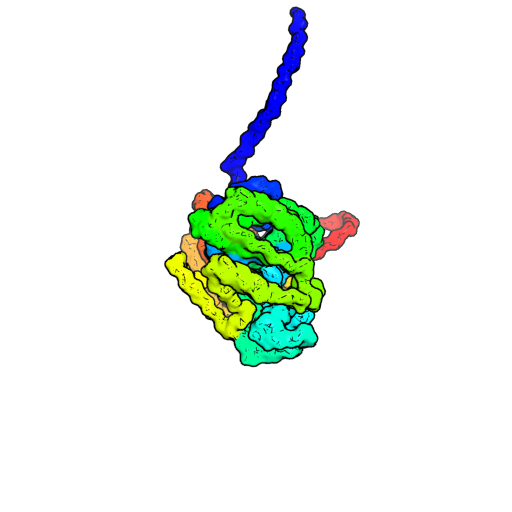IS A 1 425 ? 20.116 13.099 -37.601 1.00 63.84 425 HIS A N 1
ATOM 3325 C CA . HIS A 1 425 ? 19.556 14.445 -37.681 1.00 63.84 425 HIS A CA 1
ATOM 3326 C C . HIS A 1 425 ? 19.420 15.135 -36.315 1.00 63.84 425 HIS A C 1
ATOM 3328 O O . HIS A 1 425 ? 19.432 16.361 -36.252 1.00 63.84 425 HIS A O 1
ATOM 3334 N N . ARG A 1 426 ? 19.289 14.374 -35.218 1.00 57.69 426 ARG A N 1
ATOM 3335 C CA . ARG A 1 426 ? 19.094 14.930 -33.864 1.00 57.69 426 ARG A CA 1
ATOM 3336 C C . ARG A 1 426 ? 20.314 14.830 -32.953 1.00 57.69 426 ARG A C 1
ATOM 3338 O O . ARG A 1 426 ? 20.366 15.540 -31.952 1.00 57.69 426 ARG A O 1
ATOM 3345 N N . GLY A 1 427 ? 21.304 14.006 -33.301 1.00 54.44 427 GLY A N 1
ATOM 3346 C CA . GLY A 1 427 ? 22.563 13.884 -32.566 1.00 54.44 427 GLY A CA 1
ATOM 3347 C C . GLY A 1 427 ? 22.349 13.664 -31.064 1.00 54.44 427 GLY A C 1
ATOM 3348 O O . GLY A 1 427 ? 21.592 12.784 -30.660 1.00 54.44 427 GLY A O 1
ATOM 3349 N N . ALA A 1 428 ? 22.997 14.492 -30.240 1.00 41.69 428 ALA A N 1
ATOM 3350 C CA . ALA A 1 428 ? 22.917 14.452 -28.777 1.00 41.69 428 ALA A CA 1
ATOM 3351 C C . ALA A 1 428 ? 21.566 14.913 -28.185 1.00 41.69 428 ALA A C 1
ATOM 3353 O O . ALA A 1 428 ? 21.346 14.721 -26.996 1.00 41.69 428 ALA A O 1
ATOM 3354 N N . ASN A 1 429 ? 20.665 15.481 -28.998 1.00 42.88 429 ASN A N 1
ATOM 3355 C CA . ASN A 1 429 ? 19.317 15.909 -28.593 1.00 42.88 429 ASN A CA 1
ATOM 3356 C C . ASN A 1 429 ? 18.247 14.856 -28.948 1.00 42.88 429 ASN A C 1
ATOM 3358 O O . ASN A 1 429 ? 17.061 15.170 -29.074 1.00 42.88 429 ASN A O 1
ATOM 3362 N N . LEU A 1 430 ? 18.664 13.618 -29.238 1.00 47.78 430 LEU A N 1
ATOM 3363 C CA . LEU A 1 430 ? 17.740 12.525 -29.505 1.00 47.78 430 LEU A CA 1
ATOM 3364 C C . LEU A 1 430 ? 17.188 11.993 -28.181 1.00 47.78 430 LEU A C 1
ATOM 3366 O O . LEU A 1 430 ? 17.872 11.272 -27.457 1.00 47.78 430 LEU A O 1
ATOM 3370 N N . GLU A 1 431 ? 15.930 12.314 -27.914 1.00 45.34 431 GLU A N 1
ATOM 3371 C CA . GLU A 1 431 ? 15.246 11.837 -26.722 1.00 45.34 431 GLU A CA 1
ATOM 3372 C C . GLU A 1 431 ? 14.947 10.324 -26.742 1.00 45.34 431 GLU A C 1
ATOM 3374 O O . GLU A 1 431 ? 14.829 9.732 -27.825 1.00 45.34 431 GLU A O 1
ATOM 3379 N N . PRO A 1 432 ? 14.825 9.661 -25.572 1.00 43.09 432 PRO A N 1
ATOM 3380 C CA . PRO A 1 432 ? 14.595 8.219 -25.488 1.00 43.09 432 PRO A CA 1
ATOM 3381 C C . PRO A 1 432 ? 13.291 7.767 -26.159 1.00 43.09 432 PRO A C 1
ATOM 3383 O O . PRO A 1 432 ? 12.203 8.234 -25.827 1.00 43.09 432 PRO A O 1
ATOM 3386 N N . LEU A 1 433 ? 13.375 6.785 -27.065 1.00 43.41 433 LEU A N 1
ATOM 3387 C CA . LEU A 1 433 ? 12.203 6.177 -27.703 1.00 43.41 433 LEU A CA 1
ATOM 3388 C C . LEU A 1 433 ? 11.502 5.194 -26.755 1.00 43.41 433 LEU A C 1
ATOM 3390 O O . LEU A 1 433 ? 11.989 4.089 -26.516 1.00 43.41 433 LEU A O 1
ATOM 3394 N N . TRP A 1 434 ? 10.326 5.579 -26.260 1.00 42.59 434 TRP A N 1
ATOM 3395 C CA . TRP A 1 434 ? 9.484 4.735 -25.407 1.00 42.59 434 TRP A CA 1
ATOM 3396 C C . TRP A 1 434 ? 8.600 3.805 -26.241 1.00 42.59 434 TRP A C 1
ATOM 3398 O O . TRP A 1 434 ? 8.048 4.208 -27.264 1.00 42.59 434 TRP A O 1
ATOM 3408 N N . ARG A 1 435 ? 8.459 2.550 -25.799 1.00 49.50 435 ARG A N 1
ATOM 3409 C CA . ARG A 1 435 ? 7.777 1.470 -26.533 1.00 49.50 435 ARG A CA 1
ATOM 3410 C C . ARG A 1 435 ? 6.646 0.834 -25.723 1.00 49.50 435 ARG A C 1
ATOM 3412 O O . ARG A 1 435 ? 6.716 0.810 -24.499 1.00 49.50 435 ARG A O 1
ATOM 3419 N N . GLY A 1 436 ? 5.636 0.291 -26.407 1.00 42.44 436 GLY A N 1
ATOM 3420 C CA . GLY A 1 436 ? 4.528 -0.445 -25.786 1.00 42.44 436 GLY A CA 1
ATOM 3421 C C . GLY A 1 436 ? 3.525 0.417 -25.012 1.00 42.44 436 GLY A C 1
ATOM 3422 O O . GLY A 1 436 ? 2.903 -0.072 -24.071 1.00 42.44 436 GLY A O 1
ATOM 3423 N N . VAL A 1 437 ? 3.363 1.692 -25.373 1.00 42.78 437 VAL A N 1
ATOM 3424 C CA . VAL A 1 437 ? 2.493 2.626 -24.644 1.00 42.78 437 VAL A CA 1
ATOM 3425 C C . VAL A 1 437 ? 1.058 2.526 -25.173 1.00 42.78 437 VAL A C 1
ATOM 3427 O O . VAL A 1 437 ? 0.813 2.692 -26.366 1.00 42.78 437 VAL A O 1
ATOM 3430 N N . GLY A 1 438 ? 0.102 2.220 -24.287 1.00 38.06 438 GLY A N 1
ATOM 3431 C CA . GLY A 1 438 ? -1.322 2.065 -24.630 1.00 38.06 438 GLY A CA 1
ATOM 3432 C C . GLY A 1 438 ? -2.158 3.343 -24.533 1.00 38.06 438 GLY A C 1
ATOM 3433 O O . GLY A 1 438 ? -3.349 3.311 -24.829 1.00 38.06 438 GLY A O 1
ATOM 3434 N N . LEU A 1 439 ? -1.552 4.454 -24.105 1.00 37.75 439 LEU A N 1
ATOM 3435 C CA . LEU A 1 439 ? -2.204 5.751 -23.950 1.00 37.75 439 LEU A CA 1
ATOM 3436 C C . LEU A 1 439 ? -1.569 6.770 -24.901 1.00 37.75 439 LEU A C 1
ATOM 3438 O O . LEU A 1 439 ? -0.346 6.876 -24.982 1.00 37.75 439 LEU A O 1
ATOM 3442 N N . ASP A 1 440 ? -2.396 7.544 -25.601 1.00 42.12 440 ASP A N 1
ATOM 3443 C CA . ASP A 1 440 ? -1.923 8.689 -26.373 1.00 42.12 440 ASP A CA 1
ATOM 3444 C C . ASP A 1 440 ? -1.562 9.841 -25.427 1.00 42.12 440 ASP A C 1
ATOM 3446 O O . ASP A 1 440 ? -2.409 10.632 -25.007 1.00 42.12 440 ASP A O 1
ATOM 3450 N N . LEU A 1 441 ? -0.281 9.926 -25.086 1.00 42.97 441 LEU A N 1
ATOM 3451 C CA . LEU A 1 441 ? 0.239 10.914 -24.146 1.00 42.97 441 LEU A CA 1
ATOM 3452 C C . LEU A 1 441 ? 0.552 12.269 -24.805 1.00 42.97 441 LEU A C 1
ATOM 3454 O O . LEU A 1 441 ? 0.968 13.193 -24.115 1.00 42.97 441 LEU A O 1
ATOM 3458 N N . ARG A 1 442 ? 0.334 12.444 -26.117 1.00 46.00 442 ARG A N 1
ATOM 3459 C CA . ARG A 1 442 ? 0.764 13.652 -26.857 1.00 46.00 442 ARG A CA 1
ATOM 3460 C C . ARG A 1 442 ? 0.105 14.933 -26.352 1.00 46.00 442 ARG A C 1
ATOM 3462 O O . ARG A 1 442 ? 0.746 15.976 -26.305 1.00 46.00 442 ARG A O 1
ATOM 3469 N N . LYS A 1 443 ? -1.161 14.856 -25.927 1.00 39.00 443 LYS A N 1
ATOM 3470 C CA . LYS A 1 443 ? -1.916 16.003 -25.387 1.00 39.00 443 LYS A CA 1
ATOM 3471 C C . LYS A 1 443 ? -1.396 16.494 -24.031 1.00 39.00 443 LYS A C 1
ATOM 3473 O O . LYS A 1 443 ? -1.722 17.611 -23.643 1.00 39.00 443 LYS A O 1
ATOM 3478 N N . LEU A 1 444 ? -0.614 15.676 -23.324 1.00 34.09 444 LEU A N 1
ATOM 3479 C CA . LEU A 1 444 ? -0.042 16.007 -22.016 1.00 34.09 444 LEU A CA 1
ATOM 3480 C C . LEU A 1 444 ? 1.253 16.825 -22.129 1.00 34.09 444 LEU A C 1
ATOM 3482 O O . LEU A 1 444 ? 1.697 17.394 -21.136 1.00 34.09 444 LEU A O 1
ATOM 3486 N N . TYR A 1 445 ? 1.824 16.943 -23.331 1.00 35.66 445 TYR A N 1
ATOM 3487 C CA . TYR A 1 445 ? 3.021 17.734 -23.593 1.00 35.66 445 TYR A CA 1
ATOM 3488 C C . TYR A 1 445 ? 2.639 18.930 -24.473 1.00 35.66 445 TYR A C 1
ATOM 3490 O O . TYR A 1 445 ? 2.348 18.794 -25.661 1.00 35.66 445 TYR A O 1
ATOM 3498 N N . GLY A 1 446 ? 2.561 20.119 -23.863 1.00 31.92 446 GLY A N 1
ATOM 3499 C CA . GLY A 1 446 ? 2.222 21.362 -24.560 1.00 31.92 446 GLY A CA 1
ATOM 3500 C C . GLY A 1 446 ? 3.161 21.616 -25.739 1.00 31.92 446 GLY A C 1
ATOM 3501 O O . GLY A 1 446 ? 4.333 21.268 -25.662 1.00 31.92 446 GLY A O 1
ATOM 3502 N N . LYS A 1 447 ? 2.631 22.209 -26.821 1.00 35.50 447 LYS A N 1
ATOM 3503 C CA . LYS A 1 447 ? 3.311 22.528 -28.093 1.00 35.50 447 LYS A CA 1
ATOM 3504 C C . LYS A 1 447 ? 4.762 23.009 -27.901 1.00 35.50 447 LYS A C 1
ATOM 3506 O O . LYS A 1 447 ? 5.020 24.212 -27.863 1.00 35.50 447 LYS A O 1
ATOM 3511 N N . VAL A 1 448 ? 5.718 22.086 -27.835 1.00 34.19 448 VAL A N 1
ATOM 3512 C CA . VAL A 1 448 ? 7.132 22.402 -28.028 1.00 34.19 448 VAL A CA 1
ATOM 3513 C C . VAL A 1 448 ? 7.305 22.687 -29.520 1.00 34.19 448 VAL A C 1
ATOM 3515 O O . VAL A 1 448 ? 6.743 21.987 -30.364 1.00 34.19 448 VAL A O 1
ATOM 3518 N N . LYS A 1 449 ? 7.991 23.793 -29.830 1.00 32.28 449 LYS A N 1
ATOM 3519 C CA . LYS A 1 449 ? 8.224 24.316 -31.186 1.00 32.28 449 LYS A CA 1
ATOM 3520 C C . LYS A 1 449 ? 8.650 23.183 -32.147 1.00 32.28 449 LYS A C 1
ATOM 3522 O O . LYS A 1 449 ? 9.581 22.445 -31.860 1.00 32.28 449 LYS A O 1
ATOM 3527 N N . ALA A 1 450 ? 7.895 23.076 -33.240 1.00 30.73 450 ALA A N 1
ATOM 3528 C CA . ALA A 1 450 ? 7.731 21.966 -34.195 1.00 30.73 450 ALA A CA 1
ATOM 3529 C C . ALA A 1 450 ? 8.945 21.679 -35.123 1.00 30.73 450 ALA A C 1
ATOM 3531 O O . ALA A 1 450 ? 9.921 22.423 -35.036 1.00 30.73 450 ALA A O 1
ATOM 3532 N N . PRO A 1 451 ? 8.879 20.741 -36.108 1.00 36.34 451 PRO A N 1
ATOM 3533 C CA . PRO A 1 451 ? 7.908 19.666 -36.368 1.00 36.34 451 PRO A CA 1
ATOM 3534 C C . PRO A 1 451 ? 8.589 18.289 -36.541 1.00 36.34 451 PRO A C 1
ATOM 3536 O O . PRO A 1 451 ? 9.543 18.132 -37.298 1.00 36.34 451 PRO A O 1
ATOM 3539 N N . SER A 1 452 ? 8.067 17.249 -35.902 1.00 39.06 452 SER A N 1
ATOM 3540 C CA . SER A 1 452 ? 8.369 15.888 -36.341 1.00 39.06 452 SER A CA 1
ATOM 3541 C C . SER A 1 452 ? 7.237 14.959 -35.950 1.00 39.06 452 SER A C 1
ATOM 3543 O O . SER A 1 452 ? 6.770 15.014 -34.811 1.00 39.06 452 SER A O 1
ATOM 3545 N N . ALA A 1 453 ? 6.859 14.083 -36.866 1.00 38.12 453 ALA A N 1
ATOM 3546 C CA . ALA A 1 453 ? 5.855 13.034 -36.733 1.00 38.12 453 ALA A CA 1
ATOM 3547 C C . ALA A 1 453 ? 6.033 12.118 -35.521 1.00 38.12 453 ALA A C 1
ATOM 3549 O O . ALA A 1 453 ? 5.110 11.428 -35.088 1.00 38.12 453 ALA A O 1
ATOM 3550 N N . VAL A 1 454 ? 7.257 12.065 -35.008 1.00 41.41 454 VAL A N 1
ATOM 3551 C CA . VAL A 1 454 ? 7.642 11.239 -33.878 1.00 41.41 454 VAL A CA 1
ATOM 3552 C C . VAL A 1 454 ? 8.043 12.180 -32.742 1.00 41.41 454 VAL A C 1
ATOM 3554 O O . VAL A 1 454 ? 9.217 12.497 -32.550 1.00 41.41 454 VAL A O 1
ATOM 3557 N N . SER A 1 455 ? 7.051 12.685 -32.001 1.00 35.22 455 SER A N 1
ATOM 3558 C CA . SER A 1 455 ? 7.303 13.236 -30.665 1.00 35.22 455 SER A CA 1
ATOM 3559 C C . SER A 1 455 ? 7.746 12.082 -29.772 1.00 35.22 455 SER A C 1
ATOM 3561 O O . SER A 1 455 ? 6.938 11.266 -29.333 1.00 35.22 455 SER A O 1
ATOM 3563 N N . ILE A 1 456 ? 9.055 12.005 -29.569 1.00 36.19 456 ILE A N 1
ATOM 3564 C CA . ILE A 1 456 ? 9.727 11.080 -28.667 1.00 36.19 456 ILE A CA 1
ATOM 3565 C C . ILE A 1 456 ? 9.971 11.834 -27.353 1.00 36.19 456 ILE A C 1
ATOM 3567 O O . ILE A 1 456 ? 10.417 12.978 -27.393 1.00 36.19 456 ILE A O 1
ATOM 3571 N N . MET A 1 457 ? 9.586 11.236 -26.220 1.00 31.53 457 MET A N 1
ATOM 3572 C CA . MET A 1 457 ? 9.576 11.882 -24.898 1.00 31.53 457 MET A CA 1
ATOM 3573 C C . MET A 1 457 ? 10.984 12.196 -24.394 1.00 31.53 457 MET A C 1
ATOM 3575 O O . MET A 1 457 ? 11.800 11.280 -24.326 1.00 31.53 457 MET A O 1
ATOM 3579 N N . ASP A 1 458 ? 11.200 13.429 -23.932 1.00 26.53 458 ASP A N 1
ATOM 3580 C CA . ASP A 1 458 ? 12.417 13.842 -23.228 1.00 26.53 458 ASP A CA 1
ATOM 3581 C C . ASP A 1 458 ? 12.493 13.250 -21.815 1.00 26.53 458 ASP A C 1
ATOM 3583 O O . ASP A 1 458 ? 11.536 13.354 -21.043 1.00 26.53 458 ASP A O 1
ATOM 3587 N N . TYR A 1 459 ? 13.605 12.581 -21.503 1.00 31.55 459 TYR A N 1
ATOM 3588 C CA . TYR A 1 459 ? 13.865 11.958 -20.198 1.00 31.55 459 TYR A CA 1
ATOM 3589 C C . TYR A 1 459 ? 15.329 12.113 -19.756 1.00 31.55 459 TYR A C 1
ATOM 3591 O O . TYR A 1 459 ? 15.901 11.229 -19.112 1.00 31.55 459 TYR A O 1
ATOM 3599 N N . SER A 1 460 ? 15.957 13.256 -20.034 1.00 23.62 460 SER A N 1
ATOM 3600 C CA . SER A 1 460 ? 17.353 13.522 -19.656 1.00 23.62 460 SER A CA 1
ATOM 3601 C C . SER A 1 460 ? 17.628 13.666 -18.135 1.00 23.62 460 SER A C 1
ATOM 3603 O O . SER A 1 460 ? 18.700 14.135 -17.750 1.00 23.62 460 SER A O 1
ATOM 3605 N N . ALA A 1 461 ? 16.706 13.282 -17.241 1.00 23.70 461 ALA A N 1
ATOM 3606 C CA . ALA A 1 461 ? 16.772 13.558 -15.795 1.00 23.70 461 ALA A CA 1
ATOM 3607 C C . ALA A 1 461 ? 17.072 12.348 -14.881 1.00 23.70 461 ALA A C 1
ATOM 3609 O O . ALA A 1 461 ? 17.042 12.485 -13.661 1.00 23.70 461 ALA A O 1
ATOM 3610 N N . PHE A 1 462 ? 17.401 11.172 -15.423 1.00 26.72 462 PHE A N 1
ATOM 3611 C CA . PHE A 1 462 ? 17.687 9.973 -14.624 1.00 26.72 462 PHE A CA 1
ATOM 3612 C C . PHE A 1 462 ? 19.144 9.516 -14.779 1.00 26.72 462 PHE A C 1
ATOM 3614 O O . PHE A 1 462 ? 19.521 8.954 -15.804 1.00 26.72 462 PHE A O 1
ATOM 3621 N N . LYS A 1 463 ? 19.960 9.737 -13.738 1.00 26.55 463 LYS A N 1
ATOM 3622 C CA . LYS A 1 463 ? 21.260 9.077 -13.535 1.00 26.55 463 LYS A CA 1
ATOM 3623 C C . LYS A 1 463 ? 21.188 8.167 -12.302 1.00 26.55 463 LYS A C 1
ATOM 3625 O O . LYS A 1 463 ? 21.387 8.639 -11.190 1.00 26.55 463 LYS A O 1
ATOM 3630 N N . GLY A 1 464 ? 20.927 6.875 -12.497 1.00 25.47 464 GLY A N 1
ATOM 3631 C CA . GLY A 1 464 ? 21.036 5.842 -11.459 1.00 25.47 464 GLY A CA 1
ATOM 3632 C C . GLY A 1 464 ? 20.920 4.419 -12.016 1.00 25.47 464 GLY A C 1
ATOM 3633 O O . GLY A 1 464 ? 19.831 3.998 -12.375 1.00 25.47 464 GLY A O 1
ATOM 3634 N N . GLU A 1 465 ? 22.067 3.739 -12.125 1.00 26.03 465 GLU A N 1
ATOM 3635 C CA . GLU A 1 465 ? 22.344 2.285 -12.242 1.00 26.03 465 GLU A CA 1
ATOM 3636 C C . GLU A 1 465 ? 21.241 1.305 -12.717 1.00 26.03 465 GLU A C 1
ATOM 3638 O O . GLU A 1 465 ? 21.071 0.218 -12.173 1.00 26.03 465 GLU A O 1
ATOM 3643 N N . ALA A 1 466 ? 20.557 1.623 -13.813 1.00 26.61 466 ALA A N 1
ATOM 3644 C CA . ALA A 1 466 ? 20.191 0.622 -14.811 1.00 26.61 466 ALA A CA 1
ATOM 3645 C C . ALA A 1 466 ? 21.191 0.771 -15.962 1.00 26.61 466 ALA A C 1
ATOM 3647 O O . ALA A 1 466 ? 21.496 1.903 -16.343 1.00 26.61 466 ALA A O 1
ATOM 3648 N N . GLU A 1 467 ? 21.732 -0.319 -16.515 1.00 27.64 467 GLU A N 1
ATOM 3649 C CA . GLU A 1 467 ? 22.482 -0.205 -17.769 1.00 27.64 467 GLU A CA 1
ATOM 3650 C C . GLU A 1 467 ? 21.545 0.364 -18.841 1.00 27.64 467 GLU A C 1
ATOM 3652 O O . GLU A 1 467 ? 20.617 -0.287 -19.326 1.00 27.64 467 GLU A O 1
ATOM 3657 N N . TYR A 1 468 ? 21.776 1.639 -19.145 1.00 31.17 468 TYR A N 1
ATOM 3658 C CA . TYR A 1 468 ? 21.116 2.410 -20.178 1.00 31.17 468 TYR A CA 1
ATOM 3659 C C . TYR A 1 468 ? 21.294 1.709 -21.511 1.00 31.17 468 TYR A C 1
ATOM 3661 O O . TYR A 1 468 ? 22.419 1.417 -21.916 1.00 31.17 468 TYR A O 1
ATOM 3669 N N . VAL A 1 469 ? 20.205 1.546 -22.251 1.00 29.44 469 VAL A N 1
ATOM 3670 C CA . VAL A 1 469 ? 20.333 1.343 -23.687 1.00 29.44 469 VAL A CA 1
ATOM 3671 C C . VAL A 1 469 ? 19.514 2.403 -24.411 1.00 29.44 469 VAL A C 1
ATOM 3673 O O . VAL A 1 469 ? 18.342 2.178 -24.723 1.00 29.44 469 VAL A O 1
ATOM 3676 N N . PRO A 1 470 ? 20.100 3.584 -24.679 1.00 29.03 470 PRO A N 1
ATOM 3677 C CA . PRO A 1 470 ? 19.589 4.440 -25.737 1.00 29.03 470 PRO A CA 1
ATOM 3678 C C . PRO A 1 470 ? 19.563 3.638 -27.045 1.00 29.03 470 PRO A C 1
ATOM 3680 O O . PRO A 1 470 ? 20.415 2.787 -27.279 1.00 29.03 470 PRO A O 1
ATOM 3683 N N . LEU A 1 471 ? 18.645 3.944 -27.960 1.00 30.20 471 LEU A N 1
ATOM 3684 C CA . LEU A 1 471 ? 18.642 3.364 -29.317 1.00 30.20 471 LEU A CA 1
ATOM 3685 C C . LEU A 1 471 ? 20.020 3.491 -30.024 1.00 30.20 471 LEU A C 1
ATOM 3687 O O . LEU A 1 471 ? 20.336 2.733 -30.936 1.00 30.20 471 LEU A O 1
ATOM 3691 N N . VAL A 1 472 ? 20.854 4.422 -29.544 1.00 29.45 472 VAL A N 1
ATOM 3692 C CA . VAL A 1 472 ? 22.253 4.682 -29.915 1.00 29.45 472 VAL A CA 1
ATOM 3693 C C . VAL A 1 472 ? 23.202 3.503 -29.635 1.00 29.45 472 VAL A C 1
ATOM 3695 O O . VAL A 1 472 ? 24.172 3.333 -30.369 1.00 29.45 472 VAL A O 1
ATOM 3698 N N . SER A 1 473 ? 22.925 2.626 -28.663 1.00 28.31 473 SER A N 1
ATOM 3699 C CA . SER A 1 473 ? 23.781 1.458 -28.371 1.00 28.31 473 SER A CA 1
ATOM 3700 C C . SER A 1 473 ? 23.711 0.355 -29.437 1.00 28.31 473 SER A C 1
ATOM 3702 O O . SER A 1 473 ? 24.443 -0.624 -29.345 1.00 28.31 473 SER A O 1
ATOM 3704 N N . VAL A 1 474 ? 22.821 0.484 -30.428 1.00 31.86 474 VAL A N 1
ATOM 3705 C CA . VAL A 1 474 ? 22.632 -0.491 -31.517 1.00 31.86 474 VAL A CA 1
ATOM 3706 C C . VAL A 1 474 ? 23.485 -0.155 -32.755 1.00 31.86 474 VAL A C 1
ATOM 3708 O O . VAL A 1 474 ? 23.631 -0.996 -33.632 1.00 31.86 474 VAL A O 1
ATOM 3711 N N . LEU A 1 475 ? 24.069 1.050 -32.846 1.00 29.11 475 LEU A N 1
ATOM 3712 C CA . LEU A 1 475 ? 24.699 1.547 -34.084 1.00 29.11 475 LEU A CA 1
ATOM 3713 C C . LEU A 1 475 ? 26.188 1.926 -33.967 1.00 29.11 475 LEU A C 1
ATOM 3715 O O . LEU A 1 475 ? 26.770 2.368 -34.955 1.00 29.11 475 LEU A O 1
ATOM 3719 N N . ALA A 1 476 ? 26.820 1.768 -32.802 1.00 25.62 476 ALA A N 1
ATOM 3720 C CA . ALA A 1 476 ? 28.200 2.204 -32.582 1.00 25.62 476 ALA A CA 1
ATOM 3721 C C . ALA A 1 476 ? 29.180 1.027 -32.429 1.00 25.62 476 ALA A C 1
ATOM 3723 O O . ALA A 1 476 ? 29.589 0.692 -31.324 1.00 25.62 476 ALA A O 1
ATOM 3724 N N . GLU A 1 477 ? 29.616 0.448 -33.548 1.00 24.31 477 GLU A N 1
ATOM 3725 C CA . GLU A 1 477 ? 30.948 -0.163 -33.645 1.00 24.31 477 GLU A CA 1
ATOM 3726 C C . GLU A 1 477 ? 31.683 0.473 -34.836 1.00 24.31 477 GLU A C 1
ATOM 3728 O O . GLU A 1 477 ? 31.393 0.199 -36.000 1.00 24.31 477 GLU A O 1
ATOM 3733 N N . ARG A 1 478 ? 32.651 1.349 -34.541 1.00 23.75 478 ARG A N 1
ATOM 3734 C CA . ARG A 1 478 ? 33.762 1.658 -35.445 1.00 23.75 478 ARG A CA 1
ATOM 3735 C C . ARG A 1 478 ? 35.053 1.449 -34.658 1.00 23.75 478 ARG A C 1
ATOM 3737 O O . ARG A 1 478 ? 35.218 2.004 -33.578 1.00 23.75 478 ARG A O 1
ATOM 3744 N N . VAL A 1 479 ? 35.865 0.553 -35.199 1.00 30.33 479 VAL A N 1
ATOM 3745 C CA . VAL A 1 479 ? 37.104 -0.027 -34.672 1.00 30.33 479 VAL A CA 1
ATOM 3746 C C . VAL A 1 479 ? 38.193 1.033 -34.494 1.00 30.33 479 VAL A C 1
ATOM 3748 O O . VAL A 1 479 ? 38.364 1.842 -35.399 1.00 30.33 479 VAL A O 1
ATOM 3751 N N . GLU A 1 480 ? 38.955 0.964 -33.396 1.00 25.25 480 GLU A N 1
ATOM 3752 C CA . GLU A 1 480 ? 40.425 1.063 -33.424 1.00 25.25 480 GLU A CA 1
ATOM 3753 C C . GLU A 1 480 ? 41.059 0.470 -32.152 1.00 25.25 480 GLU A C 1
ATOM 3755 O O . GLU A 1 480 ? 40.451 0.445 -31.083 1.00 25.25 480 GLU A O 1
ATOM 3760 N N . ASP A 1 481 ? 42.237 -0.110 -32.362 1.00 28.88 481 ASP A N 1
ATOM 3761 C CA . ASP A 1 481 ? 42.904 -1.170 -31.605 1.00 28.88 481 ASP A CA 1
ATOM 3762 C C . ASP A 1 481 ? 43.948 -0.638 -30.599 1.00 28.88 481 ASP A C 1
ATOM 3764 O O . ASP A 1 481 ? 44.381 0.510 -30.675 1.00 28.88 481 ASP A O 1
ATOM 3768 N N . ASP A 1 482 ? 44.387 -1.560 -29.741 1.00 30.38 482 ASP A N 1
ATOM 3769 C CA . ASP A 1 482 ? 45.599 -1.608 -28.917 1.00 30.38 482 ASP A CA 1
ATOM 3770 C C . ASP A 1 482 ? 45.600 -1.106 -27.450 1.00 30.38 482 ASP A C 1
ATOM 3772 O O . ASP A 1 482 ? 45.641 0.077 -27.115 1.00 30.38 482 ASP A O 1
ATOM 3776 N N . SER A 1 483 ? 45.781 -2.113 -26.580 1.00 30.17 483 SER A N 1
ATOM 3777 C CA . SER A 1 483 ? 46.364 -2.134 -25.226 1.00 30.17 483 SER A CA 1
ATOM 3778 C C . SER A 1 483 ? 45.471 -1.944 -23.972 1.00 30.17 483 SER A C 1
ATOM 3780 O O . SER A 1 483 ? 44.951 -0.877 -23.666 1.00 30.17 483 SER A O 1
ATOM 3782 N N . ASN A 1 484 ? 45.460 -3.025 -23.170 1.00 22.78 484 ASN A N 1
ATOM 3783 C CA . ASN A 1 484 ? 45.138 -3.183 -21.738 1.00 22.78 484 ASN A CA 1
ATOM 3784 C C . ASN A 1 484 ? 43.672 -3.236 -21.236 1.00 22.78 484 ASN A C 1
ATOM 3786 O O . ASN A 1 484 ? 42.979 -2.239 -21.079 1.00 22.78 484 ASN A O 1
ATOM 3790 N N . GLU A 1 485 ? 43.285 -4.468 -20.868 1.00 27.94 485 GLU A N 1
ATOM 3791 C CA . GLU A 1 485 ? 42.306 -4.928 -19.863 1.00 27.94 485 GLU A CA 1
ATOM 3792 C C . GLU A 1 485 ? 41.226 -3.956 -19.334 1.00 27.94 485 GLU A C 1
ATOM 3794 O O . GLU A 1 485 ? 41.456 -3.180 -18.407 1.00 27.94 485 GLU A O 1
ATOM 3799 N N . ARG A 1 486 ? 39.976 -4.173 -19.780 1.00 21.72 486 ARG A N 1
ATOM 3800 C CA . ARG A 1 486 ? 38.785 -4.471 -18.942 1.00 21.72 486 ARG A CA 1
ATOM 3801 C C . ARG A 1 486 ? 37.565 -4.720 -19.840 1.00 21.72 486 ARG A C 1
ATOM 3803 O O . ARG A 1 486 ? 36.971 -3.798 -20.387 1.00 21.72 486 ARG A O 1
ATOM 3810 N N . LEU A 1 487 ? 37.195 -5.992 -19.977 1.00 24.80 487 LEU A N 1
ATOM 3811 C CA . LEU A 1 487 ? 35.994 -6.455 -20.677 1.00 24.80 487 LEU A CA 1
ATOM 3812 C C . LEU A 1 487 ? 34.728 -6.006 -19.926 1.00 24.80 487 LEU A C 1
ATOM 3814 O O . LEU A 1 487 ? 34.423 -6.543 -18.863 1.00 24.80 487 LEU A O 1
ATOM 3818 N N . PHE A 1 488 ? 33.973 -5.068 -20.503 1.00 22.84 488 PHE A N 1
ATOM 3819 C CA . PHE A 1 488 ? 32.594 -4.760 -20.110 1.00 22.84 488 PHE A CA 1
ATOM 3820 C C . PHE A 1 488 ? 31.632 -5.229 -21.206 1.00 22.84 488 PHE A C 1
ATOM 3822 O O . PHE A 1 488 ? 31.786 -4.901 -22.381 1.00 22.84 488 PHE A O 1
ATOM 3829 N N . LYS A 1 489 ? 30.670 -6.067 -20.808 1.00 22.61 489 LYS A N 1
ATOM 3830 C CA . LYS A 1 489 ? 29.789 -6.857 -21.674 1.00 22.61 489 LYS A CA 1
ATOM 3831 C C . LYS A 1 489 ? 28.360 -6.327 -21.506 1.00 22.61 489 LYS A C 1
ATOM 3833 O O . LYS A 1 489 ? 27.699 -6.669 -20.535 1.00 22.61 489 LYS A O 1
ATOM 3838 N N . MET A 1 490 ? 27.913 -5.487 -22.441 1.00 22.94 490 MET A N 1
ATOM 3839 C CA . MET A 1 490 ? 26.589 -4.848 -22.436 1.00 22.94 490 MET A CA 1
ATOM 3840 C C . MET A 1 490 ? 25.590 -5.569 -23.342 1.00 22.94 490 MET A C 1
ATOM 3842 O O . MET A 1 490 ? 25.941 -6.211 -24.332 1.00 22.94 490 MET A O 1
ATOM 3846 N N . SER A 1 491 ? 24.314 -5.446 -22.986 1.00 22.30 491 SER A N 1
ATOM 3847 C CA . SER A 1 491 ? 23.264 -6.353 -23.413 1.00 22.30 491 SER A CA 1
ATOM 3848 C C . SER A 1 491 ? 22.169 -5.651 -24.239 1.00 22.30 491 SER A C 1
ATOM 3850 O O . SER A 1 491 ? 21.115 -5.288 -23.728 1.00 22.30 491 SER A O 1
ATOM 3852 N N . LEU A 1 492 ? 22.345 -5.609 -25.558 1.00 25.89 492 LEU A N 1
ATOM 3853 C CA . LEU A 1 492 ? 21.329 -6.045 -26.528 1.00 25.89 492 LEU A CA 1
ATOM 3854 C C . LEU A 1 492 ? 21.979 -7.200 -27.282 1.00 25.89 492 LEU A C 1
ATOM 3856 O O . LEU A 1 492 ? 23.183 -7.149 -27.500 1.00 25.89 492 LEU A O 1
ATOM 3860 N N . MET A 1 493 ? 21.234 -8.252 -27.632 1.00 26.34 493 MET A N 1
ATOM 3861 C CA . MET A 1 493 ? 21.774 -9.320 -28.486 1.00 26.34 493 MET A CA 1
ATOM 3862 C C . MET A 1 493 ? 22.549 -8.683 -29.645 1.00 26.34 493 MET A C 1
ATOM 3864 O O . MET A 1 493 ? 21.985 -7.921 -30.423 1.00 26.34 493 MET A O 1
ATOM 3868 N N . THR A 1 494 ? 23.852 -8.929 -29.653 1.00 25.33 494 THR A N 1
ATOM 3869 C CA . THR A 1 494 ? 24.902 -8.152 -30.319 1.00 25.33 494 THR A CA 1
ATOM 3870 C C . THR A 1 494 ? 24.771 -8.135 -31.850 1.00 25.33 494 THR A C 1
ATOM 3872 O O . THR A 1 494 ? 25.450 -8.886 -32.536 1.00 25.33 494 THR A O 1
ATOM 3875 N N . LEU A 1 495 ? 23.933 -7.278 -32.432 1.00 29.84 495 LEU A N 1
ATOM 3876 C CA . LEU A 1 495 ? 24.021 -6.975 -33.866 1.00 29.84 495 LEU A CA 1
ATOM 3877 C C . LEU A 1 495 ? 25.350 -6.246 -34.123 1.00 29.84 495 LEU A C 1
ATOM 3879 O O . LEU A 1 495 ? 25.443 -5.043 -33.901 1.00 29.84 495 LEU A O 1
ATOM 3883 N N . ARG A 1 496 ? 26.389 -6.977 -34.545 1.00 25.89 496 ARG A N 1
ATOM 3884 C CA . ARG A 1 496 ? 27.647 -6.393 -35.035 1.00 25.89 496 ARG A CA 1
ATOM 3885 C C . ARG A 1 496 ? 27.564 -6.112 -36.528 1.00 25.89 496 ARG A C 1
ATOM 3887 O O . ARG A 1 496 ? 27.062 -6.936 -37.290 1.00 25.89 496 ARG A O 1
ATOM 3894 N N . THR A 1 497 ? 28.135 -4.986 -36.941 1.00 29.77 497 THR A N 1
ATOM 3895 C CA . THR A 1 497 ? 28.505 -4.696 -38.328 1.00 29.77 497 THR A CA 1
ATOM 3896 C C . THR A 1 497 ? 29.941 -5.169 -38.544 1.00 29.77 497 THR A C 1
ATOM 3898 O O . THR A 1 497 ? 30.880 -4.444 -38.225 1.00 29.77 497 THR A O 1
ATOM 3901 N N . SER A 1 498 ? 30.142 -6.384 -39.057 1.00 27.05 498 SER A N 1
ATOM 3902 C CA . SER A 1 498 ? 31.464 -6.801 -39.538 1.00 27.05 498 SER A CA 1
ATOM 3903 C C . SER A 1 498 ? 31.402 -7.101 -41.024 1.00 27.05 498 SER A C 1
ATOM 3905 O O . SER A 1 498 ? 30.775 -8.068 -41.449 1.00 27.05 498 SER A O 1
ATOM 3907 N N . SER A 1 499 ? 32.120 -6.300 -41.803 1.00 28.53 499 SER A N 1
ATOM 3908 C CA . SER A 1 499 ? 32.543 -6.637 -43.154 1.00 28.53 499 SER A CA 1
ATOM 3909 C C . SER A 1 499 ? 33.532 -7.806 -43.099 1.00 28.53 499 SER A C 1
ATOM 3911 O O . SER A 1 499 ? 34.741 -7.598 -43.165 1.00 28.53 499 SER A O 1
ATOM 3913 N N . GLN A 1 500 ? 33.042 -9.033 -42.948 1.00 24.08 500 GLN A N 1
ATOM 3914 C CA . GLN A 1 500 ? 33.785 -10.218 -43.358 1.00 24.08 500 GLN A CA 1
ATOM 3915 C C . GLN A 1 500 ? 32.848 -11.202 -44.045 1.00 24.08 500 GLN A C 1
ATOM 3917 O O . GLN A 1 500 ? 31.803 -11.597 -43.537 1.00 24.08 500 GLN A O 1
ATOM 3922 N N . VAL A 1 501 ? 33.262 -11.516 -45.263 1.00 27.81 501 VAL A N 1
ATOM 3923 C CA . VAL A 1 501 ? 32.684 -12.466 -46.196 1.00 27.81 501 VAL A CA 1
ATOM 3924 C C . VAL A 1 501 ? 32.808 -13.870 -45.609 1.00 27.81 501 VAL A C 1
ATOM 3926 O O . VAL A 1 501 ? 33.921 -14.292 -45.316 1.00 27.81 501 VAL A O 1
ATOM 3929 N N . ASP A 1 502 ? 31.705 -14.614 -45.544 1.00 23.52 502 ASP A N 1
ATOM 3930 C CA . ASP A 1 502 ? 31.737 -15.993 -46.032 1.00 23.52 502 ASP A CA 1
ATOM 3931 C C . ASP A 1 502 ? 30.400 -16.366 -46.688 1.00 23.52 502 ASP A C 1
ATOM 3933 O O . ASP A 1 502 ? 29.342 -16.451 -46.061 1.00 23.52 502 ASP A O 1
ATOM 3937 N N . LEU A 1 503 ? 30.456 -16.510 -48.010 1.00 30.23 503 LEU A N 1
ATOM 3938 C CA . LEU A 1 503 ? 29.369 -16.959 -48.868 1.00 30.23 503 LEU A CA 1
ATOM 3939 C C . LEU A 1 503 ? 29.305 -18.487 -48.785 1.00 30.23 503 LEU A C 1
ATOM 3941 O O . LEU A 1 503 ? 29.978 -19.184 -49.540 1.00 30.23 503 LEU A O 1
ATOM 3945 N N . GLY A 1 504 ? 28.462 -19.008 -47.895 1.00 22.16 504 GLY A N 1
ATOM 3946 C CA . GLY A 1 504 ? 28.261 -20.445 -47.698 1.00 22.16 504 GLY A CA 1
ATOM 3947 C C . GLY A 1 504 ? 26.828 -20.917 -47.957 1.00 22.16 504 GLY A C 1
ATOM 3948 O O . GLY A 1 504 ? 26.118 -21.237 -47.016 1.00 22.16 504 GLY A O 1
ATOM 3949 N N . ALA A 1 505 ? 26.466 -21.027 -49.240 1.00 22.62 505 ALA A N 1
ATOM 3950 C CA . ALA A 1 505 ? 25.416 -21.890 -49.813 1.00 22.62 505 ALA A CA 1
ATOM 3951 C C . ALA A 1 505 ? 23.904 -21.557 -49.635 1.00 22.62 505 ALA A C 1
ATOM 3953 O O . ALA A 1 505 ? 23.297 -21.875 -48.622 1.00 22.62 505 ALA A O 1
ATOM 3954 N N . ARG A 1 506 ? 23.317 -21.072 -50.754 1.00 25.44 506 ARG A N 1
ATOM 3955 C CA . ARG A 1 506 ? 22.091 -21.531 -51.480 1.00 25.44 506 ARG A CA 1
ATOM 3956 C C . ARG A 1 506 ? 20.796 -21.724 -50.652 1.00 25.44 506 ARG A C 1
ATOM 3958 O O . ARG A 1 506 ? 20.767 -22.569 -49.771 1.00 25.44 506 ARG A O 1
ATOM 3965 N N . TYR A 1 507 ? 19.656 -21.085 -50.934 1.00 28.28 507 TYR A N 1
ATOM 3966 C CA . TYR A 1 507 ? 19.001 -20.683 -52.194 1.00 28.28 507 TYR A CA 1
ATOM 3967 C C . TYR A 1 507 ? 18.141 -19.433 -51.990 1.00 28.28 507 TYR A C 1
ATOM 3969 O O . TYR A 1 507 ? 17.630 -19.268 -50.859 1.00 28.28 507 TYR A O 1
#

Foldseek 3Di:
DDDDDDDDDDDDPDPPPDPDPPPQQPVVLLCPQQNNLVCVLQVVVLVPFPPSCCQRGPQHDPQKDAPNSQLCVLRRLDHLQQAAEEEEDAEADSDNQQGRLFALGGLVAWALPDPCLQVSQLVVLLLLLLCCQPVVDDLVDDSVNSNVVCVVLLFDISLLLSSLCSNNNYRRHYCFSIDGNVCPDPSVVSNVRCNSSVLSSLLSNLVSQLVVLFEHEYEYQADSCVVVVVSNVVSCVVRVSYHYHYHDQHHHSNNHSSSSPDNRLVVSQVVCVVRVHHRGNNGDSDRPPPPDVPDDDDDDDDDSSRVSVVVVVVVCLQVDDDDDAAFDEDLQVDDQDDLVLLVVLCCVLPVQLVVLLVVLLVLLVPADAPQDHSSQSSLLSSFAEQGPSVVLQSVQLPDSPVVSCVSCSSSVSSNVVSVVSLCVVQPPNRAAAHHNDHDDCVVVDPDDPDDDSDPGDHDPDHDDDDPDDGVVVQPDDDDDDDDDDDDDDDDDNHHDDDPDDDDDDDD

Organism: Monosiga brevicollis (NCBI:txid81824)

pLDDT: mean 71.87, std 25.3, range [21.72, 98.5]

InterPro domains:
  IPR002043 Uracil-DNA glycosylase family 1 [PTHR11264] (34-285)
  IPR036895 Uracil-DNA glycosylase-like domain superfamily [G3DSA:3.40.470.10] (18-284)
  IPR036895 Uracil-DNA glycosylase-like domain superfamily [SSF52141] (36-282)